Protein AF-A0A7Z9F4T0-F1 (afdb_monomer)

Solvent-accessible surface area (backbone atoms only — not comparable to full-atom values): 22107 Å² total; per-residue (Å²): 130,86,78,50,49,18,38,44,75,92,41,80,41,50,52,92,70,71,74,80,60,87,60,18,28,30,76,70,72,31,45,30,39,39,42,72,43,28,31,60,84,75,40,70,55,66,57,67,64,51,49,53,51,36,53,52,30,25,58,75,73,69,54,67,76,88,63,56,74,68,55,51,50,51,51,52,53,48,34,51,63,76,35,52,91,72,52,51,94,94,40,35,37,35,41,32,40,37,38,24,55,14,72,37,95,49,98,81,50,96,48,68,44,41,40,37,38,42,64,42,79,58,70,59,74,81,53,56,61,28,78,78,59,26,35,39,33,23,71,32,88,47,53,49,48,37,67,90,76,49,50,33,66,46,46,50,71,64,44,66,54,47,52,51,18,42,50,55,14,33,75,78,35,79,80,34,45,28,39,19,24,30,97,86,55,28,47,24,28,29,80,78,32,50,48,39,36,24,48,95,74,32,44,34,30,42,44,75,70,37,17,59,85,45,69,62,56,54,50,50,54,56,47,30,61,74,71,69,42,52,74,46,74,42,87,37,41,66,67,56,61,68,68,14,46,27,35,35,38,35,31,70,87,70,44,74,42,34,24,21,24,45,66,96,38,59,20,44,92,62,50,51,40,62,83,75,65,39,84,61,82,53,30,34,67,50,45,43,50,55,53,61,70,44,67,84,48,100,62,91,84,78,48,67,33,63,27,52,42,70,52,63,67,56,45,52,36,23,48,76,31,65,30,68,26,25,40,26,37,24,99,66,45,34,35,40,60,17,45,33,39,40,49,56,50,22,71,74,70,73,46,54,42,31,36,36,44,38,41,65,40,25,74,61,38,64,66,50,40,49,59,28,47,64,78,49,73,35,31,38,50,35,67,53,65,82,82,84,19,73,60,79,52,58,63,56,49,62,68,36,92,40,38,41,79,37,86,74,80,136

Nearest PDB structures (foldseek):
  4whx-assembly1_C  TM=9.222E-01  e=3.493E-25  Burkholderia pseudomallei 576
  3u0g-assembly4_E  TM=9.148E-01  e=3.706E-25  Burkholderia pseudomallei
  2ej2-assembly1_A  TM=9.215E-01  e=1.953E-24  Thermus thermophilus HB8
  2ej2-assembly1_F  TM=9.158E-01  e=1.289E-24  Thermus thermophilus HB8
  2ej0-assembly1_B  TM=9.226E-01  e=2.789E-24  Thermus thermophilus HB8

Radius of gyration: 26.05 Å; Cα contacts (8 Å, |Δi|>4): 820; chains: 1; bounding box: 50×62×78 Å

Secondary structure (DSSP, 8-state):
-PPPEEEETTEEEEGGG-PPPTT-HHHHH--EEEEEEEEETTEESSHHHHHHHHHHHHHHHT---S--HHHHHHHHHHHHHHHGGGPPTT--EEEEEEEE--S-SSTTS--PPEEEEEEEE--HHHHHTHHHH-EEEE--SSB---TTTS-TTS-BS--HHHHHHHHHHHTT-TT-EEEEE-TTS-EEEETTB-EEEEETTEEEE--TTSS---HHHHHHHHHHHHHT--EEE----HHHHHT-SEEEEEETTTEEEEEEEETTEESTTSS--IIIIIS---SHHHHHHHHHHHTTSSS----EEE---S-HHHHHHHHHTT-SEEEEEGGG---HHHHHHHHHHHHHHT-EEEEEE-STTTTSSHHHHHHHHTT--EEEEEE--SSSS-TTHHHHHHTSTTEEE--S--

Sequence (410 aa):
MDELIAYFNGEFVPDSQCLIHATDRGFRTGDVVYDLQRTFDGKIFRLREHLERFMRSLKFTRLDPGLNIDELEALTREVVKRNEDLREPGGDFTVTQFVTRGRAKSVVDPVPPTVCILPQRIDFAQFAKFYRSGVHVVIPRTRSYSTESLDPKVKHYSRMNFVIANLEAADVDPEAYPVLLDENGNIAEHIAGNFYVITDGVLRMPTDHSSLQGDTQRVIRDMAKRLGIPTREEDIQPYDAYTADEIFLTNTTYCILPAGKIDNRPVGDGSLGPITVGIDCGGSWNVGKMLQSSEQWPINFGFLGRGNTSKPRSIYDQIEGGCFGLKIHEDWGAMPAVIDTCLGVADELDFQVQLHTDTLNESGFVEDTLAAIDGRTIHMYHTEGAGGGHAPDIIRVAGIENCLPSSTNP

Foldseek 3Di:
DDFAWKDKPNDTDGPVPNDADCLFCCNVPQQKFKFKWKDDLLHTPPLLVRLVLSVVLCVVSVNDQVDDSVRVSVRLNVSSVRCNVVADVRKIKMWMWMWTCGNDPDSPPPDHIIIMIDIDIFPVVLQVVLLVQNAAEEEFPQAADAPVGPFQQTHTPPQVSLVVQLVRQVVQPVRHWYFHAHPVQFTAATSAFFKWFADPQEIEGEDSRRHHPDPLVVVVVVVCVVVVGHYDHDGHHVVRQLAGLWMWHAHNRNRIGTHQHYRPGGRRPSDNDCVRSPPLCFFLVSLLVVVVVCVVDPDDDADAGALLDLDLVSVVRRVVSRHQHHEYELVSAQELSSLLSRLVSCVVVVHAYEYAEACPRHPNDLVSVVVSCVLAAHEDQHYDPPPHHDPVNVVVLVVRPRYHYHDDDD

pLDDT: mean 88.33, std 12.56, range [39.78, 98.75]

Structure (mmCIF, N/CA/C/O backbone):
data_AF-A0A7Z9F4T0-F1
#
_entry.id   AF-A0A7Z9F4T0-F1
#
loop_
_atom_site.group_PDB
_atom_site.id
_atom_site.type_symbol
_atom_site.label_atom_id
_atom_site.label_alt_id
_atom_site.label_comp_id
_atom_site.label_asym_id
_atom_site.label_entity_id
_atom_site.label_seq_id
_atom_site.pdbx_PDB_ins_code
_atom_site.Cartn_x
_atom_site.Cartn_y
_atom_site.Cartn_z
_atom_site.occupancy
_atom_site.B_iso_or_equiv
_atom_site.auth_seq_id
_atom_site.auth_comp_id
_atom_site.auth_asym_id
_atom_site.auth_atom_id
_atom_site.pdbx_PDB_model_num
ATOM 1 N N . MET A 1 1 ? -1.755 19.665 -17.818 1.00 63.09 1 MET A N 1
ATOM 2 C CA . MET A 1 1 ? -0.585 19.426 -16.954 1.00 63.09 1 MET A CA 1
ATOM 3 C C . MET A 1 1 ? 0.582 19.141 -17.858 1.00 63.09 1 MET A C 1
ATOM 5 O O . MET A 1 1 ? 0.369 18.507 -18.887 1.00 63.09 1 MET A O 1
ATOM 9 N N . ASP A 1 2 ? 1.759 19.620 -17.482 1.00 84.75 2 ASP A N 1
ATOM 10 C CA . ASP A 1 2 ? 2.986 19.248 -18.169 1.00 84.75 2 ASP A CA 1
ATOM 11 C C . ASP A 1 2 ? 3.247 17.750 -17.999 1.00 84.75 2 ASP A C 1
ATOM 13 O O . ASP A 1 2 ? 2.842 17.120 -17.013 1.00 84.75 2 ASP A O 1
ATOM 17 N N . GLU A 1 3 ? 3.864 17.184 -19.022 1.00 94.06 3 GLU A N 1
ATOM 18 C CA . GLU A 1 3 ? 4.083 15.756 -19.167 1.00 94.06 3 GLU A CA 1
ATOM 19 C C . GLU A 1 3 ? 5.256 15.282 -18.304 1.00 94.06 3 GLU A C 1
ATOM 21 O O . GLU A 1 3 ? 6.287 15.950 -18.224 1.00 94.06 3 GLU A O 1
ATOM 26 N N . LEU A 1 4 ? 5.103 14.120 -17.663 1.00 97.50 4 LEU A N 1
ATOM 27 C CA . LEU A 1 4 ? 6.172 13.539 -16.857 1.00 97.50 4 LEU A CA 1
ATOM 28 C C . LEU A 1 4 ? 7.275 12.955 -17.751 1.00 97.50 4 LEU A C 1
ATOM 30 O O . LEU A 1 4 ? 7.014 12.437 -18.835 1.00 97.50 4 LEU A O 1
ATOM 34 N N . ILE A 1 5 ? 8.514 13.000 -17.269 1.00 98.44 5 ILE A N 1
ATOM 35 C CA . ILE A 1 5 ? 9.689 12.430 -17.930 1.00 98.44 5 ILE A CA 1
ATOM 36 C C . ILE A 1 5 ? 9.987 11.043 -17.359 1.00 98.44 5 ILE A C 1
ATOM 38 O O . ILE A 1 5 ? 10.265 10.907 -16.167 1.00 98.44 5 ILE A O 1
ATOM 42 N N . ALA A 1 6 ? 9.996 10.026 -18.211 1.00 98.62 6 ALA A N 1
ATOM 43 C CA . ALA A 1 6 ? 10.363 8.653 -17.886 1.00 98.62 6 ALA A CA 1
ATOM 44 C C . ALA A 1 6 ? 11.781 8.323 -18.376 1.00 98.62 6 ALA A C 1
ATOM 46 O O . ALA A 1 6 ? 12.330 9.001 -19.244 1.00 98.62 6 ALA A O 1
ATOM 47 N N . TYR A 1 7 ? 12.377 7.258 -17.839 1.00 98.75 7 TYR A N 1
ATOM 48 C CA . TYR A 1 7 ? 13.537 6.610 -18.460 1.00 98.75 7 TYR A CA 1
ATOM 49 C C . TYR A 1 7 ? 13.046 5.461 -19.340 1.00 98.75 7 TYR A C 1
ATOM 51 O O . TYR A 1 7 ? 12.301 4.606 -18.860 1.00 98.75 7 TYR A O 1
ATOM 59 N N . PHE A 1 8 ? 13.463 5.412 -20.602 1.00 98.56 8 PHE A N 1
ATOM 60 C CA . PHE A 1 8 ? 13.053 4.386 -21.557 1.00 98.56 8 PHE A CA 1
ATOM 61 C C . PHE A 1 8 ? 14.217 4.023 -22.485 1.00 98.56 8 PHE A C 1
ATOM 63 O O . PHE A 1 8 ? 14.733 4.870 -23.208 1.00 98.56 8 PHE A O 1
ATOM 70 N N . ASN A 1 9 ? 14.645 2.756 -22.456 1.00 97.38 9 ASN A N 1
ATOM 71 C CA . ASN A 1 9 ? 15.688 2.192 -23.328 1.00 97.38 9 ASN A CA 1
ATOM 72 C C . ASN A 1 9 ? 16.985 3.025 -23.434 1.00 97.38 9 ASN A C 1
ATOM 74 O O . ASN A 1 9 ? 17.566 3.137 -24.512 1.00 97.38 9 ASN A O 1
ATOM 78 N N . GLY A 1 10 ? 17.460 3.585 -22.317 1.00 97.38 10 GLY A N 1
ATOM 79 C CA . GLY A 1 10 ? 18.710 4.354 -22.276 1.00 97.38 10 GLY A CA 1
ATOM 80 C C . GLY A 1 10 ? 18.534 5.870 -22.267 1.00 97.38 10 GLY A C 1
ATOM 81 O O . GLY A 1 10 ? 19.480 6.578 -21.928 1.00 97.38 10 GLY A O 1
ATOM 82 N N . GLU A 1 11 ? 17.340 6.372 -22.580 1.00 98.19 11 GLU A N 1
ATOM 83 C CA . GLU A 1 11 ? 17.072 7.802 -22.733 1.00 98.19 11 GLU A CA 1
ATOM 84 C C . GLU A 1 11 ? 16.019 8.293 -21.740 1.00 98.19 11 GLU A C 1
ATOM 86 O O . GLU A 1 11 ? 15.212 7.520 -21.225 1.00 98.19 11 GLU A O 1
ATOM 91 N N . PHE A 1 12 ? 16.025 9.598 -21.467 1.00 98.62 12 PHE A N 1
ATOM 92 C CA . PHE A 1 12 ? 14.957 10.249 -20.716 1.00 98.62 12 PHE A CA 1
ATOM 93 C C . PHE A 1 12 ? 14.021 10.943 -21.689 1.00 98.62 12 PHE A C 1
ATOM 95 O O . PHE A 1 12 ? 14.440 11.848 -22.410 1.00 98.62 12 PHE A O 1
ATOM 102 N N . VAL A 1 13 ? 12.770 10.506 -21.709 1.00 98.31 13 VAL A N 1
ATOM 103 C CA . VAL A 1 13 ? 11.776 10.915 -22.701 1.00 98.31 13 VAL A CA 1
ATOM 104 C C . VAL A 1 13 ? 10.465 11.287 -22.010 1.00 98.31 13 VAL A C 1
ATOM 106 O O . VAL A 1 13 ? 10.197 10.789 -20.915 1.00 98.31 13 VAL A O 1
ATOM 109 N N . PRO A 1 14 ? 9.633 12.151 -22.610 1.00 97.88 14 PRO A N 1
ATOM 110 C CA . PRO A 1 14 ? 8.267 12.350 -22.139 1.00 97.88 14 PRO A CA 1
ATOM 111 C C . PRO A 1 14 ? 7.468 11.037 -22.143 1.00 97.88 14 PRO A C 1
ATOM 113 O O . PRO A 1 14 ? 7.680 10.191 -23.014 1.00 97.88 14 PRO A O 1
ATOM 116 N N . ASP A 1 15 ? 6.553 10.867 -21.187 1.00 96.00 15 ASP A N 1
ATOM 117 C CA . ASP A 1 15 ? 5.747 9.648 -20.989 1.00 96.00 15 ASP A CA 1
ATOM 118 C C . ASP A 1 15 ? 5.084 9.136 -22.286 1.00 96.00 15 ASP A C 1
ATOM 120 O O . ASP A 1 15 ? 5.235 7.970 -22.650 1.00 96.00 15 ASP A O 1
ATOM 124 N N . SER A 1 16 ? 4.474 10.015 -23.085 1.00 96.12 16 SER A N 1
ATOM 125 C CA . SER A 1 16 ? 3.847 9.679 -24.375 1.00 96.12 16 SER A CA 1
ATOM 126 C C . SER A 1 16 ? 4.793 9.071 -25.412 1.00 96.12 16 SER A C 1
ATOM 128 O O . SER A 1 16 ? 4.332 8.469 -26.385 1.00 96.12 16 SER A O 1
ATOM 130 N N . GLN A 1 17 ? 6.108 9.207 -25.229 1.00 97.12 17 GLN A N 1
ATOM 131 C CA . GLN A 1 17 ? 7.124 8.623 -26.103 1.00 97.12 17 GLN A CA 1
ATOM 132 C C . GLN A 1 17 ? 7.589 7.235 -25.639 1.00 97.12 17 GLN A C 1
ATOM 134 O O . GLN A 1 17 ? 8.344 6.575 -26.358 1.00 97.12 17 GLN A O 1
ATOM 139 N N . CYS A 1 18 ? 7.109 6.740 -24.494 1.00 96.69 18 CYS A N 1
ATOM 140 C CA . CYS A 1 18 ? 7.357 5.380 -24.016 1.00 96.69 18 CYS A CA 1
ATOM 141 C C . CYS A 1 18 ? 6.540 4.354 -24.823 1.00 96.69 18 CYS A C 1
ATOM 143 O O . CYS A 1 18 ? 5.545 3.794 -24.363 1.00 96.69 18 CYS A O 1
ATOM 145 N N . LEU A 1 19 ? 6.955 4.107 -26.069 1.00 95.75 19 LEU A N 1
ATOM 146 C CA . LEU A 1 19 ? 6.236 3.260 -27.021 1.00 95.75 19 LEU A CA 1
ATOM 147 C C . LEU A 1 19 ? 6.806 1.836 -27.065 1.00 95.75 19 LEU A C 1
ATOM 149 O O . LEU A 1 19 ? 7.932 1.604 -27.507 1.00 95.75 19 LEU A O 1
ATOM 153 N N . ILE A 1 20 ? 5.987 0.850 -26.688 1.00 94.88 20 ILE A N 1
ATOM 154 C CA . ILE A 1 20 ? 6.313 -0.573 -26.842 1.00 94.88 20 ILE A CA 1
ATOM 155 C C . ILE A 1 20 ? 5.848 -1.064 -28.215 1.00 94.88 20 ILE A C 1
ATOM 157 O O . ILE A 1 20 ? 4.693 -0.905 -28.609 1.00 94.88 20 ILE A O 1
ATOM 161 N N . HIS A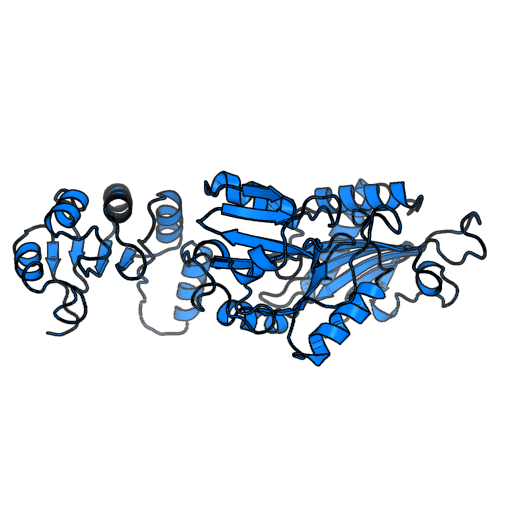 1 21 ? 6.743 -1.717 -28.956 1.00 95.12 21 HIS A N 1
ATOM 162 C CA . HIS A 1 21 ? 6.382 -2.324 -30.235 1.00 95.12 21 HIS A CA 1
ATOM 163 C C . HIS A 1 21 ? 5.411 -3.496 -30.017 1.00 95.12 21 HIS A C 1
ATOM 165 O O . HIS A 1 21 ? 5.666 -4.357 -29.182 1.00 95.12 21 HIS A O 1
ATOM 171 N N . ALA A 1 22 ? 4.368 -3.636 -30.841 1.00 95.25 22 ALA A N 1
ATOM 172 C CA . ALA A 1 22 ? 3.362 -4.708 -30.713 1.00 95.25 22 ALA A CA 1
ATOM 173 C C . ALA A 1 22 ? 3.927 -6.145 -30.796 1.00 95.25 22 ALA A C 1
ATOM 175 O O . ALA A 1 22 ? 3.244 -7.123 -30.502 1.00 95.25 22 ALA A O 1
ATOM 176 N N . THR A 1 23 ? 5.183 -6.290 -31.227 1.00 95.06 23 THR A N 1
ATOM 177 C CA . THR A 1 23 ? 5.891 -7.576 -31.267 1.00 95.06 23 THR A CA 1
ATOM 178 C C . THR A 1 23 ? 6.786 -7.823 -30.051 1.00 95.06 23 THR A C 1
ATOM 180 O O . THR A 1 23 ? 7.468 -8.847 -30.002 1.00 95.06 23 THR A O 1
ATOM 183 N N . ASP A 1 24 ? 6.845 -6.902 -29.102 1.00 97.06 24 ASP A N 1
ATOM 184 C CA . ASP A 1 24 ? 7.518 -7.112 -27.827 1.00 97.06 24 ASP A CA 1
ATOM 185 C C . ASP A 1 24 ? 6.845 -8.277 -27.082 1.00 97.06 24 ASP A C 1
ATOM 187 O O . ASP A 1 24 ? 5.617 -8.408 -27.085 1.00 97.06 24 ASP A O 1
ATOM 191 N N . ARG A 1 25 ? 7.632 -9.183 -26.499 1.00 96.12 25 ARG A N 1
ATOM 192 C CA . ARG A 1 25 ? 7.082 -10.349 -25.791 1.00 96.12 25 ARG A CA 1
ATOM 193 C C . ARG A 1 25 ? 6.436 -9.982 -24.457 1.00 96.12 25 ARG A C 1
ATOM 195 O O . ARG A 1 25 ? 5.532 -10.695 -24.029 1.00 96.12 25 ARG A O 1
ATOM 202 N N . GLY A 1 26 ? 6.824 -8.865 -23.840 1.00 96.00 26 GLY A N 1
ATOM 203 C CA . GLY A 1 26 ? 6.108 -8.325 -22.686 1.00 96.00 26 GLY A CA 1
ATOM 204 C C . GLY A 1 26 ? 4.642 -8.068 -23.030 1.00 96.00 26 GLY A C 1
ATOM 205 O O . GLY A 1 26 ? 3.757 -8.504 -22.304 1.00 96.00 26 GLY A O 1
ATOM 206 N N . PHE A 1 27 ? 4.386 -7.486 -24.206 1.00 95.00 27 PHE A N 1
ATOM 207 C CA . PHE A 1 27 ? 3.032 -7.272 -24.716 1.00 95.00 27 PHE A CA 1
ATOM 208 C C . PHE A 1 27 ? 2.364 -8.568 -25.204 1.00 95.00 27 PHE A C 1
ATOM 210 O O . PHE A 1 27 ? 1.220 -8.845 -24.862 1.00 95.00 27 PHE A O 1
ATOM 217 N N . ARG A 1 28 ? 3.064 -9.386 -26.003 1.00 93.75 28 ARG A N 1
ATOM 218 C CA . ARG A 1 28 ? 2.448 -10.561 -26.650 1.00 93.75 28 ARG A CA 1
ATOM 219 C C . ARG A 1 28 ? 2.173 -11.732 -25.714 1.00 93.75 28 ARG A C 1
ATOM 221 O O . ARG A 1 28 ? 1.257 -12.503 -25.984 1.00 93.75 28 ARG A O 1
ATOM 228 N N . THR A 1 29 ? 2.996 -11.921 -24.687 1.00 93.00 29 THR A N 1
ATOM 229 C CA . THR A 1 29 ? 2.949 -13.124 -23.841 1.00 93.00 29 THR A CA 1
ATOM 230 C C . THR A 1 29 ? 3.067 -12.837 -22.349 1.00 93.00 29 THR A C 1
ATOM 232 O O . THR A 1 29 ? 3.099 -13.788 -21.577 1.00 93.00 29 THR A O 1
ATOM 235 N N . GLY A 1 30 ? 3.188 -11.575 -21.927 1.00 95.00 30 GLY A N 1
ATOM 236 C CA . GLY A 1 30 ? 3.423 -11.244 -20.520 1.00 95.00 30 GLY A CA 1
ATOM 237 C C . GLY A 1 30 ? 4.835 -11.593 -20.021 1.00 95.00 30 GLY A C 1
ATOM 238 O O . GLY A 1 30 ? 5.046 -11.756 -18.824 1.00 95.00 30 GLY A O 1
ATOM 239 N N . ASP A 1 31 ? 5.827 -11.700 -20.916 1.00 95.94 31 ASP A N 1
ATOM 240 C CA . ASP A 1 31 ? 7.244 -11.929 -20.561 1.00 95.94 31 ASP A CA 1
ATOM 241 C C . ASP A 1 31 ? 7.878 -10.618 -20.055 1.00 95.94 31 ASP A C 1
ATOM 243 O O . ASP A 1 31 ? 8.655 -9.959 -20.756 1.00 95.94 31 ASP A O 1
ATOM 247 N N . VAL A 1 32 ? 7.419 -10.186 -18.876 1.00 97.12 32 VAL A N 1
ATOM 248 C CA . VAL A 1 32 ? 7.716 -8.890 -18.259 1.00 97.12 32 VAL A CA 1
ATOM 249 C C . VAL A 1 32 ? 7.677 -8.974 -16.735 1.00 97.12 32 VAL A C 1
ATOM 251 O O . VAL A 1 32 ? 6.754 -9.534 -16.146 1.00 97.12 32 VAL A O 1
ATOM 254 N N . VAL A 1 33 ? 8.662 -8.351 -16.096 1.00 98.25 33 VAL A N 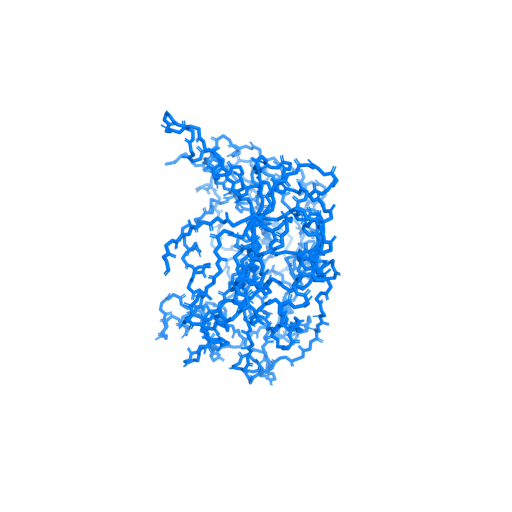1
ATOM 255 C CA . VAL A 1 33 ? 8.756 -8.177 -14.641 1.00 98.25 33 VAL A CA 1
ATOM 256 C C . VAL A 1 33 ? 8.668 -6.692 -14.322 1.00 98.25 33 VAL A C 1
ATOM 258 O O . VAL A 1 33 ? 9.179 -5.873 -15.087 1.00 98.25 33 VAL A O 1
ATOM 261 N N . TYR A 1 34 ? 8.033 -6.342 -13.204 1.00 97.88 34 TYR A N 1
ATOM 262 C CA . TYR A 1 34 ? 7.937 -4.959 -12.743 1.00 97.88 34 TYR A CA 1
ATOM 263 C C . TYR A 1 34 ? 8.082 -4.845 -11.224 1.00 97.88 34 TYR A C 1
ATOM 265 O O . TYR A 1 34 ? 7.820 -5.798 -10.493 1.00 97.88 34 TYR A O 1
ATOM 273 N N . ASP A 1 35 ? 8.450 -3.664 -10.742 1.00 97.31 35 ASP A N 1
ATOM 274 C CA . ASP A 1 35 ? 8.294 -3.268 -9.343 1.00 97.31 35 ASP A CA 1
ATOM 275 C C . ASP A 1 35 ? 7.804 -1.818 -9.263 1.00 97.31 35 ASP A C 1
ATOM 277 O O . ASP A 1 35 ? 7.884 -1.086 -10.245 1.00 97.31 35 ASP A O 1
ATOM 281 N N . LEU A 1 36 ? 7.222 -1.427 -8.131 1.00 95.50 36 LEU A N 1
ATOM 282 C CA . LEU A 1 36 ? 6.590 -0.122 -7.948 1.00 95.50 36 LEU A CA 1
ATOM 283 C C . LEU A 1 36 ? 6.963 0.441 -6.583 1.00 95.50 36 LEU A C 1
ATOM 285 O O . LEU A 1 36 ? 6.738 -0.209 -5.564 1.00 95.50 36 LEU A O 1
ATOM 289 N N . GLN A 1 37 ? 7.480 1.666 -6.573 1.00 95.31 37 GLN A N 1
ATOM 290 C CA . GLN A 1 37 ? 7.716 2.463 -5.372 1.00 95.31 37 GLN A CA 1
ATOM 291 C C . GLN A 1 37 ? 6.792 3.675 -5.345 1.00 95.31 37 GLN A C 1
ATOM 293 O O . GLN A 1 37 ? 6.154 4.024 -6.337 1.00 95.31 37 GLN A O 1
ATOM 298 N N . ARG A 1 38 ? 6.752 4.336 -4.192 1.00 93.25 38 ARG A N 1
ATOM 299 C CA . ARG A 1 38 ? 6.046 5.595 -3.982 1.00 93.25 38 ARG A CA 1
ATOM 300 C C . ARG A 1 38 ? 6.995 6.622 -3.363 1.00 93.25 38 ARG A C 1
ATOM 302 O O . ARG A 1 38 ? 7.851 6.269 -2.544 1.00 93.25 38 ARG A O 1
ATOM 309 N N . THR A 1 39 ? 6.836 7.885 -3.745 1.00 91.31 39 THR A N 1
ATOM 310 C CA . THR A 1 39 ? 7.424 9.010 -3.019 1.00 91.31 39 THR A CA 1
ATOM 311 C C . THR A 1 39 ? 6.539 9.431 -1.848 1.00 91.31 39 THR A C 1
ATOM 313 O O . THR A 1 39 ? 5.316 9.298 -1.893 1.00 91.31 39 THR A O 1
ATOM 316 N N . PHE A 1 40 ? 7.174 9.926 -0.792 1.00 83.38 40 PHE A N 1
ATOM 317 C CA . PHE A 1 40 ? 6.534 10.639 0.305 1.00 83.38 40 PHE A CA 1
ATOM 318 C C . PHE A 1 40 ? 7.195 12.003 0.397 1.00 83.38 40 PHE A C 1
ATOM 320 O O . PHE A 1 40 ? 8.387 12.089 0.706 1.00 83.38 40 PHE A O 1
ATOM 327 N N . ASP A 1 41 ? 6.432 13.041 0.071 1.00 83.06 41 ASP A N 1
ATOM 328 C CA . ASP A 1 41 ? 6.947 14.399 -0.099 1.00 83.06 41 ASP A CA 1
ATOM 329 C C . ASP A 1 41 ? 8.169 14.441 -1.040 1.00 83.06 41 ASP A C 1
ATOM 331 O O . ASP A 1 41 ? 9.258 14.899 -0.691 1.00 83.06 41 ASP A O 1
ATOM 335 N N . GLY A 1 42 ? 8.015 13.832 -2.221 1.00 85.25 42 GLY A N 1
ATOM 336 C CA . GLY A 1 42 ? 9.060 13.781 -3.255 1.00 85.25 42 GLY A CA 1
ATOM 337 C C . GLY A 1 42 ? 10.224 12.822 -2.956 1.00 85.25 42 GLY A C 1
ATOM 338 O O . GLY A 1 42 ? 11.082 12.591 -3.808 1.00 85.25 42 GLY A O 1
ATOM 339 N N . LYS A 1 43 ? 10.268 12.184 -1.777 1.00 85.88 43 LYS A N 1
ATOM 340 C CA . LYS A 1 43 ? 11.335 11.236 -1.408 1.00 85.88 43 LYS A CA 1
ATOM 341 C C . LYS A 1 43 ? 10.894 9.793 -1.590 1.00 85.88 43 LYS A C 1
ATOM 343 O O . LYS A 1 43 ? 9.924 9.353 -0.983 1.00 85.88 43 LYS A O 1
ATOM 348 N N . ILE A 1 44 ? 11.637 9.027 -2.385 1.00 93.12 44 ILE A N 1
ATOM 349 C CA . ILE A 1 44 ? 11.341 7.607 -2.621 1.00 93.12 44 ILE A CA 1
ATOM 350 C C . ILE A 1 44 ? 11.536 6.808 -1.329 1.00 93.12 44 ILE A C 1
ATOM 352 O O . ILE A 1 44 ? 12.615 6.835 -0.729 1.00 93.12 44 ILE A O 1
ATOM 356 N N . PHE A 1 45 ? 10.512 6.061 -0.928 1.00 87.56 45 PHE A N 1
ATOM 357 C CA . PHE A 1 45 ? 10.553 5.223 0.265 1.00 87.56 45 PHE A CA 1
ATOM 358 C C . PHE A 1 45 ? 11.089 3.819 -0.045 1.00 87.56 45 PHE A C 1
ATOM 360 O O . PHE A 1 45 ? 10.628 3.175 -0.983 1.00 87.56 45 PHE A O 1
ATOM 367 N N . ARG A 1 46 ? 12.063 3.349 0.753 1.00 89.69 46 ARG A N 1
ATOM 368 C CA . ARG A 1 46 ? 12.656 1.992 0.683 1.00 89.69 46 ARG A CA 1
ATOM 369 C C . ARG A 1 46 ? 13.055 1.533 -0.735 1.00 89.69 46 ARG A C 1
ATOM 371 O O . ARG A 1 46 ? 12.817 0.396 -1.138 1.00 89.69 46 ARG A O 1
ATOM 378 N N . LEU A 1 47 ? 13.661 2.435 -1.514 1.00 95.19 47 LEU A N 1
ATOM 379 C CA . LEU A 1 47 ? 14.029 2.173 -2.912 1.00 95.19 47 LEU A CA 1
ATOM 380 C C . LEU A 1 47 ? 14.918 0.931 -3.071 1.00 95.19 47 LEU A C 1
ATOM 382 O O . LEU A 1 47 ? 14.669 0.109 -3.951 1.00 95.19 47 LEU A O 1
ATOM 386 N N . ARG A 1 48 ? 15.945 0.783 -2.224 1.00 95.56 48 ARG A N 1
ATOM 387 C CA . ARG A 1 48 ? 16.896 -0.327 -2.338 1.00 95.56 48 ARG A CA 1
ATOM 388 C C . ARG A 1 48 ? 16.194 -1.670 -2.151 1.00 95.56 48 ARG A C 1
ATOM 390 O O . ARG A 1 48 ? 16.405 -2.572 -2.951 1.00 95.56 48 ARG A O 1
ATOM 397 N N . GLU A 1 49 ? 15.336 -1.786 -1.146 1.00 93.50 49 GLU A N 1
ATOM 398 C CA . GLU A 1 49 ? 14.612 -3.015 -0.819 1.00 93.50 49 GLU A CA 1
ATOM 399 C C . GLU A 1 49 ? 13.677 -3.447 -1.958 1.00 93.50 49 GLU A C 1
ATOM 401 O O . GLU A 1 49 ? 13.653 -4.621 -2.343 1.00 93.50 49 GLU A O 1
ATOM 406 N N . HIS A 1 50 ? 12.974 -2.483 -2.559 1.00 95.56 50 HIS A N 1
ATOM 407 C CA . HIS A 1 50 ? 12.155 -2.732 -3.741 1.00 95.56 50 HIS A CA 1
ATOM 408 C C . HIS A 1 50 ? 13.001 -3.193 -4.939 1.00 95.56 50 HIS A C 1
ATOM 410 O O . HIS A 1 50 ? 12.652 -4.170 -5.602 1.00 95.56 50 HIS A O 1
ATOM 416 N N . LEU A 1 51 ? 14.143 -2.546 -5.203 1.00 97.88 51 LEU A N 1
ATOM 417 C CA . LEU A 1 51 ? 15.041 -2.954 -6.288 1.00 97.88 51 LEU A CA 1
ATOM 418 C C . LEU A 1 51 ? 15.659 -4.335 -6.039 1.00 97.88 51 LEU A C 1
ATOM 420 O O . LEU A 1 51 ? 15.805 -5.117 -6.973 1.00 97.88 51 LEU A O 1
ATOM 424 N N . GLU A 1 52 ? 15.962 -4.700 -4.795 1.00 97.38 52 GLU A N 1
ATOM 425 C CA . GLU A 1 52 ? 16.399 -6.057 -4.462 1.00 97.38 52 GLU A CA 1
ATOM 426 C C . GLU A 1 52 ? 15.320 -7.094 -4.798 1.00 97.38 52 GLU A C 1
ATOM 428 O O . GLU A 1 52 ? 15.642 -8.157 -5.337 1.00 97.38 52 GLU A O 1
ATOM 433 N N . ARG A 1 53 ? 14.035 -6.811 -4.521 1.00 96.25 53 ARG A N 1
ATOM 434 C CA . ARG A 1 53 ? 12.929 -7.691 -4.943 1.00 96.25 53 ARG A CA 1
ATOM 435 C C . ARG A 1 53 ? 12.800 -7.747 -6.461 1.00 96.25 53 ARG A C 1
ATOM 437 O O . ARG A 1 53 ? 12.648 -8.842 -7.013 1.00 96.25 53 ARG A O 1
ATOM 444 N N . PHE A 1 54 ? 12.900 -6.604 -7.129 1.00 98.06 54 PHE A N 1
ATOM 445 C CA . PHE A 1 54 ? 12.879 -6.520 -8.584 1.00 98.06 54 PHE A CA 1
ATOM 446 C C . PHE A 1 54 ? 13.970 -7.405 -9.205 1.00 98.06 54 PHE A C 1
ATOM 448 O O . PHE A 1 54 ? 13.673 -8.270 -10.029 1.00 98.06 54 PHE A O 1
ATOM 455 N N . MET A 1 55 ? 15.210 -7.307 -8.713 1.00 98.12 55 MET A N 1
ATOM 456 C CA . MET A 1 55 ? 16.335 -8.133 -9.166 1.00 98.12 55 MET A CA 1
ATOM 457 C C . MET A 1 55 ? 16.131 -9.631 -8.888 1.00 98.12 55 MET A C 1
ATOM 459 O O . MET A 1 55 ? 16.527 -10.462 -9.706 1.00 98.12 55 MET A O 1
ATOM 463 N N . ARG A 1 56 ? 15.476 -10.017 -7.779 1.00 97.50 56 ARG A N 1
ATOM 464 C CA . ARG A 1 56 ? 15.096 -11.426 -7.537 1.00 97.50 56 ARG A CA 1
ATOM 465 C C . ARG A 1 56 ? 14.085 -11.932 -8.572 1.00 97.50 56 ARG A C 1
ATOM 467 O O . ARG A 1 56 ? 14.256 -13.040 -9.081 1.00 97.50 56 ARG A O 1
ATOM 474 N N . SER A 1 57 ? 13.084 -11.121 -8.920 1.00 97.81 57 SER A N 1
ATOM 475 C CA . SER A 1 57 ? 12.080 -11.458 -9.944 1.00 97.81 57 SER A CA 1
ATOM 476 C C . SER A 1 57 ? 12.707 -11.577 -11.342 1.00 97.81 57 SER A C 1
ATOM 478 O O . SER A 1 57 ? 12.436 -12.532 -12.075 1.00 97.81 57 SER A O 1
ATOM 480 N N . LEU A 1 58 ? 13.617 -10.661 -11.689 1.00 97.81 58 LEU A N 1
ATOM 481 C CA . LEU A 1 58 ? 14.412 -10.712 -12.921 1.00 97.81 58 LEU A CA 1
ATOM 482 C C . LEU A 1 58 ? 15.279 -11.974 -12.988 1.00 97.81 58 LEU A C 1
ATOM 484 O O . LEU A 1 58 ? 15.272 -12.688 -13.992 1.00 97.81 58 LEU A O 1
ATOM 488 N N . LYS A 1 59 ? 15.958 -12.316 -11.886 1.00 97.56 59 LYS A N 1
ATOM 489 C CA . LYS A 1 59 ? 16.764 -13.539 -11.779 1.00 97.56 59 LYS A CA 1
ATOM 490 C C . LYS A 1 59 ? 15.927 -14.799 -12.004 1.00 97.56 59 LYS A C 1
ATOM 492 O O . LYS A 1 59 ? 16.355 -15.676 -12.752 1.00 97.56 59 LYS A O 1
ATOM 497 N N . PHE A 1 60 ? 14.752 -14.896 -11.381 1.00 96.25 60 PHE A N 1
ATOM 498 C CA . PHE A 1 60 ? 13.858 -16.048 -11.538 1.00 96.25 60 PHE A CA 1
ATOM 499 C C . PHE A 1 60 ? 13.406 -16.224 -12.996 1.00 96.25 60 PHE A C 1
ATOM 501 O O . PHE A 1 60 ? 13.476 -17.320 -13.550 1.00 96.25 60 PHE A O 1
ATOM 508 N N . THR A 1 61 ? 13.022 -15.124 -13.646 1.00 94.88 61 THR A N 1
ATOM 509 C CA . THR A 1 61 ? 12.536 -15.102 -15.040 1.00 94.88 61 THR A CA 1
ATOM 510 C C . THR A 1 61 ? 13.650 -15.060 -16.091 1.00 94.88 61 THR A C 1
ATOM 512 O O . THR A 1 61 ? 13.377 -15.083 -17.296 1.00 94.88 61 THR A O 1
ATOM 515 N N . ARG A 1 62 ? 14.918 -15.022 -15.658 1.00 95.06 62 ARG A N 1
ATOM 516 C CA . ARG A 1 62 ? 16.110 -14.897 -16.511 1.00 95.06 62 ARG A CA 1
ATOM 517 C C . ARG A 1 62 ? 16.045 -13.673 -17.429 1.00 95.06 62 ARG A C 1
ATOM 519 O O . ARG A 1 62 ? 16.479 -13.752 -18.577 1.00 95.06 62 ARG A O 1
ATOM 526 N N . LEU A 1 63 ? 15.433 -12.583 -16.972 1.00 95.25 63 LEU A N 1
ATOM 527 C CA . LEU A 1 63 ? 15.449 -11.290 -17.653 1.00 95.25 63 LEU A CA 1
ATOM 528 C C . LEU A 1 63 ? 16.669 -10.510 -17.170 1.00 95.25 63 LEU A C 1
ATOM 530 O O . LEU A 1 63 ? 16.852 -10.330 -15.970 1.00 95.25 63 LEU A O 1
ATOM 534 N N . ASP A 1 64 ? 17.494 -10.060 -18.106 1.00 94.88 64 ASP A N 1
ATOM 535 C CA . ASP A 1 64 ? 18.642 -9.207 -17.819 1.00 94.88 64 ASP A CA 1
ATOM 536 C C . ASP A 1 64 ? 18.343 -7.805 -18.361 1.00 94.88 64 ASP A C 1
ATOM 538 O O . ASP A 1 64 ? 18.176 -7.679 -19.574 1.00 94.88 64 ASP A O 1
ATOM 542 N N . PRO A 1 65 ? 18.228 -6.770 -17.509 1.00 96.56 65 PRO A N 1
ATOM 543 C CA . PRO A 1 65 ? 18.019 -5.396 -17.955 1.00 96.56 65 PRO A CA 1
ATOM 544 C C . PRO A 1 65 ? 19.280 -4.747 -18.544 1.00 96.56 65 PRO A C 1
ATOM 546 O O . PRO A 1 65 ? 19.193 -3.634 -19.052 1.00 96.56 65 PRO A O 1
ATOM 549 N N . GLY A 1 66 ? 20.453 -5.383 -18.443 1.00 96.31 66 GLY A N 1
ATOM 550 C CA . GLY A 1 66 ? 21.734 -4.765 -18.791 1.00 96.31 66 GLY A CA 1
ATOM 551 C C . GLY A 1 66 ? 22.158 -3.654 -17.824 1.00 96.31 66 GLY A C 1
ATOM 552 O O . GLY A 1 66 ? 23.019 -2.849 -18.164 1.00 96.31 66 GLY A O 1
ATOM 553 N N . LEU A 1 67 ? 21.542 -3.604 -16.639 1.00 97.38 67 LEU A N 1
ATOM 554 C CA . LEU A 1 67 ? 21.789 -2.627 -15.584 1.00 97.38 67 LEU A CA 1
ATOM 555 C C . LEU A 1 67 ? 21.962 -3.356 -14.254 1.00 97.38 67 LEU A C 1
ATOM 557 O O . LEU A 1 67 ? 21.189 -4.258 -13.916 1.00 97.38 67 LEU A O 1
ATOM 561 N N . ASN A 1 68 ? 22.956 -2.950 -13.477 1.00 97.88 68 ASN A N 1
ATOM 562 C CA . ASN A 1 68 ? 23.090 -3.404 -12.103 1.00 97.88 68 ASN A CA 1
ATOM 563 C C . ASN A 1 68 ? 22.153 -2.617 -11.164 1.00 97.88 68 ASN A C 1
ATOM 565 O O . ASN A 1 68 ? 21.516 -1.630 -11.538 1.00 97.88 68 ASN A O 1
ATOM 569 N N . ILE A 1 69 ? 22.054 -3.076 -9.917 1.00 98.31 69 ILE A N 1
ATOM 570 C CA . ILE A 1 69 ? 21.129 -2.498 -8.937 1.00 98.31 69 ILE A CA 1
ATOM 571 C C . ILE A 1 69 ? 21.458 -1.037 -8.578 1.00 98.31 69 ILE A C 1
ATOM 573 O O . ILE A 1 69 ? 20.538 -0.263 -8.325 1.00 98.31 69 ILE A O 1
ATOM 577 N N . ASP A 1 70 ? 22.734 -0.640 -8.578 1.00 98.56 70 ASP A N 1
ATOM 578 C CA . ASP A 1 70 ? 23.153 0.735 -8.274 1.00 98.56 70 ASP A CA 1
ATOM 579 C C . ASP A 1 70 ? 22.816 1.688 -9.427 1.00 98.56 70 ASP A C 1
ATOM 581 O O . ASP A 1 70 ? 22.380 2.816 -9.199 1.00 98.56 70 ASP A O 1
ATOM 585 N N . GLU A 1 71 ? 22.949 1.219 -10.669 1.00 98.50 71 GLU A N 1
ATOM 586 C CA . GLU A 1 71 ? 22.534 1.959 -11.864 1.00 98.50 71 GLU A CA 1
ATOM 587 C C . GLU A 1 71 ? 21.015 2.162 -11.886 1.00 98.50 71 GLU A C 1
ATOM 589 O O . GLU A 1 71 ? 20.550 3.284 -12.089 1.00 98.50 71 GLU A O 1
ATOM 594 N N . LEU A 1 72 ? 20.235 1.111 -11.606 1.00 98.38 72 LEU A N 1
ATOM 595 C CA . LEU A 1 72 ? 18.775 1.209 -11.483 1.00 98.38 72 LEU A CA 1
ATOM 596 C C . LEU A 1 72 ? 18.360 2.183 -10.375 1.00 98.38 72 LEU A C 1
ATOM 598 O O . LEU A 1 72 ? 17.427 2.968 -10.558 1.00 98.38 72 LEU A O 1
ATOM 602 N N . GLU A 1 73 ? 19.057 2.163 -9.237 1.00 98.56 73 GLU A N 1
ATOM 603 C CA . GLU A 1 73 ? 18.810 3.093 -8.138 1.00 98.56 73 GLU A CA 1
ATOM 604 C C . GLU A 1 73 ? 19.082 4.543 -8.556 1.00 98.56 73 GLU A C 1
ATOM 606 O O . GLU A 1 73 ? 18.227 5.413 -8.359 1.00 98.56 73 GLU A O 1
ATOM 611 N N . ALA A 1 74 ? 20.236 4.806 -9.171 1.00 98.69 74 ALA A N 1
ATOM 612 C CA . ALA A 1 74 ? 20.608 6.137 -9.638 1.00 98.69 74 ALA A CA 1
ATOM 613 C C . ALA A 1 74 ? 19.620 6.672 -10.687 1.00 98.69 74 ALA A C 1
ATOM 615 O O . ALA A 1 74 ? 19.149 7.805 -10.569 1.00 98.69 74 ALA A O 1
ATOM 616 N N . LEU A 1 75 ? 19.250 5.845 -11.669 1.00 98.75 75 LEU A N 1
ATOM 617 C CA . LEU A 1 75 ? 18.286 6.208 -12.708 1.00 98.75 75 LEU A CA 1
ATOM 618 C C . LEU A 1 75 ? 16.896 6.480 -12.125 1.00 98.75 75 LEU A C 1
ATOM 620 O O . LEU A 1 75 ? 16.261 7.461 -12.504 1.00 98.75 75 LEU A O 1
ATOM 624 N N . THR A 1 76 ? 16.442 5.675 -11.160 1.00 98.69 76 THR A N 1
ATOM 625 C CA . THR A 1 76 ? 15.142 5.883 -10.502 1.00 98.69 76 THR A CA 1
ATOM 626 C C . THR A 1 76 ? 15.103 7.208 -9.738 1.00 98.69 76 THR A C 1
ATOM 628 O O . THR A 1 76 ? 14.129 7.956 -9.835 1.00 98.69 76 THR A O 1
ATOM 631 N N . ARG A 1 77 ? 16.174 7.540 -9.007 1.00 98.56 77 ARG A N 1
ATOM 632 C CA . ARG A 1 77 ? 16.291 8.828 -8.302 1.00 98.56 77 ARG A CA 1
ATOM 633 C C . ARG A 1 77 ? 16.301 10.004 -9.271 1.00 98.56 77 ARG A C 1
ATOM 635 O O . ARG A 1 77 ? 15.671 11.023 -9.001 1.00 98.56 77 ARG A O 1
ATOM 642 N N . GLU A 1 78 ? 16.990 9.854 -10.395 1.00 98.62 78 GLU A N 1
ATOM 643 C CA . GLU A 1 78 ? 17.048 10.888 -11.420 1.00 98.62 78 GLU A CA 1
ATOM 644 C C . GLU A 1 78 ? 15.682 11.093 -12.106 1.00 98.62 78 GLU A C 1
ATOM 646 O O . GLU A 1 78 ? 15.303 12.238 -12.349 1.00 98.62 78 GLU A O 1
ATOM 651 N N . VAL A 1 79 ? 14.901 10.029 -12.349 1.00 98.62 79 VAL A N 1
ATOM 652 C CA . VAL A 1 79 ? 13.509 10.151 -12.827 1.00 98.62 79 VAL A CA 1
ATOM 653 C C . VAL A 1 79 ? 12.684 11.009 -11.871 1.00 98.62 79 VAL A C 1
ATOM 655 O O . VAL A 1 79 ? 12.060 11.966 -12.313 1.00 98.62 79 VAL A O 1
ATOM 658 N N . VAL A 1 80 ? 12.710 10.736 -10.563 1.00 98.12 80 VAL A N 1
ATOM 659 C CA . VAL A 1 80 ? 11.954 11.551 -9.593 1.00 98.12 80 VAL A CA 1
ATOM 660 C C . VAL A 1 80 ? 12.431 12.999 -9.589 1.00 98.12 80 VAL A C 1
ATOM 662 O O . VAL A 1 80 ? 11.616 13.909 -9.699 1.00 98.12 80 VAL A O 1
ATOM 665 N N . LYS A 1 81 ? 13.749 13.220 -9.558 1.00 98.25 81 LYS A N 1
ATOM 666 C CA . LYS A 1 81 ? 14.337 14.564 -9.556 1.00 98.25 81 LYS A CA 1
ATOM 667 C C . LYS A 1 81 ? 13.892 15.407 -10.754 1.00 98.25 81 LYS A C 1
ATOM 669 O O . LYS A 1 81 ? 13.610 16.586 -10.583 1.00 98.25 81 LYS A O 1
ATOM 674 N N . ARG A 1 82 ? 13.817 14.825 -11.956 1.00 98.06 82 ARG A N 1
ATOM 675 C CA . ARG A 1 82 ? 13.377 15.551 -13.163 1.00 98.06 82 ARG A CA 1
ATOM 676 C C . ARG A 1 82 ? 11.905 15.947 -13.150 1.00 98.06 82 ARG A C 1
ATOM 678 O O . ARG A 1 82 ? 11.526 16.841 -13.894 1.00 98.06 82 ARG A O 1
ATOM 685 N N . ASN A 1 83 ? 11.097 15.276 -12.338 1.00 98.06 83 ASN A N 1
ATOM 686 C CA . ASN A 1 83 ? 9.662 15.509 -12.252 1.00 98.06 83 ASN A CA 1
ATOM 687 C C . ASN A 1 83 ? 9.260 16.298 -10.999 1.00 98.06 83 ASN A C 1
ATOM 689 O O . ASN A 1 83 ? 8.077 16.570 -10.821 1.00 98.06 83 ASN A O 1
ATOM 693 N N . GLU A 1 84 ? 10.208 16.673 -10.137 1.00 95.56 84 GLU A N 1
ATOM 694 C CA . GLU A 1 84 ? 9.910 17.313 -8.850 1.00 95.56 84 GLU A CA 1
ATOM 695 C C . GLU A 1 84 ? 9.190 18.658 -9.016 1.00 95.56 84 GLU A C 1
ATOM 697 O O . GLU A 1 84 ? 8.206 18.905 -8.327 1.00 95.56 84 GLU A O 1
ATOM 702 N N . ASP A 1 85 ? 9.587 19.472 -9.999 1.00 95.50 85 ASP A N 1
ATOM 703 C CA . ASP A 1 85 ? 8.927 20.754 -10.301 1.00 95.50 85 ASP A CA 1
ATOM 704 C C . ASP A 1 85 ? 7.474 20.579 -10.777 1.00 95.50 85 ASP A C 1
ATOM 706 O O . ASP A 1 85 ? 6.676 21.516 -10.748 1.00 95.50 85 ASP A O 1
ATOM 710 N N . LEU A 1 86 ? 7.117 19.369 -11.216 1.00 95.75 86 LEU A N 1
ATOM 711 C CA . LEU A 1 86 ? 5.771 19.015 -11.644 1.00 95.75 86 LEU A CA 1
ATOM 712 C C . LEU A 1 86 ? 4.928 18.451 -10.494 1.00 95.75 86 LEU A C 1
ATOM 714 O O . LEU A 1 86 ? 3.735 18.202 -10.695 1.00 95.75 86 LEU A O 1
ATOM 718 N N . ARG A 1 87 ? 5.500 18.215 -9.309 1.00 92.81 87 ARG A N 1
ATOM 719 C CA . ARG A 1 87 ? 4.778 17.674 -8.156 1.00 92.81 87 ARG A CA 1
ATOM 720 C C . ARG A 1 87 ? 3.841 18.732 -7.582 1.00 92.81 87 ARG A C 1
ATOM 722 O O . ARG A 1 87 ? 4.235 19.852 -7.276 1.00 92.81 87 ARG A O 1
ATOM 729 N N . GLU A 1 88 ? 2.573 18.370 -7.441 1.00 87.38 88 GLU A N 1
ATOM 730 C CA . GLU A 1 88 ? 1.581 19.264 -6.845 1.00 87.38 88 GLU A CA 1
ATOM 731 C C . GLU A 1 88 ? 1.792 19.375 -5.326 1.00 87.38 88 GLU A C 1
ATOM 733 O O . GLU A 1 88 ? 2.308 18.437 -4.710 1.00 87.38 88 GLU A O 1
ATOM 738 N N . PRO A 1 89 ? 1.374 20.479 -4.681 1.00 77.88 89 PRO A N 1
ATOM 739 C CA . PRO A 1 89 ? 1.386 20.582 -3.226 1.00 77.88 89 PRO A CA 1
ATOM 740 C C . PRO A 1 89 ? 0.604 19.433 -2.572 1.00 77.88 89 PRO A C 1
ATOM 742 O O . PRO A 1 89 ? -0.582 19.249 -2.832 1.00 77.88 89 PRO A O 1
ATOM 745 N N . GLY A 1 90 ? 1.273 18.648 -1.722 1.00 72.31 90 GLY A N 1
ATOM 746 C CA . GLY A 1 90 ? 0.691 17.442 -1.113 1.00 72.31 90 GLY A CA 1
ATOM 747 C C . GLY A 1 90 ? 0.556 16.243 -2.064 1.00 72.31 90 GLY A C 1
ATOM 748 O O . GLY A 1 90 ? 0.050 15.201 -1.654 1.00 72.31 90 GLY A O 1
ATOM 749 N N . GLY A 1 91 ? 1.010 16.379 -3.310 1.00 79.50 91 GLY A N 1
ATOM 750 C CA . GLY A 1 91 ? 1.101 15.309 -4.290 1.00 79.50 91 GLY A CA 1
ATOM 751 C C . GLY A 1 91 ? 2.389 14.499 -4.157 1.00 79.50 91 GLY A C 1
ATOM 752 O O . GLY A 1 91 ? 3.390 14.947 -3.594 1.00 79.50 91 GLY A O 1
ATOM 753 N N . ASP A 1 92 ? 2.349 13.299 -4.728 1.00 91.38 92 ASP A N 1
ATOM 754 C CA . ASP A 1 92 ? 3.454 12.347 -4.785 1.00 91.38 92 ASP A CA 1
ATOM 755 C C . ASP A 1 92 ? 3.367 11.513 -6.071 1.00 91.38 92 ASP A C 1
ATOM 757 O O . ASP A 1 92 ? 2.339 11.489 -6.761 1.00 91.38 92 ASP A O 1
ATOM 761 N N . PHE A 1 93 ? 4.455 10.809 -6.377 1.00 97.00 93 PHE A N 1
ATOM 762 C CA . PHE A 1 93 ? 4.561 9.916 -7.518 1.00 97.00 93 PHE A CA 1
ATOM 763 C C . PHE A 1 93 ? 4.595 8.452 -7.084 1.00 97.00 93 PHE A C 1
ATOM 765 O O . PHE A 1 93 ? 5.216 8.092 -6.082 1.00 97.00 93 PHE A O 1
ATOM 772 N N . THR A 1 94 ? 3.998 7.584 -7.895 1.00 97.69 94 THR A N 1
ATOM 773 C CA . THR A 1 94 ? 4.496 6.212 -8.016 1.00 97.69 94 THR A CA 1
ATOM 774 C C . THR A 1 94 ? 5.618 6.184 -9.040 1.00 97.69 94 THR A C 1
ATOM 776 O O . THR A 1 94 ? 5.627 6.978 -9.978 1.00 97.69 94 THR A O 1
ATOM 779 N N . VAL A 1 95 ? 6.579 5.287 -8.854 1.00 98.06 95 VAL A N 1
ATOM 780 C CA . VAL A 1 95 ? 7.689 5.082 -9.784 1.00 98.06 95 VAL A CA 1
ATOM 781 C C . VAL A 1 95 ? 7.787 3.595 -10.054 1.00 98.06 95 VAL A C 1
ATOM 783 O O . VAL A 1 95 ? 8.012 2.812 -9.135 1.00 98.06 95 VAL A O 1
ATOM 786 N N . THR A 1 96 ? 7.561 3.210 -11.302 1.00 98.19 96 THR A N 1
ATOM 787 C CA . THR A 1 96 ? 7.467 1.812 -11.712 1.00 98.19 96 THR A CA 1
ATOM 788 C C . THR A 1 96 ? 8.637 1.452 -12.608 1.00 98.19 96 THR A C 1
ATOM 790 O O . THR A 1 96 ? 8.773 2.020 -13.688 1.00 98.19 96 THR A O 1
ATOM 793 N N . GLN A 1 97 ? 9.460 0.487 -12.204 1.00 98.31 97 GLN A N 1
ATOM 794 C CA . GLN A 1 97 ? 10.424 -0.136 -13.110 1.00 98.31 97 GLN A CA 1
ATOM 795 C C . GLN A 1 97 ? 9.759 -1.320 -13.787 1.00 98.31 97 GLN A C 1
ATOM 797 O O . GLN A 1 97 ? 9.142 -2.139 -13.109 1.00 98.31 97 GLN A O 1
ATOM 802 N N . PHE A 1 98 ? 9.933 -1.467 -15.096 1.00 98.19 98 PHE A N 1
ATOM 803 C CA . PHE A 1 98 ? 9.602 -2.717 -15.769 1.00 98.19 98 PHE A CA 1
ATOM 804 C C . PHE A 1 98 ? 10.648 -3.095 -16.807 1.00 98.19 98 PHE A C 1
ATOM 806 O O . PHE A 1 98 ? 11.288 -2.243 -17.428 1.00 98.19 98 PHE A O 1
ATOM 813 N N . VAL A 1 99 ? 10.807 -4.402 -16.992 1.00 98.38 99 VAL A N 1
ATOM 814 C CA . VAL A 1 99 ? 11.708 -4.992 -17.981 1.00 98.38 99 VAL A CA 1
ATOM 815 C C . VAL A 1 99 ? 10.950 -6.065 -18.738 1.00 98.38 99 VAL A C 1
ATOM 817 O O . VAL A 1 99 ? 10.402 -6.986 -18.129 1.00 98.38 99 VAL A O 1
ATOM 820 N N . THR A 1 100 ? 10.935 -5.965 -20.063 1.00 97.94 100 THR A N 1
ATOM 821 C CA . THR A 1 100 ? 10.418 -7.016 -20.945 1.00 97.94 100 THR A CA 1
ATOM 822 C C . THR A 1 100 ? 11.566 -7.739 -21.641 1.00 97.94 100 THR A C 1
ATOM 824 O O . THR A 1 100 ? 12.674 -7.214 -21.762 1.00 97.94 100 THR A O 1
ATOM 827 N N . ARG A 1 101 ? 11.291 -8.925 -22.192 1.00 95.94 101 ARG A N 1
ATOM 828 C CA . ARG A 1 101 ? 12.240 -9.641 -23.070 1.00 95.94 101 ARG A CA 1
ATOM 829 C C . ARG A 1 101 ? 12.596 -8.876 -24.352 1.00 95.94 101 ARG A C 1
ATOM 831 O O . ARG A 1 101 ? 13.528 -9.268 -25.039 1.00 95.94 101 ARG A O 1
ATOM 838 N N . GLY A 1 102 ? 11.832 -7.852 -24.729 1.00 96.50 102 GLY A N 1
ATOM 839 C CA . GLY A 1 102 ? 12.008 -7.141 -25.989 1.00 96.50 102 GLY A CA 1
ATOM 840 C C . GLY A 1 102 ? 11.391 -7.850 -27.201 1.00 96.50 102 GLY A C 1
ATOM 841 O O . GLY A 1 102 ? 10.535 -8.742 -27.109 1.00 96.50 102 GLY A O 1
ATOM 842 N N . ARG A 1 103 ? 11.824 -7.430 -28.395 1.00 95.69 103 ARG A N 1
ATOM 843 C CA . ARG A 1 103 ? 11.292 -7.861 -29.703 1.00 95.69 103 ARG A CA 1
ATOM 844 C C . ARG A 1 103 ? 11.894 -9.190 -30.171 1.00 95.69 103 ARG A C 1
ATOM 846 O O . ARG A 1 103 ? 12.555 -9.255 -31.203 1.00 95.69 103 ARG A O 1
ATOM 853 N N . ALA A 1 104 ? 11.614 -10.258 -29.438 1.00 89.62 104 ALA A N 1
ATOM 854 C CA . ALA A 1 104 ? 12.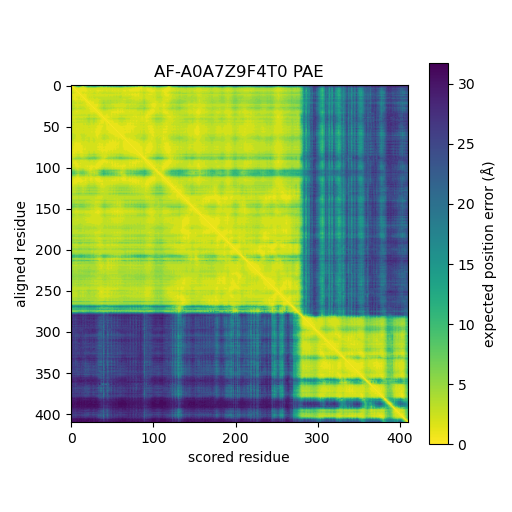078 -11.610 -29.747 1.00 89.62 104 ALA A CA 1
ATOM 855 C C . ALA A 1 104 ? 10.990 -12.475 -30.413 1.00 89.62 104 ALA A C 1
ATOM 857 O O . ALA A 1 104 ? 9.793 -12.314 -30.144 1.00 89.62 104 ALA A O 1
ATOM 858 N N . LYS A 1 105 ? 11.392 -13.427 -31.269 1.00 88.88 105 LYS A N 1
ATOM 859 C CA . LYS A 1 105 ? 10.496 -14.483 -31.779 1.00 88.88 105 LYS A CA 1
ATOM 860 C C . LYS A 1 105 ? 10.457 -15.659 -30.800 1.00 88.88 105 LYS A C 1
ATOM 862 O O . LYS A 1 105 ? 9.374 -16.151 -30.493 1.00 88.88 105 LYS A O 1
ATOM 867 N N . SER A 1 106 ? 11.613 -16.049 -30.271 1.00 88.81 106 SER A N 1
ATOM 868 C CA . SER A 1 106 ? 11.808 -17.073 -29.243 1.00 88.81 106 SER A CA 1
ATOM 869 C C . SER A 1 106 ? 12.370 -16.466 -27.956 1.00 88.81 106 SER A C 1
ATOM 871 O O . SER A 1 106 ? 13.083 -15.472 -27.997 1.00 88.81 106 SER A O 1
ATOM 873 N N . VAL A 1 107 ? 12.091 -17.076 -26.800 1.00 89.06 107 VAL A N 1
ATOM 874 C CA . VAL A 1 107 ? 12.575 -16.598 -25.486 1.00 89.06 107 VAL A CA 1
ATOM 875 C C . VAL A 1 107 ? 14.106 -16.618 -25.353 1.00 89.06 107 VAL A C 1
ATOM 877 O O . VAL A 1 107 ? 14.656 -15.923 -24.507 1.00 89.06 107 VAL A O 1
ATOM 880 N N . VAL A 1 108 ? 14.792 -17.402 -26.190 1.00 88.19 108 VAL A N 1
ATOM 881 C CA . VAL A 1 108 ? 16.260 -17.532 -26.199 1.00 88.19 108 VAL A CA 1
ATOM 882 C C . VAL A 1 108 ? 16.943 -16.675 -27.268 1.00 88.19 108 VAL A C 1
ATOM 884 O O . VAL A 1 108 ? 18.162 -16.749 -27.410 1.00 88.19 108 VAL A O 1
ATOM 887 N N . ASP A 1 109 ? 16.186 -15.890 -28.041 1.00 90.12 109 ASP A N 1
ATOM 888 C CA . ASP A 1 109 ? 16.787 -14.993 -29.026 1.00 90.12 109 ASP A CA 1
ATOM 889 C C . ASP A 1 109 ? 17.606 -13.909 -28.298 1.00 90.12 109 ASP A C 1
ATOM 891 O O . ASP A 1 109 ? 17.095 -13.301 -27.352 1.00 90.12 109 ASP A O 1
ATOM 895 N N . PRO A 1 110 ? 18.846 -13.616 -28.734 1.00 88.75 110 PRO A N 1
ATOM 896 C CA . PRO A 1 110 ? 19.690 -12.600 -28.113 1.00 88.75 110 PRO A CA 1
ATOM 897 C C . PRO A 1 110 ? 19.262 -11.202 -28.578 1.00 88.75 110 PRO A C 1
ATOM 899 O O . PRO A 1 110 ? 19.932 -10.562 -29.389 1.00 88.75 110 PRO A O 1
ATOM 902 N N . VAL A 1 111 ? 18.103 -10.747 -28.110 1.00 92.31 111 VAL A N 1
ATOM 903 C CA . VAL A 1 111 ? 17.586 -9.399 -28.368 1.00 92.31 111 VAL A CA 1
ATOM 904 C C . VAL A 1 111 ? 17.756 -8.525 -27.126 1.00 92.31 111 VAL A C 1
ATOM 906 O O . VAL A 1 111 ? 17.713 -9.048 -26.011 1.00 92.31 111 VAL A O 1
ATOM 909 N N . PRO A 1 112 ? 17.937 -7.205 -27.288 1.00 94.44 112 PRO A N 1
ATOM 910 C CA . PRO A 1 112 ? 17.947 -6.307 -26.143 1.00 94.44 112 PRO A CA 1
ATOM 911 C C . PRO A 1 112 ? 16.572 -6.300 -25.447 1.00 94.44 112 PRO A C 1
ATOM 913 O O . PRO A 1 112 ? 15.545 -6.332 -26.141 1.00 94.44 112 PRO A O 1
ATOM 916 N N . PRO A 1 113 ? 16.539 -6.247 -24.102 1.00 96.75 113 PRO A N 1
ATOM 917 C CA . PRO A 1 113 ? 15.304 -6.069 -23.346 1.00 96.75 113 PRO A CA 1
ATOM 918 C C . PRO A 1 113 ? 14.713 -4.675 -23.593 1.00 96.75 113 PRO A C 1
ATOM 920 O O . PRO A 1 113 ? 15.434 -3.743 -23.954 1.00 96.75 113 PRO A O 1
ATOM 923 N N . THR A 1 114 ? 13.417 -4.509 -23.329 1.00 97.88 114 THR A N 1
ATOM 924 C CA . THR A 1 114 ? 12.844 -3.167 -23.137 1.00 97.88 114 THR A CA 1
ATOM 925 C C . THR A 1 114 ? 12.935 -2.832 -21.655 1.00 97.88 114 THR A C 1
ATOM 927 O O . THR A 1 114 ? 12.441 -3.609 -20.839 1.00 97.88 114 THR A O 1
ATOM 930 N N . VAL A 1 115 ? 13.539 -1.698 -21.302 1.00 98.44 115 VAL A N 1
ATOM 931 C CA . VAL A 1 115 ? 13.724 -1.253 -19.910 1.00 98.44 115 VAL A CA 1
ATOM 932 C C . VAL A 1 115 ? 13.082 0.111 -19.725 1.00 98.44 115 VAL A C 1
ATOM 934 O O . VAL A 1 115 ? 13.352 1.035 -20.494 1.00 98.44 115 VAL A O 1
ATOM 937 N N . CYS A 1 116 ? 12.257 0.2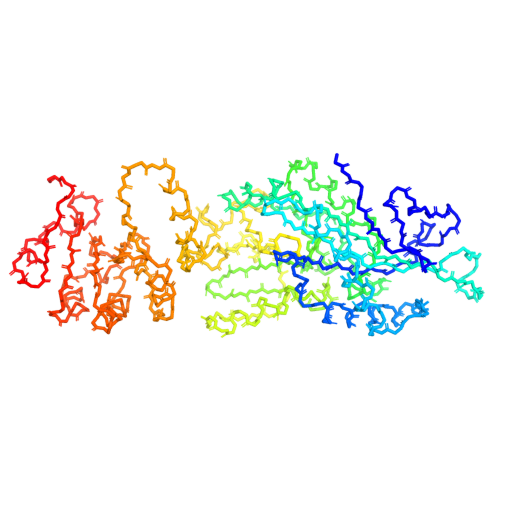49 -18.691 1.00 98.56 116 CYS A N 1
ATOM 938 C CA . CYS A 1 116 ? 11.579 1.498 -18.387 1.00 98.56 116 CYS A CA 1
ATOM 939 C C . CYS A 1 116 ? 11.547 1.789 -16.886 1.00 98.56 116 CYS A C 1
ATOM 941 O O . CYS A 1 116 ? 11.437 0.869 -16.074 1.00 98.56 116 CYS A O 1
ATOM 943 N N . ILE A 1 117 ? 11.614 3.076 -16.541 1.00 98.75 117 ILE A N 1
ATOM 944 C CA . ILE A 1 117 ? 11.307 3.620 -15.219 1.00 98.75 117 ILE A CA 1
ATOM 945 C C . ILE A 1 117 ? 10.287 4.740 -15.415 1.00 98.75 117 ILE A C 1
ATOM 947 O O . ILE A 1 117 ? 10.622 5.821 -15.905 1.00 98.75 117 ILE A O 1
ATOM 951 N N . LEU A 1 118 ? 9.042 4.452 -15.053 1.00 98.25 118 LEU A N 1
ATOM 952 C CA . LEU A 1 118 ? 7.872 5.260 -15.355 1.00 98.25 118 LEU A CA 1
ATOM 953 C C . LEU A 1 118 ? 7.330 5.929 -14.082 1.00 98.25 118 LEU A C 1
ATOM 955 O O . LEU A 1 118 ? 6.862 5.216 -13.188 1.00 98.25 118 LEU A O 1
ATOM 959 N N . PRO A 1 119 ? 7.368 7.267 -13.971 1.00 97.94 119 PRO A N 1
ATOM 960 C CA . PRO A 1 119 ? 6.685 7.984 -12.904 1.00 97.94 119 PRO A CA 1
ATOM 961 C C . PRO A 1 119 ? 5.201 8.190 -13.241 1.00 97.94 119 PRO A C 1
ATOM 963 O O . PRO A 1 119 ? 4.848 8.455 -14.386 1.00 97.94 119 PRO A O 1
ATOM 966 N N . GLN A 1 120 ? 4.324 8.128 -12.240 1.00 97.12 120 GLN A N 1
ATOM 967 C CA . GLN A 1 120 ? 2.906 8.478 -12.383 1.00 97.12 120 GLN A CA 1
ATOM 968 C C . GLN A 1 120 ? 2.425 9.269 -11.169 1.00 97.12 120 GLN A C 1
ATOM 970 O O . GLN A 1 120 ? 2.833 8.989 -10.042 1.00 97.12 120 GLN A O 1
ATOM 975 N N . ARG A 1 121 ? 1.522 10.232 -11.379 1.00 95.62 121 ARG A N 1
ATOM 976 C CA . ARG A 1 121 ? 0.849 10.956 -10.287 1.00 95.62 121 ARG A CA 1
ATOM 977 C C . ARG A 1 121 ? -0.087 10.024 -9.525 1.00 95.62 121 ARG A C 1
ATOM 979 O O . ARG A 1 121 ? -0.707 9.147 -10.122 1.00 95.62 121 ARG A O 1
ATOM 986 N N . ILE A 1 122 ? -0.215 10.245 -8.221 1.00 92.69 122 ILE A N 1
ATOM 987 C CA . ILE A 1 122 ? -1.177 9.520 -7.388 1.00 92.69 122 ILE A CA 1
ATOM 988 C C . ILE A 1 122 ? -2.472 10.325 -7.282 1.00 92.69 122 ILE A C 1
ATOM 990 O O . ILE A 1 122 ? -2.463 11.451 -6.790 1.00 92.69 122 ILE A O 1
ATOM 994 N N . ASP A 1 123 ? -3.593 9.723 -7.680 1.00 92.62 123 ASP A N 1
ATOM 995 C CA . ASP A 1 123 ? -4.923 10.252 -7.376 1.00 92.62 123 ASP A CA 1
ATOM 996 C C . ASP A 1 123 ? -5.349 9.813 -5.967 1.00 92.62 123 ASP A C 1
ATOM 998 O O . ASP A 1 123 ? -5.976 8.773 -5.764 1.00 92.62 123 ASP A O 1
ATOM 1002 N N . PHE A 1 124 ? -4.981 10.604 -4.957 1.00 83.81 124 PHE A N 1
ATOM 1003 C CA . PHE A 1 124 ? -5.360 10.312 -3.573 1.00 83.81 124 PHE A CA 1
ATOM 1004 C C . PHE A 1 124 ? -6.873 10.372 -3.336 1.00 83.81 124 PHE A C 1
ATOM 1006 O O . PHE A 1 124 ? -7.367 9.697 -2.427 1.00 83.81 124 PHE A O 1
ATOM 1013 N N . ALA A 1 125 ? -7.621 11.142 -4.135 1.00 87.06 125 ALA A N 1
ATOM 1014 C CA . ALA A 1 125 ? -9.063 11.280 -3.960 1.00 87.06 125 ALA A CA 1
ATOM 1015 C C . ALA A 1 125 ? -9.789 9.952 -4.214 1.00 87.06 125 ALA A C 1
ATOM 1017 O O . ALA A 1 125 ? -10.777 9.661 -3.534 1.00 87.06 125 ALA A O 1
ATOM 1018 N N . GLN A 1 126 ? -9.246 9.114 -5.106 1.00 90.50 126 GLN A N 1
ATOM 1019 C CA . GLN A 1 126 ? -9.739 7.762 -5.363 1.00 90.50 126 GLN A CA 1
ATOM 1020 C C . GLN A 1 126 ? -9.808 6.912 -4.082 1.00 90.50 126 GLN A C 1
ATOM 1022 O O . GLN A 1 126 ? -10.779 6.183 -3.879 1.00 90.50 126 GLN A O 1
ATOM 1027 N N . PHE A 1 127 ? -8.808 7.024 -3.200 1.00 87.81 127 PHE A N 1
ATOM 1028 C CA . PHE A 1 127 ? -8.698 6.196 -1.992 1.00 87.81 127 PHE A CA 1
ATOM 1029 C C . PHE A 1 127 ? -9.272 6.870 -0.741 1.00 87.81 127 PHE A C 1
ATOM 1031 O O . PHE A 1 127 ? -9.766 6.188 0.155 1.00 87.81 127 PHE A O 1
ATOM 1038 N N . ALA A 1 128 ? -9.234 8.206 -0.670 1.00 82.56 128 ALA A N 1
ATOM 1039 C CA . ALA A 1 128 ? -9.532 8.984 0.537 1.00 82.56 128 ALA A CA 1
ATOM 1040 C C . ALA A 1 128 ? -10.883 8.643 1.192 1.00 82.56 128 ALA A C 1
ATOM 1042 O O . ALA A 1 128 ? -11.011 8.640 2.415 1.00 82.56 128 ALA A O 1
ATOM 1043 N N . LYS A 1 129 ? -11.905 8.339 0.388 1.00 86.69 129 LYS A N 1
ATOM 1044 C CA . LYS A 1 129 ? -13.241 7.971 0.881 1.00 86.69 129 LYS A CA 1
ATOM 1045 C C . LYS A 1 129 ? -13.265 6.660 1.673 1.00 86.69 129 LYS A C 1
ATOM 1047 O O . LYS A 1 129 ? -14.036 6.545 2.629 1.00 86.69 129 LYS A O 1
ATOM 1052 N N . PHE A 1 130 ? -12.406 5.708 1.325 1.00 88.69 130 PHE A N 1
ATOM 1053 C CA . PHE A 1 130 ? -12.367 4.394 1.957 1.00 88.69 130 PHE A CA 1
ATOM 1054 C C . PHE A 1 130 ? -11.674 4.419 3.318 1.00 88.69 130 PHE A C 1
ATOM 1056 O O . PHE A 1 130 ? -11.950 3.567 4.145 1.00 88.69 130 PHE A O 1
ATOM 1063 N N . TYR A 1 131 ? -10.878 5.441 3.630 1.00 81.50 131 TYR A N 1
ATOM 1064 C CA . TYR A 1 131 ? -10.386 5.639 5.000 1.00 81.50 131 TYR A CA 1
ATOM 1065 C C . TYR A 1 131 ? -11.483 6.027 5.991 1.00 81.50 131 TYR A C 1
ATOM 1067 O O . TYR A 1 131 ? -11.285 5.910 7.193 1.00 81.50 131 TYR A O 1
ATOM 1075 N N . ARG A 1 132 ? -12.631 6.508 5.496 1.00 77.31 132 ARG A N 1
ATOM 1076 C CA . ARG A 1 132 ? -13.793 6.841 6.331 1.00 77.31 132 ARG A CA 1
ATOM 1077 C C . ARG A 1 132 ? -14.829 5.728 6.377 1.00 77.31 132 ARG A C 1
ATOM 1079 O O . ARG A 1 132 ? -15.478 5.553 7.395 1.00 77.31 132 ARG A O 1
ATOM 1086 N N . SER A 1 133 ? -15.019 5.034 5.258 1.00 82.31 133 SER A N 1
ATOM 1087 C CA . SER A 1 133 ? -16.102 4.055 5.078 1.00 82.31 133 SER A CA 1
ATOM 1088 C C . SER A 1 133 ? -15.632 2.601 5.063 1.00 82.31 133 SER A C 1
ATOM 1090 O O . SER A 1 133 ? -16.445 1.698 5.226 1.00 82.31 133 SER A O 1
ATOM 1092 N N . GLY A 1 134 ? -14.331 2.375 4.880 1.00 90.50 134 GLY A N 1
ATOM 1093 C CA . GLY A 1 134 ? -13.770 1.076 4.548 1.00 90.50 134 GLY A CA 1
ATOM 1094 C C . GLY A 1 134 ? -14.084 0.668 3.109 1.00 90.50 134 GLY A C 1
ATOM 1095 O O . GLY A 1 134 ? -15.129 1.005 2.555 1.00 90.50 134 GLY A O 1
ATOM 1096 N N . VAL A 1 135 ? -13.180 -0.074 2.474 1.00 95.69 135 VAL A N 1
ATOM 1097 C CA . VAL A 1 135 ? -13.492 -0.724 1.196 1.00 95.69 135 VAL A CA 1
ATOM 1098 C C . VAL A 1 135 ? -14.498 -1.852 1.395 1.00 95.69 135 VAL A C 1
ATOM 1100 O O . VAL A 1 135 ? -14.546 -2.497 2.447 1.00 95.69 135 VAL A O 1
ATOM 1103 N N . HIS A 1 136 ? -15.263 -2.126 0.345 1.00 97.56 136 HIS A N 1
ATOM 1104 C CA . HIS A 1 136 ? -16.015 -3.361 0.211 1.00 97.56 136 HIS A CA 1
ATOM 1105 C C . HIS A 1 136 ? -15.107 -4.411 -0.433 1.00 97.56 136 HIS A C 1
ATOM 1107 O O . HIS A 1 136 ? -14.706 -4.281 -1.585 1.00 97.56 136 HIS A O 1
ATOM 1113 N N . VAL A 1 137 ? -14.737 -5.439 0.319 1.00 98.25 137 VAL A N 1
ATOM 1114 C CA . VAL A 1 137 ? -13.974 -6.581 -0.185 1.00 98.25 137 VAL A CA 1
ATOM 1115 C C . VAL A 1 137 ? -14.933 -7.599 -0.789 1.00 98.25 137 VAL A C 1
ATOM 1117 O O . VAL A 1 137 ? -15.961 -7.894 -0.191 1.00 98.25 137 VAL A O 1
ATOM 1120 N N . VAL A 1 138 ? -14.590 -8.173 -1.938 1.00 98.50 138 VAL A N 1
ATOM 1121 C CA . VAL A 1 138 ? -15.337 -9.290 -2.539 1.00 98.50 138 VAL A CA 1
ATOM 1122 C C . VAL A 1 138 ? -14.393 -10.463 -2.754 1.00 98.50 138 VAL A C 1
ATOM 1124 O O . VAL A 1 138 ? -13.271 -10.268 -3.223 1.00 98.50 138 VAL A O 1
ATOM 1127 N N . ILE A 1 139 ? -14.828 -11.680 -2.426 1.00 98.50 139 ILE A N 1
ATOM 1128 C CA . ILE A 1 139 ? -14.072 -12.897 -2.741 1.00 98.50 139 ILE A CA 1
ATOM 1129 C C . ILE A 1 139 ? -14.547 -13.421 -4.109 1.00 98.50 139 ILE A C 1
ATOM 1131 O O . ILE A 1 139 ? -15.648 -13.968 -4.213 1.00 98.50 139 ILE A O 1
ATOM 1135 N N . PRO A 1 140 ? -13.744 -13.276 -5.178 1.00 98.12 140 PRO A N 1
ATOM 1136 C CA . PRO A 1 140 ? -14.115 -13.711 -6.513 1.00 98.12 140 PRO A CA 1
ATOM 1137 C C . PRO A 1 140 ? -14.015 -15.240 -6.649 1.00 98.12 140 PRO A C 1
ATOM 1139 O O . PRO A 1 140 ? -13.375 -15.948 -5.860 1.00 98.12 140 PRO A O 1
ATOM 1142 N N . ARG A 1 141 ? -14.618 -15.776 -7.712 1.00 97.38 141 ARG A N 1
ATOM 1143 C CA . ARG A 1 141 ? -14.443 -17.176 -8.118 1.00 97.38 141 ARG A CA 1
ATOM 1144 C C . ARG A 1 141 ? -13.026 -17.409 -8.635 1.00 97.38 141 ARG A C 1
ATOM 1146 O O . ARG A 1 141 ? -12.457 -18.475 -8.389 1.00 97.38 141 ARG A O 1
ATOM 1153 N N . THR A 1 142 ? -12.479 -16.444 -9.369 1.00 97.75 142 THR A N 1
ATOM 1154 C CA . THR A 1 142 ? -11.138 -16.540 -9.950 1.00 97.75 142 THR A CA 1
ATOM 1155 C C . THR A 1 142 ? -10.063 -16.711 -8.867 1.00 97.75 142 THR A C 1
ATOM 1157 O O . THR A 1 142 ? -10.082 -16.042 -7.834 1.00 97.75 142 THR A O 1
ATOM 1160 N N . ARG A 1 143 ? -9.131 -17.647 -9.092 1.00 96.06 143 ARG A N 1
ATOM 1161 C CA . ARG A 1 143 ? -8.060 -18.001 -8.147 1.00 96.06 143 ARG A CA 1
ATOM 1162 C C . ARG A 1 143 ? -6.771 -17.229 -8.409 1.00 96.06 143 ARG A C 1
ATOM 1164 O O . ARG A 1 143 ? -6.510 -16.783 -9.532 1.00 96.06 143 ARG A O 1
ATOM 1171 N N . SER A 1 144 ? -5.993 -17.051 -7.344 1.00 95.44 144 SER A N 1
ATOM 1172 C CA . SER A 1 144 ? -4.654 -16.475 -7.418 1.00 95.44 144 SER A CA 1
ATOM 1173 C C . SER A 1 144 ? -3.688 -17.440 -8.106 1.00 95.44 144 SER A C 1
ATOM 1175 O O . SER A 1 144 ? -4.035 -18.571 -8.450 1.00 95.44 144 SER A O 1
ATOM 1177 N N . TYR A 1 145 ? -2.469 -16.969 -8.328 1.00 93.50 145 TYR A N 1
ATOM 1178 C CA . TYR A 1 145 ? -1.395 -17.802 -8.833 1.00 93.50 145 TYR A CA 1
ATOM 1179 C C . TYR A 1 145 ? -0.949 -18.852 -7.812 1.00 93.50 145 TYR A C 1
ATOM 1181 O O . TYR A 1 145 ? -0.984 -18.626 -6.603 1.00 93.50 145 TYR A O 1
ATOM 1189 N N . SER A 1 146 ? -0.491 -19.989 -8.327 1.00 91.94 146 SER A N 1
ATOM 1190 C CA . SER A 1 146 ? 0.114 -21.072 -7.555 1.00 91.94 146 SER A CA 1
ATOM 1191 C C . SER A 1 146 ? 1.575 -21.244 -7.952 1.00 91.94 146 SER A C 1
ATOM 1193 O O . SER A 1 146 ? 1.966 -20.968 -9.087 1.00 91.94 146 SER A O 1
ATOM 1195 N N . THR A 1 147 ? 2.394 -21.763 -7.040 1.00 91.50 147 THR A N 1
ATOM 1196 C CA . THR A 1 147 ? 3.792 -22.117 -7.337 1.00 91.50 147 THR A CA 1
ATOM 1197 C C . THR A 1 147 ? 3.917 -23.195 -8.421 1.00 91.50 147 THR A C 1
ATOM 1199 O O . THR A 1 147 ? 4.970 -23.306 -9.045 1.00 91.50 147 THR A O 1
ATOM 1202 N N . GLU A 1 148 ? 2.845 -23.948 -8.695 1.00 90.50 148 GLU A N 1
ATOM 1203 C CA . GLU A 1 148 ? 2.763 -24.924 -9.790 1.00 90.50 148 GLU A CA 1
ATOM 1204 C C . GLU A 1 148 ? 2.492 -24.287 -11.164 1.00 90.50 148 GLU A C 1
ATOM 1206 O O . GLU A 1 148 ? 2.769 -24.903 -12.195 1.00 90.50 148 GLU A O 1
ATOM 1211 N N . SER A 1 149 ? 1.978 -23.052 -11.200 1.00 90.62 149 SER A N 1
ATOM 1212 C CA . SER A 1 149 ? 1.675 -22.317 -12.432 1.00 90.62 149 SER A CA 1
ATOM 1213 C C . SER A 1 149 ? 2.679 -21.193 -12.689 1.00 90.62 149 SER A C 1
ATOM 1215 O O . SER A 1 149 ? 3.498 -21.272 -13.606 1.00 90.62 149 SER A O 1
ATOM 1217 N N . LEU A 1 150 ? 2.632 -20.144 -11.876 1.00 91.19 150 LEU A N 1
ATOM 1218 C CA . LEU A 1 150 ? 3.538 -19.006 -11.914 1.00 91.19 150 LEU A CA 1
ATOM 1219 C C . LEU A 1 150 ? 3.757 -18.545 -10.481 1.00 91.19 150 LEU A C 1
ATOM 1221 O O . LEU A 1 150 ? 2.813 -18.136 -9.822 1.00 91.19 150 LEU A O 1
ATOM 1225 N N . ASP A 1 151 ? 4.993 -18.624 -9.993 1.00 94.12 151 ASP A N 1
ATOM 1226 C CA . ASP A 1 151 ? 5.273 -18.345 -8.585 1.00 94.12 151 ASP A CA 1
ATOM 1227 C C . ASP A 1 151 ? 4.815 -16.917 -8.197 1.00 94.12 151 ASP A C 1
ATOM 1229 O O . ASP A 1 151 ? 5.335 -15.944 -8.761 1.00 94.12 151 ASP A O 1
ATOM 1233 N N . PRO A 1 152 ? 3.873 -16.768 -7.240 1.00 93.44 152 PRO A N 1
ATOM 1234 C CA . PRO A 1 152 ? 3.302 -15.471 -6.862 1.00 93.44 152 PRO A CA 1
ATOM 1235 C C . PRO A 1 152 ? 4.333 -14.510 -6.251 1.00 93.44 152 PRO A C 1
ATOM 1237 O O . PRO A 1 152 ? 4.100 -13.302 -6.180 1.00 93.44 152 PRO A O 1
ATOM 1240 N N . LYS A 1 153 ? 5.518 -15.002 -5.864 1.00 94.75 153 LYS A N 1
ATOM 1241 C CA . LYS A 1 153 ? 6.628 -14.157 -5.404 1.00 94.75 153 LYS A CA 1
ATOM 1242 C C . LYS A 1 153 ? 7.243 -13.319 -6.531 1.00 94.75 153 LYS A C 1
ATOM 1244 O O . LYS A 1 153 ? 7.958 -12.354 -6.245 1.00 94.75 153 LYS A O 1
ATOM 1249 N N . VAL A 1 154 ? 7.004 -13.666 -7.799 1.00 95.50 154 VAL A N 1
ATOM 1250 C CA . VAL A 1 154 ? 7.472 -12.897 -8.959 1.00 95.50 154 VAL A CA 1
ATOM 1251 C C . VAL A 1 154 ? 6.497 -11.758 -9.233 1.00 95.50 154 VAL A C 1
ATOM 1253 O O . VAL A 1 154 ? 5.323 -11.974 -9.513 1.00 95.50 154 VAL A O 1
ATOM 1256 N N . LYS A 1 155 ? 6.979 -10.516 -9.237 1.00 96.25 155 LYS A N 1
ATOM 1257 C CA . LYS A 1 155 ? 6.132 -9.361 -9.557 1.00 96.25 155 LYS A CA 1
ATOM 1258 C C . LYS A 1 155 ? 6.135 -9.092 -11.071 1.00 96.25 155 LYS A C 1
ATOM 1260 O O . LYS A 1 155 ? 7.138 -8.659 -11.632 1.00 96.25 155 LYS A O 1
ATOM 1265 N N . HIS A 1 156 ? 5.027 -9.384 -11.755 1.00 95.44 156 HIS A N 1
ATOM 1266 C CA . HIS A 1 156 ? 4.923 -9.361 -13.227 1.00 95.44 156 HIS A CA 1
ATOM 1267 C C . HIS A 1 156 ? 3.586 -8.794 -13.742 1.00 95.44 156 HIS A C 1
ATOM 1269 O O . HIS A 1 156 ? 2.594 -8.759 -13.011 1.00 95.44 156 HIS A O 1
ATOM 1275 N N . TYR A 1 157 ? 3.529 -8.417 -15.029 1.00 94.81 157 TYR A N 1
ATOM 1276 C CA . TYR A 1 157 ? 2.294 -7.940 -15.685 1.00 94.81 157 TYR A CA 1
ATOM 1277 C C . TYR A 1 157 ? 1.446 -9.030 -16.364 1.00 94.81 157 TYR A C 1
ATOM 1279 O O . TYR A 1 157 ? 0.369 -8.722 -16.870 1.00 94.81 157 TYR A O 1
ATOM 1287 N N . SER A 1 158 ? 1.835 -10.309 -16.316 1.00 94.44 158 SER A N 1
ATOM 1288 C CA . SER A 1 158 ? 0.905 -11.415 -16.616 1.00 94.44 158 SER A CA 1
ATOM 1289 C C . SER A 1 158 ? -0.209 -11.434 -15.569 1.00 94.44 158 SER A C 1
ATOM 1291 O O . SER A 1 158 ? -0.032 -11.997 -14.502 1.00 94.44 158 SER A O 1
ATOM 1293 N N . ARG A 1 159 ? -1.320 -10.728 -15.785 1.00 93.81 159 ARG A N 1
ATOM 1294 C CA . ARG A 1 159 ? -2.307 -10.435 -14.721 1.00 93.81 159 ARG A CA 1
ATOM 1295 C C . ARG A 1 159 ? -3.760 -10.600 -15.170 1.00 93.81 159 ARG A C 1
ATOM 1297 O O . ARG A 1 159 ? -4.657 -9.985 -14.605 1.00 93.81 159 ARG A O 1
ATOM 1304 N N . MET A 1 160 ? -4.011 -11.422 -16.191 1.00 95.25 160 MET A N 1
ATOM 1305 C CA . MET A 1 160 ? -5.368 -11.620 -16.721 1.00 95.25 160 MET A CA 1
ATOM 1306 C C . MET A 1 160 ? -6.326 -12.197 -15.666 1.00 95.25 160 MET A C 1
ATOM 1308 O O . MET A 1 160 ? -7.473 -11.774 -15.595 1.00 95.25 160 MET A O 1
ATOM 1312 N N . ASN A 1 161 ? -5.855 -13.099 -14.800 1.00 95.56 161 ASN A N 1
ATOM 1313 C CA . ASN A 1 161 ? -6.634 -13.603 -13.665 1.00 95.56 161 ASN A CA 1
ATOM 1314 C C . ASN A 1 161 ? -7.051 -12.474 -12.705 1.00 95.56 161 ASN A C 1
ATOM 1316 O O . ASN A 1 161 ? -8.206 -12.409 -12.304 1.00 95.56 161 ASN A O 1
ATOM 1320 N N . PHE A 1 162 ? -6.153 -11.538 -12.392 1.00 96.88 162 PHE A N 1
ATOM 1321 C CA . PHE A 1 162 ? -6.475 -10.377 -11.562 1.00 96.88 162 PHE A CA 1
ATOM 1322 C C . PHE A 1 162 ? -7.460 -9.418 -12.239 1.00 96.88 162 PHE A C 1
ATOM 1324 O O . PHE A 1 162 ? -8.318 -8.858 -11.563 1.00 96.88 162 PHE A O 1
ATOM 1331 N N . VAL A 1 163 ? -7.391 -9.263 -13.566 1.00 97.44 163 VAL A N 1
ATOM 1332 C CA . VAL A 1 163 ? -8.394 -8.497 -14.326 1.00 97.44 163 VAL A CA 1
ATOM 1333 C C . VAL A 1 163 ? -9.769 -9.161 -14.229 1.00 97.44 163 VAL A C 1
ATOM 1335 O O . VAL A 1 163 ? -10.741 -8.477 -13.926 1.00 97.44 163 VAL A O 1
ATOM 1338 N N . ILE A 1 164 ? -9.856 -10.481 -14.427 1.00 98.25 164 ILE A N 1
ATOM 1339 C CA . ILE A 1 164 ? -11.119 -11.227 -14.304 1.00 98.25 164 ILE A CA 1
ATOM 1340 C C . ILE A 1 164 ? -11.663 -11.131 -12.874 1.00 98.25 164 ILE A C 1
ATOM 1342 O O . ILE A 1 164 ? -12.833 -10.818 -12.696 1.00 98.25 164 ILE A O 1
ATOM 1346 N N . ALA A 1 165 ? -10.817 -11.314 -11.859 1.00 98.38 165 ALA A N 1
ATOM 1347 C CA . ALA A 1 165 ? -11.201 -11.157 -10.458 1.00 98.38 165 ALA A CA 1
ATOM 1348 C C . ALA A 1 165 ? -11.762 -9.757 -10.153 1.00 98.38 165 ALA A C 1
ATOM 1350 O O . ALA A 1 165 ? -12.731 -9.630 -9.410 1.00 98.38 165 ALA A O 1
ATOM 1351 N N . ASN A 1 166 ? -11.187 -8.708 -10.748 1.00 98.19 166 ASN A N 1
ATOM 1352 C CA . ASN A 1 166 ? -11.693 -7.345 -10.604 1.00 98.19 166 ASN A CA 1
ATOM 1353 C C . ASN A 1 166 ? -13.050 -7.142 -11.284 1.00 98.19 166 ASN A C 1
ATOM 1355 O O . ASN A 1 166 ? -13.897 -6.449 -10.737 1.00 98.19 166 ASN A O 1
ATOM 1359 N N . LEU A 1 167 ? -13.266 -7.751 -12.454 1.00 98.44 167 LEU A N 1
ATOM 1360 C CA . LEU A 1 167 ? -14.569 -7.732 -13.124 1.00 98.44 167 LEU A CA 1
ATOM 1361 C C . LEU A 1 167 ? -15.628 -8.468 -12.294 1.00 98.44 167 LEU A C 1
ATOM 1363 O O . LEU A 1 167 ? -16.708 -7.932 -12.089 1.00 98.44 167 LEU A O 1
ATOM 1367 N N . GLU A 1 168 ? -15.294 -9.639 -11.746 1.00 98.50 168 GLU A N 1
ATOM 1368 C CA . GLU A 1 168 ? -16.193 -10.399 -10.866 1.00 98.50 168 GLU A CA 1
ATOM 1369 C C . GLU A 1 168 ? -16.572 -9.610 -9.599 1.00 98.50 168 GLU A C 1
ATOM 1371 O O . GLU A 1 168 ? -17.719 -9.665 -9.164 1.00 98.50 168 GLU A O 1
ATOM 1376 N N . ALA A 1 169 ? -15.636 -8.854 -9.013 1.00 98.31 169 ALA A N 1
ATOM 1377 C CA . ALA A 1 169 ? -15.941 -7.959 -7.896 1.00 98.31 169 ALA A CA 1
ATOM 1378 C C . ALA A 1 169 ? -16.811 -6.768 -8.329 1.00 98.31 169 ALA A C 1
ATOM 1380 O O . ALA A 1 169 ? -17.783 -6.446 -7.647 1.00 98.31 169 ALA A O 1
ATOM 1381 N N . ALA A 1 170 ? -16.509 -6.162 -9.481 1.00 98.00 170 ALA A N 1
ATOM 1382 C CA . ALA A 1 170 ? -17.269 -5.044 -10.034 1.00 98.00 170 ALA A CA 1
ATOM 1383 C C . ALA A 1 170 ? -18.718 -5.415 -10.400 1.00 98.00 170 ALA A C 1
ATOM 1385 O O . ALA A 1 170 ? -19.603 -4.564 -10.308 1.00 98.00 170 ALA A O 1
ATOM 1386 N N . ASP A 1 171 ? -18.974 -6.677 -10.768 1.00 98.25 171 ASP A N 1
ATOM 1387 C CA . ASP A 1 171 ? -20.325 -7.212 -10.991 1.00 98.25 171 ASP A CA 1
ATOM 1388 C C . ASP A 1 171 ? -21.173 -7.222 -9.701 1.00 98.25 171 ASP A C 1
ATOM 1390 O O . ASP A 1 171 ? -22.404 -7.199 -9.768 1.00 98.25 171 ASP A O 1
ATOM 1394 N N . VAL A 1 172 ? -20.532 -7.250 -8.525 1.00 97.88 172 VAL A N 1
ATOM 1395 C CA . VAL A 1 172 ? -21.190 -7.139 -7.212 1.00 97.88 172 VAL A CA 1
ATOM 1396 C C . VAL A 1 172 ? -21.308 -5.676 -6.784 1.00 97.88 172 VAL A C 1
ATOM 1398 O O . VAL A 1 172 ? -22.377 -5.240 -6.358 1.00 97.88 172 VAL A O 1
ATOM 1401 N N . ASP A 1 173 ? -20.209 -4.930 -6.877 1.00 97.50 173 ASP A N 1
ATOM 1402 C CA . ASP A 1 173 ? -20.120 -3.510 -6.544 1.00 97.50 173 ASP A CA 1
ATOM 1403 C C . ASP A 1 173 ? -18.966 -2.875 -7.347 1.00 97.50 173 ASP A C 1
ATOM 1405 O O . ASP A 1 173 ? -17.818 -3.293 -7.176 1.00 97.50 173 ASP A O 1
ATOM 1409 N N . PRO A 1 174 ? -19.223 -1.858 -8.196 1.00 96.75 174 PRO A N 1
ATOM 1410 C CA . PRO A 1 174 ? -18.199 -1.211 -9.019 1.00 96.75 174 PRO A CA 1
ATOM 1411 C C . PRO A 1 174 ? -17.001 -0.644 -8.248 1.00 96.75 174 PRO A C 1
ATOM 1413 O O . PRO A 1 174 ? -15.957 -0.397 -8.851 1.00 96.75 174 PRO A O 1
ATOM 1416 N N . GLU A 1 175 ? -17.149 -0.402 -6.943 1.00 95.31 175 GLU A N 1
ATOM 1417 C CA . GLU A 1 175 ? -16.099 0.148 -6.082 1.00 95.31 175 GLU A CA 1
ATOM 1418 C C . GLU A 1 175 ? -15.440 -0.910 -5.181 1.00 95.31 175 GLU A C 1
ATOM 1420 O O . GLU A 1 175 ? -14.589 -0.566 -4.355 1.00 95.31 175 GLU A O 1
ATOM 1425 N N . ALA A 1 176 ? -15.817 -2.187 -5.324 1.00 97.06 176 ALA A N 1
ATOM 1426 C CA . ALA A 1 176 ? -15.282 -3.275 -4.517 1.00 97.06 176 ALA A CA 1
ATOM 1427 C C . ALA A 1 176 ? -13.864 -3.700 -4.915 1.00 97.06 176 ALA A C 1
ATOM 1429 O O . ALA A 1 176 ? -13.419 -3.571 -6.055 1.00 97.06 176 ALA A O 1
ATOM 1430 N N . TYR A 1 177 ? -13.156 -4.260 -3.935 1.00 97.81 177 TYR A N 1
ATOM 1431 C CA . TYR A 1 177 ? -11.781 -4.722 -4.053 1.00 97.81 177 TYR A CA 1
ATOM 1432 C C . TYR A 1 177 ? -11.743 -6.257 -3.966 1.00 97.81 177 TYR A C 1
ATOM 1434 O O . TYR A 1 177 ? -12.100 -6.819 -2.928 1.00 97.81 177 TYR A O 1
ATOM 1442 N N . PRO A 1 178 ? -11.287 -6.966 -5.015 1.00 98.19 178 PRO A N 1
ATOM 1443 C CA . PRO A 1 178 ? -11.235 -8.427 -5.006 1.00 98.19 178 PRO A CA 1
ATOM 1444 C C . PRO A 1 178 ? -10.111 -8.968 -4.113 1.00 98.19 178 PRO A C 1
ATOM 1446 O O . PRO A 1 178 ? -8.973 -8.502 -4.204 1.00 98.19 178 PRO A O 1
ATOM 1449 N N . VAL A 1 179 ? -10.385 -10.004 -3.323 1.00 98.00 179 VAL A N 1
ATOM 1450 C CA . VAL A 1 179 ? -9.373 -10.775 -2.574 1.00 98.00 179 VAL A CA 1
ATOM 1451 C C . VAL A 1 179 ? -9.451 -12.230 -3.000 1.00 98.00 179 VAL A C 1
ATOM 1453 O O . VAL A 1 179 ? -10.451 -12.900 -2.764 1.00 98.00 179 VAL A O 1
ATOM 1456 N N . LEU A 1 180 ? -8.407 -12.710 -3.671 1.00 97.94 180 LEU A N 1
ATOM 1457 C CA . LEU A 1 180 ? -8.414 -14.012 -4.322 1.00 97.94 180 LEU A CA 1
ATOM 1458 C C . LEU A 1 180 ? -8.068 -15.124 -3.333 1.00 97.94 180 LEU A C 1
ATOM 1460 O O . LEU A 1 180 ? -7.293 -14.928 -2.395 1.00 97.94 180 LEU A O 1
ATOM 1464 N N . LEU A 1 181 ? -8.602 -16.314 -3.608 1.00 97.69 181 LEU A N 1
ATOM 1465 C CA . LEU A 1 181 ? -8.209 -17.545 -2.925 1.00 97.69 181 LEU A CA 1
ATOM 1466 C C . LEU A 1 181 ? -7.111 -18.282 -3.702 1.00 97.69 181 LEU A C 1
ATOM 1468 O O . LEU A 1 181 ? -7.031 -18.165 -4.929 1.00 97.69 181 LEU A O 1
ATOM 1472 N N . ASP A 1 182 ? -6.310 -19.073 -2.997 1.00 95.75 182 ASP A N 1
ATOM 1473 C CA . ASP A 1 182 ? -5.427 -20.083 -3.573 1.00 95.75 182 ASP A CA 1
ATOM 1474 C C . ASP A 1 182 ? -6.212 -21.330 -4.041 1.00 95.75 182 ASP A C 1
ATOM 1476 O O . ASP A 1 182 ? -7.444 -21.408 -3.953 1.00 95.75 182 ASP A O 1
ATOM 1480 N N . GLU A 1 183 ? -5.499 -22.322 -4.574 1.00 94.06 183 GLU A N 1
ATOM 1481 C CA . GLU A 1 183 ? -6.090 -23.568 -5.084 1.00 94.06 183 GLU A CA 1
ATOM 1482 C C . GLU A 1 183 ? -6.709 -24.452 -3.984 1.00 94.06 183 GLU A C 1
ATOM 1484 O O . GLU A 1 183 ? -7.591 -25.261 -4.278 1.00 94.06 183 GLU A O 1
ATOM 1489 N N . ASN A 1 184 ? -6.315 -24.254 -2.722 1.00 95.06 184 ASN A N 1
ATOM 1490 C CA . ASN A 1 184 ? -6.829 -24.973 -1.555 1.00 95.06 184 ASN A CA 1
ATOM 1491 C C . ASN A 1 184 ? -7.998 -24.243 -0.872 1.00 95.06 184 ASN A C 1
ATOM 1493 O O . ASN A 1 184 ? -8.589 -24.764 0.073 1.00 95.06 184 ASN A O 1
ATOM 1497 N N . GLY A 1 185 ? -8.364 -23.054 -1.359 1.00 95.94 185 GLY A N 1
ATOM 1498 C CA . GLY A 1 185 ? -9.440 -22.238 -0.805 1.00 95.94 185 GLY A CA 1
ATOM 1499 C C . GLY A 1 185 ? -9.014 -21.321 0.343 1.00 95.94 185 GLY A C 1
ATOM 1500 O O . GLY A 1 185 ? -9.890 -20.728 0.967 1.00 95.94 185 GLY A O 1
ATOM 1501 N N . ASN A 1 186 ? -7.714 -21.171 0.610 1.00 97.50 186 ASN A N 1
ATOM 1502 C CA . ASN A 1 186 ? -7.212 -20.170 1.551 1.00 97.50 186 ASN A CA 1
ATOM 1503 C C . ASN A 1 186 ? -7.158 -18.791 0.883 1.00 97.50 186 ASN A C 1
ATOM 1505 O O . ASN A 1 186 ? -6.943 -18.683 -0.321 1.00 97.50 186 ASN A O 1
ATOM 1509 N N . ILE A 1 187 ? -7.296 -17.722 1.658 1.00 97.19 187 ILE A N 1
ATOM 1510 C CA . ILE A 1 187 ? -7.059 -16.346 1.226 1.00 97.19 187 ILE A CA 1
ATOM 1511 C C . ILE A 1 187 ? -5.588 -16.193 0.821 1.00 97.19 187 ILE A C 1
ATOM 1513 O O . ILE A 1 187 ? -4.692 -16.517 1.596 1.00 97.19 187 ILE A O 1
ATOM 1517 N N . ALA A 1 188 ? -5.353 -15.674 -0.384 1.00 96.00 188 ALA A N 1
ATOM 1518 C CA . ALA A 1 188 ? -4.024 -15.469 -0.949 1.00 96.00 188 ALA A CA 1
ATOM 1519 C C . ALA A 1 188 ? -3.609 -13.991 -0.887 1.00 96.00 188 ALA A C 1
ATOM 1521 O O . ALA A 1 188 ? -2.825 -13.579 -0.034 1.00 96.00 188 ALA A O 1
ATOM 1522 N N . GLU A 1 189 ? -4.147 -13.164 -1.786 1.00 94.38 189 GLU A N 1
ATOM 1523 C CA . GLU A 1 189 ? -3.834 -11.737 -1.856 1.00 94.38 189 GLU A CA 1
ATOM 1524 C C . GLU A 1 189 ? -4.923 -10.936 -2.584 1.00 94.38 189 GLU A C 1
ATOM 1526 O O . GLU A 1 189 ? -5.794 -11.481 -3.270 1.00 94.38 189 GLU A O 1
ATOM 1531 N N . HIS A 1 190 ? -4.868 -9.615 -2.431 1.00 94.38 190 HIS A N 1
ATOM 1532 C CA . HIS A 1 190 ? -5.615 -8.679 -3.259 1.00 94.38 190 HIS A CA 1
ATOM 1533 C C . HIS A 1 190 ? -4.852 -8.430 -4.573 1.00 94.38 190 HIS A C 1
ATOM 1535 O O . HIS A 1 190 ? -3.623 -8.450 -4.610 1.00 94.38 190 HIS A O 1
ATOM 1541 N N . ILE A 1 191 ? -5.558 -8.108 -5.662 1.00 93.94 191 ILE A N 1
ATOM 1542 C CA . ILE A 1 191 ? -4.969 -7.936 -7.010 1.00 93.94 191 ILE A CA 1
ATOM 1543 C C . ILE A 1 191 ? -3.803 -6.933 -7.081 1.00 93.94 191 ILE A C 1
ATOM 1545 O O . ILE A 1 191 ? -2.968 -6.987 -7.991 1.00 93.94 191 ILE A O 1
ATOM 1549 N N . ALA A 1 192 ? -3.739 -5.997 -6.136 1.00 90.19 192 ALA A N 1
ATOM 1550 C CA . ALA A 1 192 ? -2.706 -4.978 -6.058 1.00 90.19 192 ALA A CA 1
ATOM 1551 C C . ALA A 1 192 ? -1.797 -5.106 -4.819 1.00 90.19 192 ALA A C 1
ATOM 1553 O O . ALA A 1 192 ? -0.842 -4.341 -4.716 1.00 90.19 192 ALA A O 1
ATOM 1554 N N . GLY A 1 193 ? -2.015 -6.049 -3.899 1.00 92.00 193 GLY A N 1
ATOM 1555 C CA . GLY A 1 193 ? -1.166 -6.193 -2.712 1.00 92.00 193 GLY A CA 1
ATOM 1556 C C . GLY A 1 193 ? -1.717 -7.157 -1.662 1.00 92.00 193 GLY A C 1
ATOM 1557 O O . GLY A 1 193 ? -2.524 -8.020 -1.975 1.00 92.00 193 GLY A O 1
ATOM 1558 N N . ASN A 1 194 ? -1.265 -7.055 -0.413 1.00 94.88 194 ASN A N 1
ATOM 1559 C CA . ASN A 1 194 ? -1.547 -8.081 0.598 1.00 94.88 194 ASN A CA 1
ATOM 1560 C C . ASN A 1 194 ? -2.857 -7.820 1.367 1.00 94.88 194 ASN A C 1
ATOM 1562 O O . ASN A 1 194 ? -3.322 -6.680 1.440 1.00 94.88 194 ASN A O 1
ATOM 1566 N N . PHE A 1 195 ? -3.402 -8.877 1.970 1.00 96.12 195 PHE A N 1
ATOM 1567 C CA . PHE A 1 195 ? -4.625 -8.889 2.778 1.00 96.12 195 PHE A CA 1
ATOM 1568 C C . PHE A 1 195 ? -4.309 -9.267 4.230 1.00 96.12 195 PHE A C 1
ATOM 1570 O O . PHE A 1 195 ? -3.441 -10.110 4.462 1.00 96.12 195 PHE A O 1
ATOM 1577 N N . TYR A 1 196 ? -5.009 -8.662 5.188 1.00 96.94 196 TYR A N 1
ATOM 1578 C CA . TYR A 1 196 ? -4.811 -8.898 6.617 1.00 96.94 196 TYR A CA 1
ATOM 1579 C C . TYR A 1 196 ? -6.144 -9.002 7.342 1.00 96.94 196 TYR A C 1
ATOM 1581 O O . TYR A 1 196 ? -7.097 -8.296 7.011 1.00 96.94 196 TYR A O 1
ATOM 1589 N N . VAL A 1 197 ? -6.159 -9.852 8.364 1.00 97.12 197 VAL A N 1
ATOM 1590 C CA . VAL A 1 197 ? -7.281 -10.059 9.279 1.00 97.12 197 VAL A CA 1
ATOM 1591 C C . VAL A 1 197 ? -6.809 -9.780 10.694 1.00 97.12 197 VAL A C 1
ATOM 1593 O O . VAL A 1 197 ? -5.692 -10.142 11.060 1.00 97.12 197 VAL A O 1
ATOM 1596 N N . ILE A 1 198 ? -7.661 -9.169 11.503 1.00 95.25 198 ILE A N 1
ATOM 1597 C CA . ILE A 1 198 ? -7.453 -9.008 12.935 1.00 95.25 198 ILE A CA 1
ATOM 1598 C C . ILE A 1 198 ? -8.570 -9.743 13.663 1.00 95.25 198 ILE A C 1
ATOM 1600 O O . ILE A 1 198 ? -9.748 -9.571 13.353 1.00 95.25 198 ILE A O 1
ATOM 1604 N N . THR A 1 199 ? -8.184 -10.580 14.621 1.00 93.31 199 THR A N 1
ATOM 1605 C CA . THR A 1 199 ? -9.117 -11.288 15.505 1.00 93.31 199 THR A CA 1
ATOM 1606 C C . THR A 1 199 ? -8.493 -11.395 16.884 1.00 93.31 199 THR A C 1
ATOM 1608 O O . THR A 1 199 ? -7.345 -11.842 16.993 1.00 93.31 199 THR A O 1
ATOM 1611 N N . ASP A 1 200 ? -9.222 -10.985 17.918 1.00 87.38 200 ASP A N 1
ATOM 1612 C CA . ASP A 1 200 ? -8.778 -10.971 19.316 1.00 87.38 200 ASP A CA 1
ATOM 1613 C C . ASP A 1 200 ? -7.447 -10.214 19.497 1.00 87.38 200 ASP A C 1
ATOM 1615 O O . ASP A 1 200 ? -6.533 -10.648 20.205 1.00 87.38 200 ASP A O 1
ATOM 1619 N N . GLY A 1 201 ? -7.291 -9.098 18.776 1.00 85.88 201 GLY A N 1
ATOM 1620 C CA . GLY A 1 201 ? -6.080 -8.271 18.797 1.00 85.88 201 GLY A CA 1
ATOM 1621 C C . GLY A 1 201 ? -4.843 -8.897 18.135 1.00 85.88 201 GLY A C 1
ATOM 1622 O O . GLY A 1 201 ? -3.748 -8.342 18.242 1.00 85.88 201 GLY A O 1
ATOM 1623 N N . VAL A 1 202 ? -4.982 -10.037 17.447 1.00 94.00 202 VAL A N 1
ATOM 1624 C CA . VAL A 1 202 ? -3.894 -10.698 16.709 1.00 94.00 202 VAL A CA 1
ATOM 1625 C C . VAL A 1 202 ? -3.975 -10.351 15.227 1.00 94.00 202 VAL A C 1
ATOM 1627 O O . VAL A 1 202 ? -4.969 -10.653 14.572 1.00 94.00 202 VAL A O 1
ATOM 1630 N N . LEU A 1 203 ? -2.896 -9.788 14.679 1.00 96.00 203 LEU A N 1
ATOM 1631 C CA . LEU A 1 203 ? -2.755 -9.504 13.252 1.00 96.00 203 LEU A CA 1
ATOM 1632 C C . LEU A 1 203 ? -2.348 -10.769 12.482 1.00 96.00 203 LEU A C 1
ATOM 1634 O O . LEU A 1 203 ? -1.228 -11.267 12.617 1.00 96.00 203 LEU A O 1
ATOM 1638 N N . ARG A 1 204 ? -3.242 -11.266 11.637 1.00 96.56 204 ARG A N 1
ATOM 1639 C CA . ARG A 1 204 ? -3.081 -12.477 10.829 1.00 96.56 204 ARG A CA 1
ATOM 1640 C C . ARG A 1 204 ? -2.871 -12.111 9.365 1.00 96.56 204 ARG A C 1
ATOM 1642 O O . ARG A 1 204 ? -3.506 -11.191 8.846 1.00 96.56 204 ARG A O 1
ATOM 1649 N N . MET A 1 205 ? -1.983 -12.833 8.692 1.00 94.81 205 MET A N 1
ATOM 1650 C CA . MET A 1 205 ? -1.743 -12.680 7.257 1.00 94.81 205 MET A CA 1
ATOM 1651 C C . MET A 1 205 ? -1.497 -14.028 6.573 1.00 94.81 205 MET A C 1
ATOM 1653 O O . MET A 1 205 ? -0.976 -14.936 7.227 1.00 94.81 205 MET A O 1
ATOM 1657 N N . PRO A 1 206 ? -1.823 -14.148 5.272 1.00 94.12 206 PRO A N 1
ATOM 1658 C CA . PRO A 1 206 ? -1.513 -15.337 4.490 1.00 94.12 206 PRO A CA 1
ATOM 1659 C C . PRO A 1 206 ? -0.018 -15.653 4.469 1.00 94.12 206 PRO A C 1
ATOM 1661 O O . PRO A 1 206 ? 0.826 -14.753 4.569 1.00 94.12 206 PRO A O 1
ATOM 1664 N N . THR A 1 207 ? 0.295 -16.933 4.286 1.00 89.94 207 THR A N 1
ATOM 1665 C CA . THR A 1 207 ? 1.666 -17.410 4.090 1.00 89.94 207 THR A CA 1
ATOM 1666 C C . THR A 1 207 ? 2.264 -16.908 2.771 1.00 89.94 207 THR A C 1
ATOM 1668 O O . THR A 1 207 ? 1.563 -16.507 1.834 1.00 89.94 207 THR A O 1
ATOM 1671 N N . ASP A 1 208 ? 3.592 -16.950 2.655 1.00 85.31 208 ASP A N 1
ATOM 1672 C CA . ASP A 1 208 ? 4.287 -16.554 1.422 1.00 85.31 208 ASP A CA 1
ATOM 1673 C C . ASP A 1 208 ? 4.188 -17.585 0.275 1.00 85.31 208 ASP A C 1
ATOM 1675 O O . ASP A 1 208 ? 4.790 -17.406 -0.789 1.00 85.31 208 ASP A O 1
ATOM 1679 N N . HIS A 1 209 ? 3.435 -18.674 0.461 1.00 87.12 209 HIS A N 1
ATOM 1680 C CA . HIS A 1 209 ? 3.223 -19.704 -0.557 1.00 87.12 209 HIS A CA 1
ATOM 1681 C C . HIS A 1 209 ? 2.277 -19.241 -1.671 1.00 87.12 209 HIS A C 1
ATOM 1683 O O . HIS A 1 209 ? 2.450 -19.647 -2.820 1.00 87.12 209 HIS A O 1
ATOM 1689 N N . SER A 1 210 ? 1.310 -18.385 -1.341 1.00 86.69 210 SER A N 1
ATOM 1690 C CA . SER A 1 210 ? 0.237 -17.948 -2.242 1.00 86.69 210 SER A CA 1
ATOM 1691 C C . SER A 1 210 ? 0.226 -16.437 -2.503 1.00 86.69 210 SER A C 1
ATOM 1693 O O . SER A 1 210 ? -0.647 -15.944 -3.216 1.00 86.69 210 SER A O 1
ATOM 1695 N N . SER A 1 211 ? 1.194 -15.693 -1.958 1.00 89.88 211 SER A N 1
ATOM 1696 C CA . SER A 1 211 ? 1.205 -14.230 -1.999 1.00 89.88 211 SER A CA 1
ATOM 1697 C C . SER A 1 211 ? 2.571 -13.638 -2.345 1.00 89.88 211 SER A C 1
ATOM 1699 O O . SER A 1 211 ? 3.628 -14.251 -2.159 1.00 89.88 211 SER A O 1
ATOM 1701 N N . LEU A 1 212 ? 2.556 -12.404 -2.849 1.00 92.50 212 LEU A N 1
ATOM 1702 C CA . LEU A 1 212 ? 3.763 -11.628 -3.082 1.00 92.50 212 LEU A CA 1
ATOM 1703 C C . LEU A 1 212 ? 4.425 -11.251 -1.748 1.00 92.50 212 LEU A C 1
ATOM 1705 O O . LEU A 1 212 ? 3.783 -10.707 -0.846 1.00 92.50 212 LEU A O 1
ATOM 1709 N N . GLN A 1 213 ? 5.750 -11.406 -1.677 1.00 89.94 213 GLN A N 1
ATOM 1710 C CA . GLN A 1 213 ? 6.582 -10.884 -0.585 1.00 89.94 213 GLN A CA 1
ATOM 1711 C C . GLN A 1 213 ? 6.662 -9.341 -0.653 1.00 89.94 213 GLN A C 1
ATOM 1713 O O . GLN A 1 213 ? 7.626 -8.753 -1.164 1.00 89.94 213 GLN A O 1
ATOM 1718 N N . GLY A 1 214 ? 5.602 -8.676 -0.193 1.00 83.38 214 GLY A N 1
ATOM 1719 C CA . GLY A 1 214 ? 5.427 -7.227 -0.258 1.00 83.38 214 GLY A CA 1
ATOM 1720 C C . GLY A 1 214 ? 6.365 -6.463 0.681 1.00 83.38 214 GLY A C 1
ATOM 1721 O O . GLY A 1 214 ? 6.536 -6.822 1.843 1.00 83.38 214 GLY A O 1
ATOM 1722 N N . ASP A 1 215 ? 6.933 -5.346 0.221 1.00 85.44 215 ASP A N 1
ATOM 1723 C CA . ASP A 1 215 ? 7.754 -4.486 1.092 1.00 85.44 215 ASP A CA 1
ATOM 1724 C C . ASP A 1 215 ? 6.892 -3.773 2.131 1.00 85.44 215 ASP A C 1
ATOM 1726 O O . ASP A 1 215 ? 7.312 -3.624 3.279 1.00 85.44 215 ASP A O 1
ATOM 1730 N N . THR A 1 216 ? 5.650 -3.424 1.773 1.00 83.94 216 THR A N 1
ATOM 1731 C CA . THR A 1 216 ? 4.656 -2.932 2.731 1.00 83.94 216 THR A CA 1
ATOM 1732 C C . THR A 1 216 ? 4.386 -3.975 3.813 1.00 83.94 216 THR A C 1
ATOM 1734 O O . THR A 1 216 ? 4.382 -3.623 4.984 1.00 83.94 216 THR A O 1
ATOM 1737 N N . GLN A 1 217 ? 4.281 -5.266 3.475 1.00 86.69 217 GLN A N 1
ATOM 1738 C CA . GLN A 1 217 ? 4.135 -6.330 4.476 1.00 86.69 217 GLN A CA 1
ATOM 1739 C C . GLN A 1 217 ? 5.326 -6.383 5.444 1.00 86.69 217 GLN A C 1
ATOM 1741 O O . GLN A 1 217 ? 5.131 -6.553 6.648 1.00 86.69 217 GLN A O 1
ATOM 1746 N N . ARG A 1 218 ? 6.560 -6.169 4.960 1.00 86.62 218 ARG A N 1
ATOM 1747 C CA . ARG A 1 218 ? 7.741 -6.056 5.838 1.00 86.62 218 ARG A CA 1
ATOM 1748 C C . ARG A 1 218 ? 7.602 -4.876 6.805 1.00 86.62 218 ARG A C 1
ATOM 1750 O O . ARG A 1 218 ? 7.864 -5.041 7.991 1.00 86.62 218 ARG A O 1
ATOM 1757 N N . VAL A 1 219 ? 7.139 -3.717 6.324 1.00 84.94 219 VAL A N 1
ATOM 1758 C CA . VAL A 1 219 ? 6.853 -2.542 7.174 1.00 84.94 219 VAL A CA 1
ATOM 1759 C C . VAL A 1 219 ? 5.774 -2.856 8.212 1.00 84.94 219 VAL A C 1
ATOM 1761 O O . VAL A 1 219 ? 5.959 -2.533 9.380 1.00 84.94 219 VAL A O 1
ATOM 1764 N N . ILE A 1 220 ? 4.684 -3.521 7.822 1.00 87.88 220 ILE A N 1
ATOM 1765 C CA . ILE A 1 220 ? 3.598 -3.903 8.736 1.00 87.88 220 ILE A CA 1
ATOM 1766 C C . ILE A 1 220 ? 4.111 -4.812 9.854 1.00 87.88 220 ILE A C 1
ATOM 1768 O O . ILE A 1 220 ? 3.815 -4.567 11.020 1.00 87.88 220 ILE A O 1
ATOM 1772 N N . ARG A 1 221 ? 4.935 -5.816 9.536 1.00 88.62 221 ARG A N 1
ATOM 1773 C CA . ARG A 1 221 ? 5.541 -6.694 10.553 1.00 88.62 221 ARG A CA 1
ATOM 1774 C C . ARG A 1 221 ? 6.476 -5.930 11.490 1.00 88.62 221 ARG A C 1
ATOM 1776 O O . ARG A 1 221 ? 6.409 -6.121 12.705 1.00 88.62 221 ARG A O 1
ATOM 1783 N N . ASP A 1 222 ? 7.310 -5.043 10.942 1.00 83.19 222 ASP A N 1
ATOM 1784 C CA . ASP A 1 222 ? 8.183 -4.169 11.734 1.00 83.19 222 ASP A CA 1
ATOM 1785 C C . ASP A 1 222 ? 7.360 -3.286 12.690 1.00 83.19 222 ASP A C 1
ATOM 1787 O O . ASP A 1 222 ? 7.707 -3.148 13.866 1.00 83.19 222 ASP A O 1
ATOM 1791 N N . MET A 1 223 ? 6.260 -2.704 12.200 1.00 80.12 223 MET A N 1
ATOM 1792 C CA . MET A 1 223 ? 5.354 -1.859 12.980 1.00 80.12 223 MET A CA 1
ATOM 1793 C C . MET A 1 223 ? 4.625 -2.652 14.061 1.00 80.12 223 MET A C 1
ATOM 1795 O O . MET A 1 223 ? 4.669 -2.251 15.220 1.00 80.12 223 MET A O 1
ATOM 1799 N N . ALA A 1 224 ? 4.026 -3.795 13.726 1.00 83.44 224 ALA A N 1
ATOM 1800 C CA . ALA A 1 224 ? 3.327 -4.645 14.685 1.00 83.44 224 ALA A CA 1
ATOM 1801 C C . ALA A 1 224 ? 4.250 -5.056 15.842 1.00 83.44 224 ALA A C 1
ATOM 1803 O O . ALA A 1 224 ? 3.893 -4.895 17.009 1.00 83.44 224 ALA A O 1
ATOM 1804 N N . LYS A 1 225 ? 5.495 -5.450 15.535 1.00 84.00 225 LYS A N 1
ATOM 1805 C CA . LYS A 1 225 ? 6.515 -5.753 16.548 1.00 84.00 225 LYS A CA 1
ATOM 1806 C C . LYS A 1 225 ? 6.811 -4.559 17.460 1.00 84.00 225 LYS A C 1
ATOM 1808 O O . LYS A 1 225 ? 6.898 -4.734 18.672 1.00 84.00 225 LYS A O 1
ATOM 1813 N N . ARG A 1 226 ? 6.981 -3.356 16.900 1.00 75.62 226 ARG A N 1
ATOM 1814 C CA . ARG A 1 226 ? 7.235 -2.126 17.681 1.00 75.62 226 ARG A CA 1
ATOM 1815 C C . ARG A 1 226 ? 6.036 -1.718 18.533 1.00 75.62 226 ARG A C 1
ATOM 1817 O O . ARG A 1 226 ? 6.219 -1.165 19.611 1.00 75.62 226 ARG A O 1
ATOM 1824 N N . LEU A 1 227 ? 4.826 -1.967 18.043 1.00 76.12 227 LEU A N 1
ATOM 1825 C CA . LEU A 1 227 ? 3.585 -1.614 18.722 1.00 76.12 227 LEU A CA 1
ATOM 1826 C C . LEU A 1 227 ? 3.154 -2.647 19.767 1.00 76.12 227 LEU A C 1
ATOM 1828 O O . LEU A 1 227 ? 2.276 -2.321 20.563 1.00 76.12 227 LEU A O 1
ATOM 1832 N N . GLY A 1 228 ? 3.784 -3.827 19.792 1.00 81.19 228 GLY A N 1
ATOM 1833 C CA . GLY A 1 228 ? 3.427 -4.932 20.683 1.00 81.19 228 GLY A CA 1
ATOM 1834 C C . GLY A 1 228 ? 2.218 -5.737 20.205 1.00 81.19 228 GLY A C 1
ATOM 1835 O O . GLY A 1 228 ? 1.620 -6.448 21.004 1.00 81.19 228 GLY A O 1
ATOM 1836 N N . ILE A 1 229 ? 1.854 -5.629 18.924 1.00 83.56 229 ILE A N 1
ATOM 1837 C CA . ILE A 1 229 ? 0.722 -6.345 18.329 1.00 83.56 229 ILE A CA 1
ATOM 1838 C C . ILE A 1 229 ? 1.186 -7.763 17.960 1.00 83.56 229 ILE A C 1
ATOM 1840 O O . ILE A 1 229 ? 2.117 -7.906 17.155 1.00 83.56 229 ILE A O 1
ATOM 1844 N N . PRO A 1 230 ? 0.575 -8.824 18.520 1.00 91.44 230 PRO A N 1
ATOM 1845 C CA . PRO A 1 230 ? 0.878 -10.196 18.133 1.00 91.44 230 PRO A CA 1
ATOM 1846 C C . PRO A 1 230 ? 0.599 -10.417 16.644 1.00 91.44 230 PRO A C 1
ATOM 1848 O O . PRO A 1 230 ? -0.431 -9.985 16.132 1.00 91.44 230 PRO A O 1
ATOM 1851 N N . THR A 1 231 ? 1.502 -11.116 15.953 1.00 95.25 231 THR A N 1
ATOM 1852 C CA . THR A 1 231 ? 1.345 -11.439 14.527 1.00 95.25 231 THR A CA 1
ATOM 1853 C C . THR A 1 231 ? 1.339 -12.942 14.295 1.00 95.25 231 THR A C 1
ATOM 1855 O O . THR A 1 231 ? 2.052 -13.678 14.983 1.00 95.25 231 THR A O 1
ATOM 1858 N N . ARG A 1 232 ? 0.549 -13.401 13.321 1.00 95.56 232 ARG A N 1
ATOM 1859 C CA . ARG A 1 232 ? 0.539 -14.788 12.843 1.00 95.56 232 ARG A CA 1
ATOM 1860 C C . ARG A 1 232 ? 0.553 -14.835 11.325 1.00 95.56 232 ARG A C 1
ATOM 1862 O O . ARG A 1 232 ? -0.154 -14.083 10.661 1.00 95.56 232 ARG A O 1
ATOM 1869 N N . GLU A 1 233 ? 1.373 -15.730 10.802 1.00 94.38 233 GLU A N 1
ATOM 1870 C CA . GLU A 1 233 ? 1.369 -16.106 9.397 1.00 94.38 233 GLU A CA 1
ATOM 1871 C C . GLU A 1 233 ? 0.797 -17.516 9.312 1.00 94.38 233 GLU A C 1
ATOM 1873 O O . GLU A 1 233 ? 1.361 -18.445 9.892 1.00 94.38 233 GLU A O 1
ATOM 1878 N N . GLU A 1 234 ? -0.366 -17.645 8.684 1.00 95.38 234 GLU A N 1
ATOM 1879 C CA . GLU A 1 234 ? -1.142 -18.881 8.656 1.00 95.38 234 GLU A CA 1
ATOM 1880 C C . GLU A 1 234 ? -2.031 -18.939 7.412 1.00 95.38 234 GLU A C 1
ATOM 1882 O O . GLU A 1 234 ? -2.222 -17.942 6.712 1.00 95.38 234 GLU A O 1
ATOM 1887 N N . ASP A 1 235 ? -2.563 -20.122 7.131 1.00 96.50 235 ASP A N 1
ATOM 1888 C CA . ASP A 1 235 ? -3.584 -20.293 6.108 1.00 96.50 235 ASP A CA 1
ATOM 1889 C C . ASP A 1 235 ? -4.908 -19.726 6.635 1.00 96.50 235 ASP A C 1
ATOM 1891 O O . ASP A 1 235 ? -5.489 -20.246 7.586 1.00 96.50 235 ASP A O 1
ATOM 1895 N N . ILE A 1 236 ? -5.361 -18.628 6.029 1.00 96.94 236 ILE A N 1
ATOM 1896 C CA . ILE A 1 236 ? -6.593 -17.925 6.408 1.00 96.94 236 ILE A CA 1
ATOM 1897 C C . ILE A 1 236 ? -7.725 -18.423 5.517 1.00 96.94 236 ILE A C 1
ATOM 1899 O O . ILE A 1 236 ? -7.613 -18.372 4.295 1.00 96.94 236 ILE A O 1
ATOM 1903 N N . GLN A 1 237 ? -8.835 -18.864 6.093 1.00 97.00 237 GLN A N 1
ATOM 1904 C CA . GLN A 1 237 ? -10.022 -19.267 5.343 1.00 97.00 237 GLN A CA 1
ATOM 1905 C C . GLN A 1 237 ? -11.020 -18.104 5.222 1.00 97.00 237 GLN A C 1
ATOM 1907 O O . GLN A 1 237 ? -11.005 -17.177 6.035 1.00 97.00 237 GLN A O 1
ATOM 1912 N N . PRO A 1 238 ? -11.960 -18.146 4.257 1.00 97.88 238 PRO A N 1
ATOM 1913 C CA . PRO A 1 238 ? -13.047 -17.169 4.187 1.00 97.88 238 PRO A CA 1
ATOM 1914 C C . PRO A 1 238 ? -13.828 -17.031 5.500 1.00 97.88 238 PRO A C 1
ATOM 1916 O O . PRO A 1 238 ? -14.279 -15.938 5.821 1.00 97.88 238 PRO A O 1
ATOM 1919 N N . TYR A 1 239 ? -13.951 -18.114 6.280 1.00 97.81 239 TYR A N 1
ATOM 1920 C CA . TYR A 1 239 ? -14.543 -18.076 7.620 1.00 97.81 239 TYR A CA 1
ATOM 1921 C C . TYR A 1 239 ? -13.855 -17.040 8.518 1.00 97.81 239 TYR A C 1
ATOM 1923 O O . TYR A 1 239 ? -14.540 -16.180 9.060 1.00 97.81 239 TYR A O 1
ATOM 1931 N N . ASP A 1 240 ? -12.522 -17.074 8.605 1.00 97.44 240 ASP A N 1
ATOM 1932 C CA . ASP A 1 240 ? -11.745 -16.176 9.464 1.00 97.44 240 ASP A CA 1
ATOM 1933 C C . ASP A 1 240 ? -11.910 -14.712 9.040 1.00 97.44 240 ASP A C 1
ATOM 1935 O O . ASP A 1 240 ? -12.016 -13.826 9.881 1.00 97.44 240 ASP A O 1
ATOM 1939 N N . ALA A 1 241 ? -11.987 -14.457 7.729 1.00 97.06 241 ALA A N 1
ATOM 1940 C CA . ALA A 1 241 ? -12.240 -13.122 7.197 1.00 97.06 241 ALA A CA 1
ATOM 1941 C C . ALA A 1 241 ? -13.680 -12.647 7.472 1.00 97.06 241 ALA A C 1
ATOM 1943 O O . ALA A 1 241 ? -13.897 -11.483 7.790 1.00 97.06 241 ALA A O 1
ATOM 1944 N N . TYR A 1 242 ? -14.677 -13.531 7.376 1.00 97.31 242 TYR A N 1
ATOM 1945 C CA . TYR A 1 242 ? -16.076 -13.190 7.654 1.00 97.31 242 TYR A CA 1
ATOM 1946 C C . TYR A 1 242 ? -16.374 -12.958 9.138 1.00 97.31 242 TYR A C 1
ATOM 1948 O O . TYR A 1 242 ? -17.376 -12.314 9.444 1.00 97.31 242 TYR A O 1
ATOM 1956 N N . THR A 1 243 ? -15.556 -13.499 10.043 1.00 95.56 243 THR A N 1
ATOM 1957 C CA . THR A 1 243 ? -15.691 -13.335 11.500 1.00 95.56 243 THR A CA 1
ATOM 1958 C C . THR A 1 243 ? -14.604 -12.439 12.096 1.00 95.56 243 THR A C 1
ATOM 1960 O O . THR A 1 243 ? -14.359 -12.499 13.296 1.00 95.56 243 THR A O 1
ATOM 1963 N N . ALA A 1 244 ? -13.911 -11.665 11.262 1.00 95.38 244 ALA A N 1
ATOM 1964 C CA . ALA A 1 244 ? -12.842 -10.772 11.681 1.00 95.38 244 ALA A CA 1
ATOM 1965 C C . ALA A 1 244 ? -13.371 -9.561 12.463 1.00 95.38 244 ALA A C 1
ATOM 1967 O O . ALA A 1 244 ? -14.412 -9.001 12.107 1.00 95.38 244 ALA A O 1
ATOM 1968 N N . ASP A 1 245 ? -12.591 -9.107 13.446 1.00 89.06 245 ASP A N 1
ATOM 1969 C CA . ASP A 1 245 ? -12.823 -7.831 14.129 1.00 89.06 245 ASP A CA 1
ATOM 1970 C C . ASP A 1 245 ? -12.470 -6.666 13.197 1.00 89.06 245 ASP A C 1
ATOM 1972 O O . ASP A 1 245 ? -13.203 -5.688 13.099 1.00 89.06 245 ASP A O 1
ATOM 1976 N N . GLU A 1 246 ? -11.353 -6.791 12.472 1.00 93.81 246 GLU A N 1
ATOM 1977 C CA . GLU A 1 246 ? -10.891 -5.791 11.510 1.00 93.81 246 GLU A CA 1
ATOM 1978 C C . GLU A 1 246 ? -10.257 -6.461 10.285 1.00 93.81 246 GLU A C 1
ATOM 1980 O O . GLU A 1 246 ? -9.648 -7.531 10.376 1.00 93.81 246 GLU A O 1
ATOM 1985 N N . ILE A 1 247 ? -10.354 -5.810 9.127 1.00 96.75 247 ILE A N 1
ATOM 1986 C CA . ILE A 1 247 ? -9.712 -6.241 7.883 1.00 96.75 247 ILE A CA 1
ATOM 1987 C C . ILE A 1 247 ? -9.066 -5.028 7.230 1.00 96.75 247 ILE A C 1
ATOM 1989 O O . ILE A 1 247 ? -9.654 -3.946 7.179 1.00 96.75 247 ILE A O 1
ATOM 1993 N N . PHE A 1 248 ? -7.884 -5.220 6.649 1.00 96.00 248 PHE A N 1
ATOM 1994 C CA . PHE A 1 248 ? -7.297 -4.217 5.771 1.00 96.00 248 PHE A CA 1
ATOM 1995 C C . PHE A 1 248 ? -6.501 -4.807 4.620 1.00 96.00 248 PHE A C 1
ATOM 1997 O O . PHE A 1 248 ? -5.962 -5.914 4.670 1.00 96.00 248 PHE A O 1
ATOM 2004 N N . LEU A 1 249 ? -6.413 -4.009 3.565 1.00 95.44 249 LEU A N 1
ATOM 2005 C CA . LEU A 1 249 ? -5.583 -4.250 2.400 1.00 95.44 249 LEU A CA 1
ATOM 2006 C C . LEU A 1 249 ? -4.324 -3.404 2.498 1.00 95.44 249 LEU A C 1
ATOM 2008 O O . LEU A 1 249 ? -4.332 -2.314 3.070 1.00 95.44 249 LEU A O 1
ATOM 2012 N N . THR A 1 250 ? -3.250 -3.858 1.861 1.00 92.94 250 THR A N 1
ATOM 2013 C CA . THR A 1 250 ? -2.053 -3.030 1.703 1.00 92.94 250 THR A CA 1
ATOM 2014 C C . THR A 1 250 ? -1.606 -2.924 0.263 1.00 92.94 250 THR A C 1
ATOM 2016 O O . THR A 1 250 ? -1.725 -3.870 -0.510 1.00 92.94 250 THR A O 1
ATOM 2019 N N . ASN A 1 251 ? -1.056 -1.769 -0.087 1.00 89.94 251 ASN A N 1
ATOM 2020 C CA . ASN A 1 251 ? -0.405 -1.504 -1.364 1.00 89.94 251 ASN A CA 1
ATOM 2021 C C . ASN A 1 251 ? 0.600 -0.362 -1.169 1.00 89.94 251 ASN A C 1
ATOM 2023 O O . ASN A 1 251 ? 0.452 0.454 -0.267 1.00 89.94 251 ASN A O 1
ATOM 2027 N N . THR A 1 252 ? 1.635 -0.277 -1.997 1.00 89.50 252 THR A N 1
ATOM 2028 C CA . THR A 1 252 ? 2.621 0.813 -1.928 1.00 89.50 252 THR A CA 1
ATOM 2029 C C . THR A 1 252 ? 2.009 2.205 -2.155 1.00 89.50 252 THR A C 1
ATOM 2031 O O . THR A 1 252 ? 2.429 3.168 -1.522 1.00 89.50 252 THR A O 1
ATOM 2034 N N . THR A 1 253 ? 0.998 2.322 -3.015 1.00 89.94 253 THR A N 1
ATOM 2035 C CA . THR A 1 253 ? 0.313 3.570 -3.369 1.00 89.94 253 THR A CA 1
ATOM 2036 C C . THR A 1 253 ? -0.518 4.115 -2.211 1.00 89.94 253 THR A C 1
ATOM 2038 O O . THR A 1 253 ? -0.299 5.248 -1.793 1.00 89.94 253 THR A O 1
ATOM 2041 N N . TYR A 1 254 ? -1.438 3.319 -1.659 1.00 87.00 254 TYR A N 1
ATOM 2042 C CA . TYR A 1 254 ? -2.348 3.740 -0.584 1.00 87.00 254 TYR A CA 1
ATOM 2043 C C . TYR A 1 254 ? -1.932 3.237 0.809 1.00 87.00 254 TYR A C 1
ATOM 2045 O O . TYR A 1 254 ? -2.658 3.396 1.772 1.00 87.00 254 TYR A O 1
ATOM 2053 N N . CYS A 1 255 ? -0.765 2.626 0.980 1.00 90.25 255 CYS A N 1
ATOM 2054 C CA . CYS A 1 255 ? -0.315 2.107 2.277 1.00 90.25 255 CYS A CA 1
ATOM 2055 C C . CYS A 1 255 ? -1.288 1.071 2.876 1.00 90.25 255 CYS A C 1
ATOM 2057 O O . CYS A 1 255 ? -1.342 -0.047 2.372 1.00 90.25 255 CYS A O 1
ATOM 2059 N N . ILE A 1 256 ? -2.020 1.424 3.938 1.00 89.69 256 ILE A N 1
ATOM 2060 C CA . ILE A 1 256 ? -3.022 0.601 4.632 1.00 89.69 256 ILE A CA 1
ATOM 2061 C C . ILE A 1 256 ? -4.399 1.125 4.237 1.00 89.69 256 ILE A C 1
ATOM 2063 O O . ILE A 1 256 ? -4.638 2.324 4.344 1.00 89.69 256 ILE A O 1
ATOM 2067 N N . LEU A 1 257 ? -5.291 0.247 3.787 1.00 91.75 257 LEU A N 1
ATOM 2068 C CA . LEU A 1 257 ? -6.651 0.594 3.388 1.00 91.75 257 LEU A CA 1
ATOM 2069 C C . LEU A 1 257 ? -7.641 -0.297 4.150 1.00 91.75 257 LEU A C 1
ATOM 2071 O O . LEU A 1 257 ? -7.667 -1.503 3.892 1.00 91.75 257 LEU A O 1
ATOM 2075 N N . PRO A 1 258 ? -8.422 0.251 5.094 1.00 93.25 258 PRO A N 1
ATOM 2076 C CA . PRO A 1 258 ? -9.356 -0.535 5.897 1.00 93.25 258 PRO A CA 1
ATOM 2077 C C . PRO A 1 258 ? -10.495 -1.088 5.040 1.00 93.25 258 PRO A C 1
ATOM 2079 O O . PRO A 1 258 ? -10.887 -0.462 4.054 1.00 93.25 258 PRO A O 1
ATOM 2082 N N . ALA A 1 259 ? -11.062 -2.222 5.437 1.00 95.69 259 ALA A N 1
ATOM 2083 C CA . ALA A 1 259 ? -12.273 -2.786 4.856 1.00 95.69 259 ALA A CA 1
ATOM 2084 C C . ALA A 1 259 ? -13.427 -2.708 5.859 1.00 95.69 259 ALA A C 1
ATOM 2086 O O . ALA A 1 259 ? -13.300 -3.161 6.991 1.00 95.69 259 ALA A O 1
ATOM 2087 N N . GLY A 1 260 ? -14.556 -2.146 5.427 1.00 93.19 260 GLY A N 1
ATOM 2088 C CA . GLY A 1 260 ? -15.767 -2.030 6.250 1.00 93.19 260 GLY A CA 1
ATOM 2089 C C . GLY A 1 260 ? -16.769 -3.154 5.982 1.00 93.19 260 GLY A C 1
ATOM 2090 O O . GLY A 1 260 ? -17.691 -3.390 6.761 1.00 93.19 260 GLY A O 1
ATOM 2091 N N . LYS A 1 261 ? -16.602 -3.862 4.861 1.00 95.88 261 LYS A N 1
ATOM 2092 C CA . LYS A 1 261 ? -17.506 -4.920 4.408 1.00 95.88 261 LYS A CA 1
ATOM 2093 C C . LYS A 1 261 ? -16.726 -5.981 3.642 1.00 95.88 261 LYS A C 1
ATOM 2095 O O . LYS A 1 261 ? -15.849 -5.633 2.857 1.00 95.88 261 LYS A O 1
ATOM 2100 N N . ILE A 1 262 ? -17.079 -7.250 3.820 1.00 97.38 262 ILE A N 1
ATOM 2101 C CA . ILE A 1 262 ? -16.597 -8.368 3.005 1.00 97.38 262 ILE A CA 1
ATOM 2102 C C . ILE A 1 262 ? -17.780 -9.201 2.496 1.00 97.38 262 ILE A C 1
ATOM 2104 O O . ILE A 1 262 ? -18.633 -9.652 3.266 1.00 97.38 262 ILE A O 1
ATOM 2108 N N . ASP A 1 263 ? -17.866 -9.374 1.179 1.00 96.88 263 ASP A N 1
ATOM 2109 C CA . ASP A 1 263 ? -19.062 -9.827 0.471 1.00 96.88 263 ASP A CA 1
ATOM 2110 C C . ASP A 1 263 ? -20.315 -9.120 1.027 1.00 96.88 263 ASP A C 1
ATOM 2112 O O . ASP A 1 263 ? -20.420 -7.899 1.025 1.00 96.88 263 ASP A O 1
ATOM 2116 N N . ASN A 1 264 ? -21.282 -9.852 1.579 1.00 94.69 264 ASN A N 1
ATOM 2117 C CA . ASN A 1 264 ? -22.501 -9.269 2.148 1.00 94.69 264 ASN A CA 1
ATOM 2118 C C . ASN A 1 264 ? -22.490 -9.155 3.677 1.00 94.69 264 ASN A C 1
ATOM 2120 O O . ASN A 1 264 ? -23.558 -9.115 4.285 1.00 94.69 264 ASN A O 1
ATOM 2124 N N . ARG A 1 265 ? -21.310 -9.102 4.303 1.00 95.00 265 ARG A N 1
ATOM 2125 C CA . ARG A 1 265 ? -21.155 -9.024 5.763 1.00 95.00 265 ARG A CA 1
ATOM 2126 C C . ARG A 1 265 ? -20.369 -7.771 6.159 1.00 95.00 265 ARG A C 1
ATOM 2128 O O . ARG A 1 265 ? -19.350 -7.502 5.522 1.00 95.00 265 ARG A O 1
ATOM 2135 N N . PRO A 1 266 ? -20.815 -6.997 7.165 1.00 92.38 266 PRO A N 1
ATOM 2136 C CA . PRO A 1 266 ? -19.962 -5.975 7.763 1.00 92.38 266 PRO A CA 1
ATOM 2137 C C . PRO A 1 266 ? -18.736 -6.640 8.398 1.00 92.38 266 PRO A C 1
ATOM 2139 O O . PRO A 1 266 ? -18.813 -7.789 8.834 1.00 92.38 266 PRO A O 1
ATOM 2142 N N . VAL A 1 267 ? -17.617 -5.925 8.418 1.00 90.94 267 VAL A N 1
ATOM 2143 C CA . VAL A 1 267 ? -16.435 -6.324 9.192 1.00 90.94 267 VAL A CA 1
ATOM 2144 C C . VAL A 1 267 ? -16.589 -5.767 10.607 1.00 90.94 267 VAL A C 1
ATOM 2146 O O . VAL A 1 267 ? -17.003 -4.616 10.762 1.00 90.94 267 VAL A O 1
ATOM 2149 N N . GLY A 1 268 ? -16.302 -6.584 11.625 1.00 80.31 268 GLY A N 1
ATOM 2150 C CA . GLY A 1 268 ? -16.479 -6.203 13.025 1.00 80.31 268 GLY A CA 1
ATOM 2151 C C . GLY A 1 268 ? -17.901 -5.730 13.348 1.00 80.31 268 GLY A C 1
ATOM 2152 O O . GLY A 1 268 ? -18.899 -6.313 12.918 1.00 80.31 268 GLY A O 1
ATOM 2153 N N . ASP A 1 269 ? -17.988 -4.640 14.106 1.00 67.88 269 ASP A N 1
ATOM 2154 C CA . ASP A 1 269 ? -19.231 -3.974 14.508 1.00 67.88 269 ASP A CA 1
ATOM 2155 C C . ASP A 1 269 ? -19.647 -2.821 13.572 1.00 67.88 269 ASP A C 1
ATOM 2157 O O . ASP A 1 269 ? -20.600 -2.093 13.856 1.00 67.88 269 ASP A O 1
ATOM 2161 N N . GLY A 1 270 ? -18.958 -2.661 12.437 1.00 60.12 270 GLY A N 1
ATOM 2162 C CA . GLY A 1 270 ? -19.136 -1.542 11.510 1.00 60.12 270 GLY A CA 1
ATOM 2163 C C . GLY A 1 270 ? -18.168 -0.376 11.735 1.00 60.12 270 GLY A C 1
ATOM 2164 O O . GLY A 1 270 ? -18.168 0.560 10.931 1.00 60.12 270 GLY A O 1
ATOM 2165 N N . SER A 1 271 ? -17.321 -0.423 12.770 1.00 62.19 271 SER A N 1
ATOM 2166 C CA . SER A 1 271 ? -16.132 0.428 12.867 1.00 62.19 271 SER A CA 1
ATOM 2167 C C . SER A 1 271 ? -14.987 -0.123 12.003 1.00 62.19 271 SER A C 1
ATOM 2169 O O . SER A 1 271 ? -14.942 -1.303 11.667 1.00 62.19 271 SER A O 1
ATOM 2171 N N . LEU A 1 272 ? -14.032 0.734 11.627 1.00 76.81 272 LEU A N 1
ATOM 2172 C CA . LEU A 1 272 ? -12.833 0.311 10.882 1.00 76.81 272 LEU A CA 1
ATOM 2173 C C . LEU A 1 272 ? -11.706 -0.194 11.792 1.00 76.81 272 LEU A C 1
ATOM 2175 O O . LEU A 1 272 ? -10.616 -0.482 11.301 1.00 76.81 272 LEU A O 1
ATOM 2179 N N . GLY A 1 273 ? -11.978 -0.280 13.097 1.00 64.19 273 GLY A N 1
ATOM 2180 C CA . GLY A 1 273 ? -11.112 -0.905 14.077 1.00 64.19 273 GLY A CA 1
ATOM 2181 C C . GLY A 1 273 ? -9.921 -0.058 14.566 1.00 64.19 273 GLY A C 1
ATOM 2182 O O . GLY A 1 273 ? -9.302 0.689 13.795 1.00 64.19 273 GLY A O 1
ATOM 2183 N N . PRO A 1 274 ? -9.582 -0.137 15.868 1.00 61.00 274 PRO A N 1
ATOM 2184 C CA . PRO A 1 274 ? -8.515 0.656 16.468 1.00 61.00 274 PRO A CA 1
ATOM 2185 C C . PRO A 1 274 ? -7.105 0.227 16.054 1.00 61.00 274 PRO A C 1
ATOM 2187 O O . PRO A 1 274 ? -6.197 1.051 16.158 1.00 61.00 274 PRO A O 1
ATOM 2190 N N . ILE A 1 275 ? -6.883 -1.012 15.601 1.00 65.69 275 ILE A N 1
ATOM 2191 C CA . ILE A 1 275 ? -5.549 -1.458 15.173 1.00 65.69 275 ILE A CA 1
ATOM 2192 C C . ILE A 1 275 ? -5.265 -1.031 13.729 1.00 65.69 275 ILE A C 1
ATOM 2194 O O . ILE A 1 275 ? -4.147 -0.622 13.411 1.00 65.69 275 ILE A O 1
ATOM 2198 N N . THR A 1 276 ? -6.273 -1.104 12.865 1.00 65.75 276 THR A N 1
ATOM 2199 C CA . THR A 1 276 ? -6.186 -0.830 11.432 1.00 65.75 276 THR A CA 1
ATOM 2200 C C . THR A 1 276 ? -6.155 0.657 11.145 1.00 65.75 276 THR A C 1
ATOM 2202 O O . THR A 1 276 ? -5.236 1.141 10.483 1.00 65.75 276 THR A O 1
ATOM 2205 N N . VAL A 1 277 ? -7.177 1.387 11.601 1.00 58.38 277 VAL A N 1
ATOM 2206 C CA . VAL A 1 277 ? -7.259 2.826 11.342 1.00 58.38 277 VAL A CA 1
ATOM 2207 C C . VAL A 1 277 ? -6.463 3.604 12.363 1.00 58.38 277 VAL A C 1
ATOM 2209 O O . VAL A 1 277 ? -6.138 4.748 12.077 1.00 58.38 277 VAL A O 1
ATOM 2212 N N . GLY A 1 278 ? -6.069 2.978 13.478 1.00 57.53 278 GLY A N 1
ATOM 2213 C CA . GLY A 1 278 ? -5.386 3.669 14.551 1.00 57.53 278 GLY A CA 1
ATOM 2214 C C . GLY A 1 278 ? -6.272 4.811 15.004 1.00 57.53 278 GLY A C 1
ATOM 2215 O O . GLY A 1 278 ? -6.254 5.894 14.422 1.00 57.53 278 GLY A O 1
ATOM 2216 N N . ILE A 1 279 ? -7.017 4.640 16.088 1.00 47.78 279 ILE A N 1
ATOM 2217 C CA . ILE A 1 279 ? -7.465 5.838 16.784 1.00 47.78 279 ILE A CA 1
ATOM 2218 C C . ILE A 1 279 ? -6.190 6.394 17.422 1.00 47.78 279 ILE A C 1
ATOM 2220 O O . ILE A 1 279 ? -5.941 6.147 18.587 1.00 47.78 279 ILE A O 1
ATOM 2224 N N . ASP A 1 280 ? -5.345 7.061 16.649 1.00 50.66 280 ASP A N 1
ATOM 2225 C CA . ASP A 1 280 ? -4.155 7.797 17.049 1.00 50.66 280 ASP A CA 1
ATOM 2226 C C . ASP A 1 280 ? -3.980 8.921 16.024 1.00 50.66 280 ASP A C 1
ATOM 2228 O O . ASP A 1 280 ? -3.019 8.999 15.266 1.00 50.66 280 ASP A O 1
ATOM 2232 N N . CYS A 1 281 ? -4.972 9.814 15.978 1.00 52.12 281 CYS A N 1
ATOM 2233 C CA . CYS A 1 281 ? -4.882 11.095 15.274 1.00 52.12 281 CYS A CA 1
ATOM 2234 C C . CYS A 1 281 ? -3.869 12.052 15.942 1.00 52.12 281 CYS A C 1
ATOM 2236 O O . CYS A 1 281 ? -3.862 13.245 15.637 1.00 52.12 281 CYS A O 1
ATOM 2238 N N . GLY A 1 282 ? -3.057 11.563 16.887 1.00 59.56 282 GLY A N 1
ATOM 2239 C CA . GLY A 1 282 ? -1.977 12.309 17.507 1.00 59.56 282 GLY A CA 1
ATOM 2240 C C . GLY A 1 282 ? -0.803 12.529 16.550 1.00 59.56 282 GLY A C 1
ATOM 2241 O O . GLY A 1 282 ? -0.828 12.171 15.369 1.00 59.56 282 GLY A O 1
ATOM 2242 N N . GLY A 1 283 ? 0.247 13.149 17.075 1.00 67.25 283 GLY A N 1
ATOM 2243 C CA . GLY A 1 283 ? 1.503 13.379 16.371 1.00 67.25 283 GLY A CA 1
ATOM 2244 C C . GLY A 1 283 ? 1.620 14.739 15.680 1.00 67.25 283 GLY A C 1
ATOM 2245 O O . GLY A 1 283 ? 0.646 15.372 15.265 1.00 67.25 283 GLY A O 1
ATOM 2246 N N . SER A 1 284 ? 2.871 15.170 15.531 1.00 73.06 284 SER A N 1
ATOM 2247 C CA . SER A 1 284 ? 3.257 16.506 15.067 1.00 73.06 284 SER A CA 1
ATOM 2248 C C . SER A 1 284 ? 2.710 16.882 13.687 1.00 73.06 284 SER A C 1
ATOM 2250 O O . SER A 1 284 ? 2.415 18.051 13.447 1.00 73.06 284 SER A O 1
ATOM 2252 N N . TRP A 1 285 ? 2.516 15.916 12.782 1.00 76.12 285 TRP A N 1
ATOM 2253 C CA . TRP A 1 285 ? 1.957 16.190 11.454 1.00 76.12 285 TRP A CA 1
ATOM 2254 C C . TRP A 1 285 ? 0.499 16.667 11.521 1.00 76.12 285 TRP A C 1
ATOM 2256 O O . TRP A 1 285 ? 0.171 17.697 10.932 1.00 76.12 285 TRP A O 1
ATOM 2266 N N . ASN A 1 286 ? -0.362 15.956 12.261 1.00 76.81 286 ASN A N 1
ATOM 2267 C CA . ASN A 1 286 ? -1.781 16.306 12.399 1.00 76.81 286 ASN A CA 1
ATOM 2268 C C . ASN A 1 286 ? -1.941 17.651 13.114 1.00 76.81 286 ASN A C 1
ATOM 2270 O O . ASN A 1 286 ? -2.682 18.518 12.648 1.00 76.81 286 ASN A O 1
ATOM 2274 N N . VAL A 1 287 ? -1.178 17.859 14.193 1.00 81.19 287 VAL A N 1
ATOM 2275 C CA . VAL A 1 287 ? -1.133 19.139 14.917 1.00 81.19 287 VAL A CA 1
ATOM 2276 C C . VAL A 1 287 ? -0.690 20.270 13.985 1.00 81.19 287 VAL A C 1
ATOM 2278 O O . VAL A 1 287 ? -1.354 21.303 13.908 1.00 81.19 287 VAL A O 1
ATOM 2281 N N . GLY A 1 288 ? 0.356 20.048 13.185 1.00 82.19 288 GLY A N 1
ATOM 2282 C CA . GLY A 1 288 ? 0.825 21.009 12.190 1.00 82.19 288 GLY A CA 1
ATOM 2283 C C . GLY A 1 288 ? -0.241 21.374 11.152 1.00 82.19 288 GLY A C 1
ATOM 2284 O O . GLY A 1 288 ? -0.360 22.541 10.781 1.00 82.19 288 GLY A O 1
ATOM 2285 N N . LYS A 1 289 ? -1.066 20.415 10.709 1.00 83.69 289 LYS A N 1
ATOM 2286 C CA . LYS A 1 289 ? -2.188 20.686 9.793 1.00 83.69 289 LYS A CA 1
ATOM 2287 C C . LYS A 1 289 ? -3.301 21.500 10.440 1.00 83.69 289 LYS A C 1
ATOM 2289 O O . LYS A 1 289 ? -3.811 22.419 9.800 1.00 83.69 289 LYS A O 1
ATOM 2294 N N . MET A 1 290 ? -3.636 21.214 11.696 1.00 84.62 290 MET A N 1
ATOM 2295 C CA . MET A 1 290 ? -4.610 22.003 12.452 1.00 84.62 290 MET A CA 1
ATOM 2296 C C . MET A 1 290 ? -4.131 23.451 12.614 1.00 84.62 290 MET A C 1
ATOM 2298 O O . MET A 1 290 ? -4.877 24.376 12.289 1.00 84.62 290 MET A O 1
ATOM 2302 N N . LEU A 1 291 ? -2.862 23.654 12.985 1.00 89.00 291 LEU A N 1
ATOM 2303 C CA . LEU A 1 291 ? -2.248 24.981 13.083 1.00 89.00 291 LEU A CA 1
ATOM 2304 C C . LEU A 1 291 ? -2.271 25.728 11.740 1.00 89.00 291 LEU A C 1
ATOM 2306 O O . LEU A 1 291 ? -2.819 26.826 11.681 1.00 89.00 291 LEU A O 1
ATOM 2310 N N . GLN A 1 292 ? -1.801 25.110 10.650 1.00 89.81 292 GLN A N 1
ATOM 2311 C CA . GLN A 1 292 ? -1.843 25.694 9.297 1.00 89.81 292 GLN A CA 1
ATOM 2312 C C . GLN A 1 292 ? -3.266 26.090 8.878 1.00 89.81 292 GLN A C 1
ATOM 2314 O O . GLN A 1 292 ? -3.483 27.162 8.320 1.00 89.81 292 GLN A O 1
ATOM 2319 N N . SER A 1 293 ? -4.263 25.249 9.175 1.00 87.44 293 SER A N 1
ATOM 2320 C CA . SER A 1 293 ? -5.664 25.540 8.837 1.00 87.44 293 SER A CA 1
ATOM 2321 C C . SER A 1 293 ? -6.237 26.743 9.596 1.00 87.44 293 SER A C 1
ATOM 2323 O O . SER A 1 293 ? -7.191 27.379 9.133 1.00 87.44 293 SER A O 1
ATOM 2325 N N . SER A 1 294 ? -5.644 27.058 10.752 1.00 91.69 294 SER A N 1
ATOM 2326 C CA . SER A 1 294 ? -6.062 28.149 11.623 1.00 91.69 294 SER A CA 1
ATOM 2327 C C . SER A 1 294 ? -5.448 29.504 11.251 1.00 91.69 294 SER A C 1
ATOM 2329 O O . SER A 1 294 ? -6.044 30.531 11.563 1.00 91.69 294 SER A O 1
ATOM 2331 N N . GLU A 1 295 ? -4.334 29.524 10.505 1.00 91.38 295 GLU A N 1
ATOM 2332 C CA . GLU A 1 295 ? -3.584 30.746 10.153 1.00 91.38 295 GLU A CA 1
ATOM 2333 C C . GLU A 1 295 ? -4.408 31.786 9.382 1.00 91.38 295 GLU A C 1
ATOM 2335 O O . GLU A 1 295 ? -4.133 32.982 9.447 1.00 91.38 295 GLU A O 1
ATOM 2340 N N . GLN A 1 296 ? -5.433 31.346 8.648 1.00 93.12 296 GLN A N 1
ATOM 2341 C CA . GLN A 1 296 ? -6.298 32.240 7.874 1.00 93.12 296 GLN A CA 1
ATOM 2342 C C . GLN A 1 296 ? -7.196 33.134 8.745 1.00 93.12 296 GLN A C 1
ATOM 2344 O O . GLN A 1 296 ? -7.751 34.120 8.257 1.00 93.12 296 GLN A O 1
ATOM 2349 N N . TRP A 1 297 ? -7.390 32.775 10.014 1.00 92.38 297 TRP A N 1
ATOM 2350 C CA . TRP A 1 297 ? -8.314 33.457 10.909 1.00 92.38 297 TRP A CA 1
ATOM 2351 C C . TRP A 1 297 ? -7.563 34.468 11.786 1.00 92.38 297 TRP A C 1
ATOM 2353 O O . TRP A 1 297 ? -6.522 34.144 12.351 1.00 92.38 297 TRP A O 1
ATOM 2363 N N . PRO A 1 298 ? -8.099 35.684 11.991 1.00 94.19 298 PRO A N 1
ATOM 2364 C CA . PRO A 1 298 ? -7.448 36.719 12.794 1.00 94.19 298 PRO A CA 1
ATOM 2365 C C . PRO A 1 298 ? -7.682 36.523 14.307 1.00 94.19 298 PRO A C 1
ATOM 2367 O O . PRO A 1 298 ? -7.978 37.481 15.019 1.00 94.19 298 PRO A O 1
ATOM 2370 N N . ILE A 1 299 ? -7.610 35.282 14.798 1.00 94.56 299 ILE A N 1
ATOM 2371 C CA . ILE A 1 299 ? -7.754 34.926 16.217 1.00 94.56 299 ILE A CA 1
ATOM 2372 C C . ILE A 1 299 ? -6.689 33.894 16.607 1.00 94.56 299 ILE A C 1
ATOM 2374 O O . ILE A 1 299 ? -6.240 33.113 15.774 1.00 94.56 299 ILE A O 1
ATOM 2378 N N . ASN A 1 300 ? -6.294 33.878 17.880 1.00 90.50 300 ASN A N 1
ATOM 2379 C CA . ASN A 1 300 ? -5.337 32.895 18.388 1.00 90.50 300 ASN A CA 1
ATOM 2380 C C . ASN A 1 300 ? -6.043 31.559 18.647 1.00 90.50 300 ASN A C 1
ATOM 2382 O O . ASN A 1 300 ? -7.037 31.525 19.374 1.00 90.50 300 ASN A O 1
ATOM 2386 N N . PHE A 1 301 ? -5.499 30.468 18.111 1.00 90.31 301 PHE A N 1
ATOM 2387 C CA . PHE A 1 301 ? -5.968 29.111 18.389 1.00 90.31 301 PHE A CA 1
ATOM 2388 C C . PHE A 1 301 ? -4.983 28.393 19.305 1.00 90.31 301 PHE A C 1
ATOM 2390 O O . PHE A 1 301 ? -3.785 28.361 19.037 1.00 90.31 301 PHE A O 1
ATOM 2397 N N . GLY A 1 302 ? -5.504 27.787 20.368 1.00 88.88 302 GLY A N 1
ATOM 2398 C CA . GLY A 1 302 ? -4.818 26.742 21.116 1.00 88.88 302 GLY A CA 1
ATOM 2399 C C . GLY A 1 302 ? -5.523 25.421 20.843 1.00 88.88 302 GLY A C 1
ATOM 2400 O O . GLY A 1 302 ? -6.727 25.314 21.077 1.00 88.88 302 GLY A O 1
ATOM 2401 N N . PHE A 1 303 ? -4.792 24.420 20.356 1.00 89.38 303 PHE A N 1
ATOM 2402 C CA . PHE A 1 303 ? -5.327 23.073 20.160 1.00 89.38 303 PHE A CA 1
ATOM 2403 C C . PHE A 1 303 ? -4.937 22.157 21.314 1.00 89.38 303 PHE A C 1
ATOM 2405 O O . PHE A 1 303 ? -3.752 21.998 21.619 1.00 89.38 303 PHE A O 1
ATOM 2412 N N . LEU A 1 304 ? -5.943 21.539 21.930 1.00 90.00 304 LEU A N 1
ATOM 2413 C CA . LEU A 1 304 ? -5.716 20.417 22.823 1.00 90.00 304 LEU A CA 1
ATOM 2414 C C . LEU A 1 304 ? -5.398 19.203 21.958 1.00 90.00 304 LEU A C 1
ATOM 2416 O O . LEU A 1 304 ? -6.186 18.832 21.087 1.00 90.00 304 LEU A O 1
ATOM 2420 N N . GLY A 1 305 ? -4.222 18.626 22.171 1.00 88.38 305 GLY A N 1
ATOM 2421 C CA . GLY A 1 305 ? -3.865 17.345 21.586 1.00 88.38 305 GLY A CA 1
ATOM 2422 C C . GLY A 1 305 ? -4.606 16.212 22.284 1.00 88.38 305 GLY A C 1
ATOM 2423 O O . GLY A 1 305 ? -5.383 16.404 23.216 1.00 88.38 305 GLY A O 1
ATOM 2424 N N . ARG A 1 306 ? -4.347 14.997 21.844 1.00 86.62 306 ARG A N 1
ATOM 2425 C CA . ARG A 1 306 ? -4.887 13.775 22.412 1.00 86.62 306 ARG A CA 1
ATOM 2426 C C . ARG A 1 306 ? -4.026 13.271 23.569 1.00 86.62 306 ARG A C 1
ATOM 2428 O O . ARG A 1 306 ? -2.852 12.968 23.386 1.00 86.62 306 ARG A O 1
ATOM 2435 N N . GLY A 1 307 ? -4.649 13.045 24.718 1.00 88.62 307 GLY A N 1
ATOM 2436 C CA . GLY A 1 307 ? -4.042 12.377 25.874 1.00 88.62 307 GLY A CA 1
ATOM 2437 C C . GLY A 1 307 ? -4.314 10.867 25.954 1.00 88.62 307 GLY A C 1
ATOM 2438 O O . GLY A 1 307 ? -3.697 10.195 26.770 1.00 88.62 307 GLY A O 1
ATOM 2439 N N . ASN A 1 308 ? -5.212 10.313 25.124 1.00 87.31 308 ASN A N 1
ATOM 2440 C CA . ASN A 1 308 ? -5.624 8.898 25.146 1.00 87.31 308 ASN A CA 1
ATOM 2441 C C . ASN A 1 308 ? -4.545 7.921 24.645 1.00 87.31 308 ASN A C 1
ATOM 2443 O O . ASN A 1 308 ? -4.676 7.337 23.563 1.00 87.31 308 ASN A O 1
ATOM 2447 N N . THR A 1 309 ? -3.459 7.775 25.401 1.00 82.56 309 THR A N 1
ATOM 2448 C CA . THR A 1 309 ? -2.365 6.838 25.141 1.00 82.56 309 THR A CA 1
ATOM 2449 C C . THR A 1 309 ? -1.628 6.478 26.432 1.00 82.56 309 THR A C 1
ATOM 2451 O O . THR A 1 309 ? -1.432 7.313 27.306 1.00 82.56 309 THR A O 1
ATOM 2454 N N . SER A 1 310 ? -1.173 5.230 26.538 1.00 83.19 310 SER A N 1
ATOM 2455 C CA . SER A 1 310 ? -0.246 4.769 27.584 1.00 83.19 310 SER A CA 1
ATOM 2456 C C . SER A 1 310 ? 1.215 4.752 27.107 1.00 83.19 310 SER A C 1
ATOM 2458 O O . SER A 1 310 ? 2.090 4.176 27.750 1.00 83.19 310 SER A O 1
ATOM 2460 N N . LYS A 1 311 ? 1.498 5.353 25.941 1.00 83.56 311 LYS A N 1
ATOM 2461 C CA . LYS A 1 311 ? 2.839 5.448 25.347 1.00 83.56 311 LYS A CA 1
ATOM 2462 C C . LYS A 1 311 ? 3.337 6.901 25.424 1.00 83.56 311 LYS A C 1
ATOM 2464 O O . LYS A 1 311 ? 2.906 7.706 24.595 1.00 83.56 311 LYS A O 1
ATOM 2469 N N . PRO A 1 312 ? 4.305 7.231 26.307 1.00 85.38 312 PRO A N 1
ATOM 2470 C CA . PRO A 1 312 ? 4.793 8.604 26.495 1.00 85.38 312 PRO A CA 1
ATOM 2471 C C . PRO A 1 312 ? 5.251 9.300 25.208 1.00 85.38 312 PRO A C 1
ATOM 2473 O O . PRO A 1 312 ? 5.007 10.486 25.017 1.00 85.38 312 PRO A O 1
ATOM 2476 N N . ARG A 1 313 ? 5.864 8.560 24.269 1.00 83.75 313 ARG A N 1
ATOM 2477 C CA . ARG A 1 313 ? 6.376 9.150 23.021 1.00 83.75 313 ARG A CA 1
ATOM 2478 C C . ARG A 1 313 ? 5.306 9.861 22.189 1.00 83.75 313 ARG A C 1
ATOM 2480 O O . ARG A 1 313 ? 5.587 10.934 21.672 1.00 83.75 313 ARG A O 1
ATOM 2487 N N . SER A 1 314 ? 4.099 9.299 22.107 1.00 82.50 314 SER A N 1
ATOM 2488 C CA . SER A 1 314 ? 2.984 9.911 21.362 1.00 82.50 314 SER A CA 1
ATOM 2489 C C . SER A 1 314 ? 2.542 11.240 21.993 1.00 82.50 314 SER A C 1
ATOM 2491 O O . SER A 1 314 ? 2.098 12.153 21.299 1.00 82.50 314 SER A O 1
ATOM 2493 N N . ILE A 1 315 ? 2.727 11.387 23.306 1.00 89.69 315 ILE A N 1
ATOM 2494 C CA . ILE A 1 315 ? 2.452 12.629 24.023 1.00 89.69 315 ILE A CA 1
ATOM 2495 C C . ILE A 1 315 ? 3.520 13.681 23.718 1.00 89.69 315 ILE A C 1
ATOM 2497 O O . ILE A 1 315 ? 3.174 14.795 23.319 1.00 89.69 315 ILE A O 1
ATOM 2501 N N . TYR A 1 316 ? 4.803 13.315 23.826 1.00 89.25 316 TYR A N 1
ATOM 2502 C CA . TYR A 1 316 ? 5.909 14.214 23.484 1.00 89.25 316 TYR A CA 1
ATOM 2503 C C . TYR A 1 316 ? 5.760 14.775 22.066 1.00 89.25 316 TYR A C 1
ATOM 2505 O O . TYR A 1 316 ? 5.833 15.985 21.883 1.00 89.25 316 TYR A O 1
ATOM 2513 N N . ASP A 1 317 ? 5.448 13.925 21.083 1.00 86.31 317 ASP A N 1
ATOM 2514 C CA . ASP A 1 317 ? 5.300 14.341 19.682 1.00 86.31 317 ASP A CA 1
ATOM 2515 C C . ASP A 1 317 ? 4.175 15.380 19.472 1.00 86.31 317 ASP A C 1
ATOM 2517 O O . ASP A 1 317 ? 4.236 16.182 18.538 1.00 86.31 317 ASP A O 1
ATOM 2521 N N . GLN A 1 318 ? 3.136 15.379 20.312 1.00 88.06 318 GLN A N 1
ATOM 2522 C CA . GLN A 1 318 ? 2.022 16.331 20.220 1.00 88.06 318 GLN A CA 1
ATOM 2523 C C . GLN A 1 318 ? 2.351 17.679 20.852 1.00 88.06 318 GLN A C 1
ATOM 2525 O O . GLN A 1 318 ? 2.052 18.720 20.265 1.00 88.06 318 GLN A O 1
ATOM 2530 N N . ILE A 1 319 ? 2.998 17.661 22.018 1.00 92.31 319 ILE A N 1
ATOM 2531 C CA . ILE A 1 319 ? 3.460 18.882 22.682 1.00 92.31 319 ILE A CA 1
ATOM 2532 C C . ILE A 1 319 ? 4.563 19.548 21.850 1.00 92.31 319 ILE A C 1
ATOM 2534 O O . ILE A 1 319 ? 4.464 20.736 21.552 1.00 92.31 319 ILE A O 1
ATOM 2538 N N . GLU A 1 320 ? 5.541 18.777 21.357 1.00 89.12 320 GLU A N 1
ATOM 2539 C CA . GLU A 1 320 ? 6.553 19.250 20.395 1.00 89.12 320 GLU A CA 1
ATOM 2540 C C . GLU A 1 320 ? 5.910 19.793 19.104 1.00 89.12 320 GLU A C 1
ATOM 2542 O O . GLU A 1 320 ? 6.434 20.718 18.484 1.00 89.12 320 GLU A O 1
ATOM 2547 N N . GLY A 1 321 ? 4.758 19.242 18.707 1.00 88.12 321 GLY A N 1
ATOM 2548 C CA . GLY A 1 321 ? 3.970 19.694 17.561 1.00 88.12 321 GLY A CA 1
ATOM 2549 C C . GLY A 1 321 ? 3.254 21.036 17.756 1.00 88.12 321 GLY A C 1
ATOM 2550 O O . GLY A 1 321 ? 2.772 21.594 16.771 1.00 88.12 321 GLY A O 1
ATOM 2551 N N . GLY A 1 322 ? 3.188 21.564 18.984 1.00 91.06 322 GLY A N 1
ATOM 2552 C CA . GLY A 1 322 ? 2.573 22.857 19.300 1.00 91.06 322 GLY A CA 1
ATOM 2553 C C . GLY A 1 322 ? 1.201 22.784 19.978 1.00 91.06 322 GLY A C 1
ATOM 2554 O O . GLY A 1 322 ? 0.505 23.798 20.043 1.00 91.06 322 GLY A O 1
ATOM 2555 N N . CYS A 1 323 ? 0.787 21.618 20.486 1.00 92.94 323 CYS A N 1
ATOM 2556 C CA . CYS A 1 323 ? -0.376 21.538 21.372 1.00 92.94 323 CYS A CA 1
ATOM 2557 C C . CYS A 1 323 ? -0.103 22.271 22.694 1.00 92.94 323 CYS A C 1
ATOM 2559 O O . CYS A 1 323 ? 0.967 22.128 23.278 1.00 92.94 323 CYS A O 1
ATOM 2561 N N . PHE A 1 324 ? -1.089 23.017 23.198 1.00 90.62 324 PHE A N 1
ATOM 2562 C CA . PHE A 1 324 ? -0.965 23.762 24.468 1.00 90.62 324 PHE A CA 1
ATOM 2563 C C . PHE A 1 324 ? -1.426 22.960 25.701 1.00 90.62 324 PHE A C 1
ATOM 2565 O O . PHE A 1 324 ? -1.372 23.444 26.831 1.00 90.62 324 PHE A O 1
ATOM 2572 N N . GLY A 1 325 ? -1.932 21.752 25.474 1.00 93.19 325 GLY A N 1
ATOM 2573 C CA . GLY A 1 325 ? -2.474 20.845 26.476 1.00 93.19 325 GLY A CA 1
ATOM 2574 C C . GLY A 1 325 ? -3.022 19.593 25.806 1.00 93.19 325 GLY A C 1
ATOM 2575 O O . GLY A 1 325 ? -3.012 19.504 24.574 1.00 93.19 325 GLY A O 1
ATOM 2576 N N . LEU A 1 326 ? -3.506 18.636 26.595 1.00 92.75 326 LEU A N 1
ATOM 2577 C CA . LEU A 1 326 ? -4.019 17.365 26.085 1.00 92.75 326 LEU A CA 1
ATOM 2578 C C . LEU A 1 326 ? -5.354 16.994 26.700 1.00 92.75 326 LEU A C 1
ATOM 2580 O O . LEU A 1 326 ? -5.527 17.024 27.915 1.00 92.75 326 LEU A O 1
ATOM 2584 N N . LYS A 1 327 ? -6.255 16.521 25.850 1.00 90.62 327 LYS A N 1
ATOM 2585 C CA . LYS A 1 327 ? -7.559 16.009 26.222 1.00 90.62 327 LYS A CA 1
ATOM 2586 C C . LYS A 1 327 ? -7.563 14.483 26.201 1.00 90.62 327 LYS A C 1
ATOM 2588 O O . LYS A 1 327 ? -7.284 13.872 25.170 1.00 90.62 327 LYS A O 1
ATOM 2593 N N . ILE A 1 328 ? -7.907 13.884 27.331 1.00 89.19 328 ILE A N 1
ATOM 2594 C CA . ILE A 1 328 ? -8.289 12.482 27.480 1.00 89.19 328 ILE A CA 1
ATOM 2595 C C . ILE A 1 328 ? -9.815 12.408 27.385 1.00 89.19 328 ILE A C 1
ATOM 2597 O O . ILE A 1 328 ? -10.514 13.231 27.983 1.00 89.19 328 ILE A O 1
ATOM 2601 N N . HIS A 1 329 ? -10.316 11.447 26.621 1.00 85.69 329 HIS A N 1
ATOM 2602 C CA . HIS A 1 329 ? -11.742 11.201 26.434 1.00 85.69 329 HIS A CA 1
ATOM 2603 C C . HIS A 1 329 ? -12.087 9.734 26.691 1.00 85.69 329 HIS A C 1
ATOM 2605 O O . HIS A 1 329 ? -11.468 8.837 26.127 1.00 85.69 329 HIS A O 1
ATOM 2611 N N . GLU A 1 330 ? -13.052 9.496 27.554 1.00 74.69 330 GLU A N 1
ATOM 2612 C CA . GLU A 1 330 ? -13.511 8.194 28.025 1.00 74.69 330 GLU A CA 1
ATOM 2613 C C . GLU A 1 330 ? -14.014 7.275 26.899 1.00 74.69 330 GLU A C 1
ATOM 2615 O O . GLU A 1 330 ? -13.497 6.163 26.809 1.00 74.69 330 GLU A O 1
ATOM 2620 N N . ASP A 1 331 ? -14.824 7.758 25.941 1.00 72.44 331 ASP A N 1
ATOM 2621 C CA . ASP A 1 331 ? -15.198 7.011 24.716 1.00 72.44 331 ASP A CA 1
ATOM 2622 C C . ASP A 1 331 ? -13.999 6.433 23.935 1.00 72.44 331 ASP A C 1
ATOM 2624 O O . ASP A 1 331 ? -14.115 5.472 23.174 1.00 72.44 331 ASP A O 1
ATOM 2628 N N . TRP A 1 332 ? -12.820 7.033 24.109 1.00 68.38 332 TRP A N 1
ATOM 2629 C CA . TRP A 1 332 ? -11.586 6.683 23.406 1.00 68.38 332 TRP A CA 1
ATOM 2630 C C . TRP A 1 332 ? -10.560 5.995 24.321 1.00 68.38 332 TRP A C 1
ATOM 2632 O O . TRP A 1 332 ? -9.380 5.893 23.969 1.00 68.38 332 TRP A O 1
ATOM 2642 N N . GLY A 1 333 ? -11.006 5.521 25.489 1.00 72.56 333 GLY A N 1
ATOM 2643 C CA . GLY A 1 333 ? -10.223 4.791 26.481 1.00 72.56 333 GLY A CA 1
ATOM 2644 C C . GLY A 1 333 ? -9.445 5.714 27.417 1.00 72.56 333 GLY A C 1
ATOM 2645 O O . GLY A 1 333 ? -8.386 6.236 27.056 1.00 72.56 333 GLY A O 1
ATOM 2646 N N . ALA A 1 334 ? -9.935 5.860 28.649 1.00 79.31 334 ALA A N 1
ATOM 2647 C CA . ALA A 1 334 ? -9.357 6.696 29.705 1.00 79.31 334 ALA A CA 1
ATOM 2648 C C . ALA A 1 334 ? -8.937 5.863 30.934 1.00 79.31 334 ALA A C 1
ATOM 2650 O O . ALA A 1 334 ? -9.027 6.292 32.079 1.00 79.31 334 ALA A O 1
ATOM 2651 N N . MET A 1 335 ? -8.447 4.647 30.684 1.00 82.31 335 MET A N 1
ATOM 2652 C CA . MET A 1 335 ? -8.003 3.710 31.719 1.00 82.31 335 MET A CA 1
ATOM 2653 C C . MET A 1 335 ? -6.904 4.313 32.620 1.00 82.31 335 MET A C 1
ATOM 2655 O O . MET A 1 335 ? -6.132 5.153 32.150 1.00 82.31 335 MET A O 1
ATOM 2659 N N . PRO A 1 336 ? -6.723 3.824 33.862 1.00 85.31 336 PRO A N 1
ATOM 2660 C CA . PRO A 1 336 ? -5.738 4.358 34.808 1.00 85.31 336 PRO A CA 1
ATOM 2661 C C . PRO A 1 336 ? -4.329 4.578 34.239 1.00 85.31 336 PRO A C 1
ATOM 2663 O O . PRO A 1 336 ? -3.727 5.623 34.461 1.00 85.31 336 PRO A O 1
ATOM 2666 N N . ALA A 1 337 ? -3.819 3.642 33.430 1.00 84.94 337 ALA A N 1
ATOM 2667 C CA . ALA A 1 337 ? -2.499 3.771 32.808 1.00 84.94 337 ALA A CA 1
ATOM 2668 C C . AL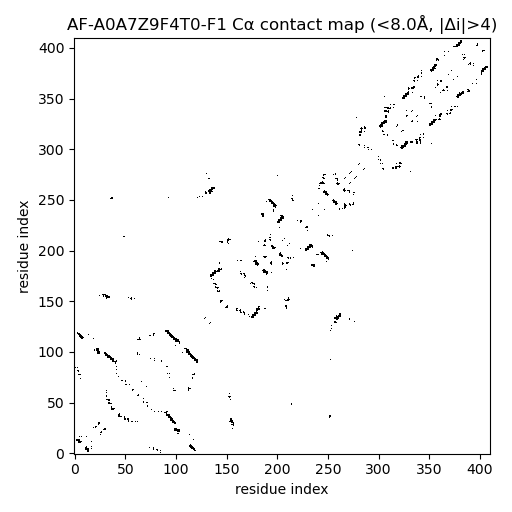A A 1 337 ? -2.401 4.937 31.806 1.00 84.94 337 ALA A C 1
ATOM 2670 O O . ALA A 1 337 ? -1.326 5.502 31.630 1.00 84.94 337 ALA A O 1
ATOM 2671 N N . VAL A 1 338 ? -3.501 5.288 31.135 1.00 89.00 338 VAL A N 1
ATOM 2672 C CA . VAL A 1 338 ? -3.577 6.430 30.211 1.00 89.00 338 VAL A CA 1
ATOM 2673 C C . VAL A 1 338 ? -3.554 7.739 30.994 1.00 89.00 338 VAL A C 1
ATOM 2675 O O . VAL A 1 338 ? -2.774 8.629 30.663 1.00 89.00 338 VAL A O 1
ATOM 2678 N N . ILE A 1 339 ? -4.362 7.829 32.055 1.00 92.19 339 ILE A N 1
ATOM 2679 C CA . ILE A 1 339 ? -4.405 8.996 32.946 1.00 92.19 339 ILE A CA 1
ATOM 2680 C C . ILE A 1 339 ? -3.026 9.222 33.573 1.00 92.19 339 ILE A C 1
ATOM 2682 O O . ILE A 1 339 ? -2.470 10.311 33.447 1.00 92.19 339 ILE A O 1
ATOM 2686 N N . ASP A 1 340 ? -2.442 8.177 34.163 1.00 94.06 340 ASP A N 1
ATOM 2687 C CA . ASP A 1 340 ? -1.132 8.240 34.811 1.00 94.06 340 ASP A CA 1
ATOM 2688 C C . ASP A 1 340 ? -0.015 8.613 33.828 1.00 94.06 340 ASP A C 1
ATOM 2690 O O . ASP A 1 340 ? 0.772 9.516 34.103 1.00 94.06 340 ASP A O 1
ATOM 2694 N N . THR A 1 341 ? 0.019 7.988 32.645 1.00 93.94 341 THR A N 1
ATOM 2695 C CA . THR A 1 341 ? 1.019 8.316 31.617 1.00 93.94 341 THR A CA 1
ATOM 2696 C C . THR A 1 341 ? 0.898 9.771 31.176 1.00 93.94 341 THR A C 1
ATOM 2698 O O . THR A 1 341 ? 1.904 10.469 31.058 1.00 93.94 341 THR A O 1
ATOM 2701 N N . CYS A 1 342 ? -0.325 10.242 30.922 1.00 94.94 342 CYS A N 1
ATOM 2702 C CA . CYS A 1 342 ? -0.553 11.597 30.445 1.00 94.94 342 CYS A CA 1
ATOM 2703 C C . CYS A 1 342 ? -0.189 12.645 31.495 1.00 94.94 342 CYS A C 1
ATOM 2705 O O . CYS A 1 342 ? 0.462 13.632 31.157 1.00 94.94 342 CYS A O 1
ATOM 2707 N N . LEU A 1 343 ? -0.557 12.416 32.757 1.00 96.56 343 LEU A N 1
ATOM 2708 C CA . LEU A 1 343 ? -0.196 13.300 33.861 1.00 96.56 343 LEU A CA 1
ATOM 2709 C C . LEU A 1 343 ? 1.302 13.241 34.181 1.00 96.56 343 LEU A C 1
ATOM 2711 O O . LEU A 1 343 ? 1.901 14.276 34.433 1.00 96.56 343 LEU A O 1
ATOM 2715 N N . GLY A 1 344 ? 1.941 12.072 34.092 1.00 96.75 344 GLY A N 1
ATOM 2716 C CA . GLY A 1 344 ? 3.387 11.944 34.292 1.00 96.75 344 GLY A CA 1
ATOM 2717 C C . GLY A 1 344 ? 4.202 12.727 33.259 1.00 96.75 344 GLY A C 1
ATOM 2718 O O . GLY A 1 344 ? 5.187 13.372 33.606 1.00 96.75 344 GLY A O 1
ATOM 2719 N N . VAL A 1 345 ? 3.770 12.731 31.993 1.00 96.06 345 VAL A N 1
ATOM 2720 C CA . VAL A 1 345 ? 4.401 13.570 30.960 1.00 96.06 345 VAL A CA 1
ATOM 2721 C C . VAL A 1 345 ? 4.042 15.052 31.141 1.00 96.06 345 VAL A C 1
ATOM 2723 O O . VAL A 1 345 ? 4.865 15.920 30.850 1.00 96.06 345 VAL A O 1
ATOM 2726 N N . ALA A 1 346 ? 2.845 15.356 31.649 1.00 96.44 346 ALA A N 1
ATOM 2727 C CA . ALA A 1 346 ? 2.443 16.719 31.992 1.00 96.44 346 ALA A CA 1
ATOM 2728 C C . ALA A 1 346 ? 3.294 17.320 33.116 1.00 96.44 346 ALA A C 1
ATOM 2730 O O . ALA A 1 346 ? 3.689 18.475 33.001 1.00 96.44 346 ALA A O 1
ATOM 2731 N N . ASP A 1 347 ? 3.645 16.538 34.138 1.00 95.38 347 ASP A N 1
ATOM 2732 C CA . ASP A 1 347 ? 4.554 16.964 35.209 1.00 95.38 347 ASP A CA 1
ATOM 2733 C C . ASP A 1 347 ? 5.978 17.234 34.688 1.00 95.38 347 ASP A C 1
ATOM 2735 O O . ASP A 1 347 ? 6.676 18.111 35.197 1.00 95.38 347 ASP A O 1
ATOM 2739 N N . GLU A 1 348 ? 6.425 16.492 33.667 1.00 95.56 348 GLU A N 1
ATOM 2740 C CA . GLU A 1 348 ? 7.743 16.689 33.051 1.00 95.56 348 GLU A CA 1
ATOM 2741 C C . GLU A 1 348 ? 7.807 17.960 32.192 1.00 95.56 348 GLU A C 1
ATOM 2743 O O . GLU A 1 348 ? 8.806 18.681 32.227 1.00 95.56 348 GLU A O 1
ATOM 2748 N N . LEU A 1 349 ? 6.765 18.213 31.393 1.00 95.00 349 LEU A N 1
ATOM 2749 C CA . LEU A 1 349 ? 6.754 19.268 30.374 1.00 95.00 349 LEU A CA 1
ATOM 2750 C C . LEU A 1 349 ? 5.924 20.507 30.738 1.00 95.00 349 LEU A C 1
ATOM 2752 O O . LEU A 1 349 ? 5.912 21.458 29.960 1.00 95.00 349 LEU A O 1
ATOM 2756 N N . ASP A 1 350 ? 5.260 20.499 31.892 1.00 94.12 350 ASP A N 1
ATOM 2757 C CA . ASP A 1 350 ? 4.438 21.590 32.427 1.00 94.12 350 ASP A CA 1
ATOM 2758 C C . ASP A 1 350 ? 3.314 22.037 31.468 1.00 94.12 350 ASP A C 1
ATOM 2760 O O . ASP A 1 350 ? 3.278 23.166 30.974 1.00 94.12 350 ASP A O 1
ATOM 2764 N N . PHE A 1 351 ? 2.375 21.127 31.175 1.00 93.75 351 PHE A N 1
ATOM 2765 C CA . PHE A 1 351 ? 1.168 21.434 30.394 1.00 93.75 351 PHE A CA 1
ATOM 2766 C C . PHE A 1 351 ? -0.113 20.933 31.068 1.00 93.75 351 PHE A C 1
ATOM 2768 O O . PHE A 1 351 ? -0.112 20.042 31.909 1.00 93.75 351 PHE A O 1
ATOM 2775 N N . GLN A 1 352 ? -1.251 21.493 30.661 1.00 92.81 352 GLN A N 1
ATOM 2776 C CA . GLN A 1 352 ? -2.553 21.123 31.218 1.00 92.81 352 GLN A CA 1
ATOM 2777 C C . GLN A 1 352 ? -3.128 19.849 30.586 1.00 92.81 352 GLN A C 1
ATOM 2779 O O . GLN A 1 352 ? -3.196 19.723 29.359 1.00 92.81 352 GLN A O 1
ATOM 2784 N N . VAL A 1 353 ? -3.653 18.959 31.428 1.00 94.00 353 VAL A N 1
ATOM 2785 C CA . VAL A 1 353 ? -4.421 17.781 31.007 1.00 94.00 353 VAL A CA 1
ATOM 2786 C C . VAL A 1 353 ? -5.894 17.989 31.323 1.00 94.00 353 VAL A C 1
ATOM 2788 O O . VAL A 1 353 ? -6.261 18.424 32.415 1.00 94.00 353 VAL A O 1
ATOM 2791 N N . GLN A 1 354 ? -6.744 17.670 30.357 1.00 91.69 354 GLN A N 1
ATOM 2792 C CA . GLN A 1 354 ? -8.188 17.674 30.497 1.00 91.69 354 GLN A CA 1
ATOM 2793 C C . GLN A 1 354 ? -8.700 16.241 30.423 1.00 91.69 354 GLN A C 1
ATOM 2795 O O . GLN A 1 354 ? -8.316 15.501 29.526 1.00 91.69 354 GLN A O 1
ATOM 2800 N N . LEU A 1 355 ? -9.640 15.875 31.285 1.00 87.94 355 LEU A N 1
ATOM 2801 C CA . LEU A 1 355 ? -10.331 14.590 31.256 1.00 87.94 355 LEU A CA 1
ATOM 2802 C C . LEU A 1 355 ? -11.812 14.820 30.945 1.00 87.94 355 LEU A C 1
ATOM 2804 O O . LEU A 1 355 ? -12.438 15.741 31.473 1.00 87.94 355 LEU A O 1
ATOM 2808 N N . HIS A 1 356 ? -12.329 14.115 29.943 1.00 83.81 356 HIS A N 1
ATOM 2809 C CA . HIS A 1 356 ? -13.758 13.837 29.803 1.00 83.81 356 HIS A CA 1
ATOM 2810 C C . HIS A 1 356 ? -13.931 12.475 30.471 1.00 83.81 356 HIS A C 1
ATOM 2812 O O . HIS A 1 356 ? -13.099 11.595 30.237 1.00 83.81 356 HIS A O 1
ATOM 2818 N N . THR A 1 357 ? -14.870 12.392 31.413 1.00 73.75 357 THR A N 1
ATOM 2819 C CA . THR A 1 357 ? -15.039 11.223 32.267 1.00 73.75 357 THR A CA 1
ATOM 2820 C C . THR A 1 357 ? -16.473 10.667 32.306 1.00 73.75 357 THR A C 1
ATOM 2822 O O . THR A 1 357 ? -17.418 11.459 32.374 1.00 73.75 357 THR A O 1
ATOM 2825 N N . ASP A 1 358 ? -16.628 9.330 32.302 1.00 65.25 358 ASP A N 1
ATOM 2826 C CA . ASP A 1 358 ? -17.903 8.579 32.409 1.00 65.25 358 ASP A CA 1
ATOM 2827 C C . ASP A 1 358 ? -17.905 7.407 33.418 1.00 65.25 358 ASP A C 1
ATOM 2829 O O . ASP A 1 358 ? -18.875 6.651 33.497 1.00 65.25 358 ASP A O 1
ATOM 2833 N N . THR A 1 359 ? -16.883 7.269 34.262 1.00 59.44 359 THR A N 1
ATOM 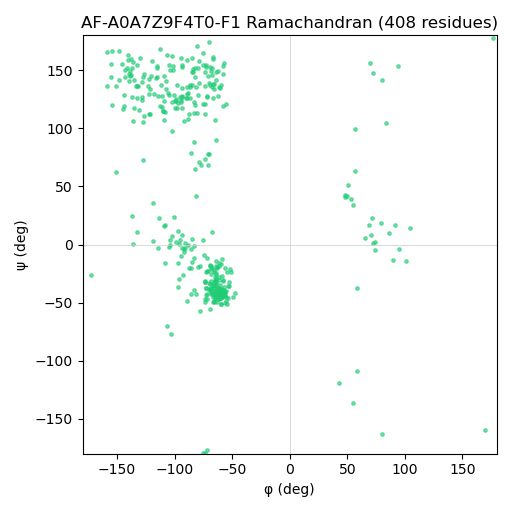2834 C CA . THR A 1 359 ? -16.597 6.139 35.177 1.00 59.44 359 THR A CA 1
ATOM 2835 C C . THR A 1 359 ? -16.439 4.764 34.521 1.00 59.44 359 THR A C 1
ATOM 2837 O O . THR A 1 359 ? -15.594 3.999 34.975 1.00 59.44 359 THR A O 1
ATOM 2840 N N . LEU A 1 360 ? -17.196 4.402 33.482 1.00 58.50 360 LEU A N 1
ATOM 2841 C CA . LEU A 1 360 ? -17.150 3.079 32.845 1.00 58.50 360 LEU A CA 1
ATOM 2842 C C . LEU A 1 360 ? -15.824 2.845 32.118 1.00 58.50 360 LEU A C 1
ATOM 2844 O O . LEU A 1 360 ? -15.242 1.761 32.225 1.00 58.50 360 LEU A O 1
ATOM 2848 N N . ASN A 1 361 ? -15.325 3.861 31.421 1.00 54.59 361 ASN A N 1
ATOM 2849 C CA . ASN A 1 361 ? -14.134 3.753 30.588 1.00 54.59 361 ASN A CA 1
ATOM 2850 C C . ASN A 1 361 ? -12.833 4.193 31.299 1.00 54.59 361 ASN A C 1
ATOM 2852 O O . ASN A 1 361 ? -11.749 4.143 30.706 1.00 54.59 361 ASN A O 1
ATOM 2856 N N . GLU A 1 362 ? -12.921 4.532 32.590 1.00 61.81 362 GLU A N 1
ATOM 2857 C CA . GLU A 1 362 ? -11.824 4.820 33.530 1.00 61.81 362 GLU A CA 1
ATOM 2858 C C . GLU A 1 362 ? -11.704 3.781 34.643 1.00 61.81 362 GLU A C 1
ATOM 2860 O O . GLU A 1 362 ? -11.100 4.076 35.672 1.00 61.81 362 GLU A O 1
ATOM 2865 N N . SER A 1 363 ? -12.220 2.567 34.409 1.00 65.81 363 SER A N 1
ATOM 2866 C CA . SER A 1 363 ? -12.182 1.363 35.266 1.00 65.81 363 SER A CA 1
ATOM 2867 C C . SER A 1 363 ? -13.338 1.130 36.253 1.00 65.81 363 SER A C 1
ATOM 2869 O O . SER A 1 363 ? -13.268 0.242 37.098 1.00 65.81 363 SER A O 1
ATOM 2871 N N . GLY A 1 364 ? -14.466 1.809 36.067 1.00 63.78 364 GLY A N 1
ATOM 2872 C CA . GLY A 1 364 ? -15.756 1.488 36.689 1.00 63.78 364 GLY A CA 1
ATOM 2873 C C . GLY A 1 364 ? -16.018 2.148 38.044 1.00 63.78 364 GLY A C 1
ATOM 2874 O O . GLY A 1 364 ? -17.165 2.142 38.488 1.00 63.78 364 GLY A O 1
ATOM 2875 N N . PHE A 1 365 ? -14.996 2.722 38.689 1.00 73.19 365 PHE A N 1
ATOM 2876 C CA . PHE A 1 365 ? -15.099 3.350 40.009 1.00 73.19 365 PHE A CA 1
ATOM 2877 C C . PHE A 1 365 ? -14.280 4.642 40.099 1.00 73.19 365 PHE A C 1
ATOM 2879 O O . PHE A 1 365 ? -13.140 4.715 39.638 1.00 73.19 365 PHE A O 1
ATOM 2886 N N . VAL A 1 366 ? -14.835 5.653 40.773 1.00 77.38 366 VAL A N 1
ATOM 2887 C CA . VAL A 1 366 ? -14.178 6.955 40.980 1.00 77.38 366 VAL A CA 1
ATOM 2888 C C . VAL A 1 366 ? -12.873 6.850 41.770 1.00 77.38 366 VAL A C 1
ATOM 2890 O O . VAL A 1 366 ? -11.957 7.641 41.559 1.00 77.38 366 VAL A O 1
ATOM 2893 N N . GLU A 1 367 ? -12.755 5.879 42.678 1.00 82.31 367 GLU A N 1
ATOM 2894 C CA . GLU A 1 367 ? -11.529 5.629 43.436 1.00 82.31 367 GLU A CA 1
ATOM 2895 C C . GLU A 1 367 ? -10.344 5.305 42.532 1.00 82.31 367 GLU A C 1
ATOM 2897 O O . GLU A 1 367 ? -9.251 5.809 42.781 1.00 82.31 367 GLU A O 1
ATOM 2902 N N . ASP A 1 368 ? -10.558 4.507 41.487 1.00 81.44 368 ASP A N 1
ATOM 2903 C CA . ASP A 1 368 ? -9.497 4.094 40.574 1.00 81.44 368 ASP A CA 1
ATOM 2904 C C . ASP A 1 368 ? -9.068 5.258 39.676 1.00 81.44 368 ASP A C 1
ATOM 2906 O O . ASP A 1 368 ? -7.875 5.470 39.450 1.00 81.44 368 ASP A O 1
ATOM 2910 N N . THR A 1 369 ? -10.024 6.088 39.246 1.00 83.88 369 THR A N 1
ATOM 2911 C CA . THR A 1 369 ? -9.729 7.345 38.548 1.00 83.88 369 THR A CA 1
ATOM 2912 C C . THR A 1 369 ? -8.918 8.292 39.435 1.00 83.88 369 THR A C 1
ATOM 2914 O O . THR A 1 369 ? -7.901 8.827 38.999 1.00 83.88 369 THR A O 1
ATOM 2917 N N . LEU A 1 370 ? -9.314 8.479 40.698 1.00 87.38 370 LEU A N 1
ATOM 2918 C CA . LEU A 1 370 ? -8.595 9.338 41.646 1.00 87.38 370 LEU A CA 1
ATOM 2919 C C . LEU A 1 370 ? -7.205 8.788 41.991 1.00 87.38 370 LEU A C 1
ATOM 2921 O O . LEU A 1 370 ? -6.260 9.567 42.117 1.00 87.38 370 LEU A O 1
ATOM 2925 N N . ALA A 1 371 ? -7.063 7.467 42.108 1.00 88.50 371 ALA A N 1
ATOM 2926 C CA . ALA A 1 371 ? -5.772 6.814 42.294 1.00 88.50 371 ALA A CA 1
ATOM 2927 C C . ALA A 1 371 ? -4.863 7.013 41.074 1.00 88.50 371 ALA A C 1
ATOM 2929 O O . ALA A 1 371 ? -3.678 7.276 41.240 1.00 88.50 371 ALA A O 1
ATOM 2930 N N . ALA A 1 372 ? -5.415 6.958 39.858 1.00 89.69 372 ALA A N 1
ATOM 2931 C CA . ALA A 1 372 ? -4.676 7.261 38.635 1.00 89.69 372 ALA A CA 1
ATOM 2932 C C . ALA A 1 372 ? -4.292 8.743 38.528 1.00 89.69 372 ALA A C 1
ATOM 2934 O O . ALA A 1 372 ? -3.249 9.065 37.972 1.00 89.69 372 ALA A O 1
ATOM 2935 N N . ILE A 1 373 ? -5.102 9.657 39.069 1.00 92.19 373 ILE A N 1
ATOM 2936 C CA . ILE A 1 373 ? -4.756 11.082 39.158 1.00 92.19 373 ILE A CA 1
ATOM 2937 C C . ILE A 1 373 ? -3.622 11.304 40.172 1.00 92.19 373 ILE A C 1
ATOM 2939 O O . ILE A 1 373 ? -2.776 12.165 39.951 1.00 92.19 373 ILE A O 1
ATOM 2943 N N . ASP A 1 374 ? -3.560 10.516 41.248 1.00 94.31 374 ASP A N 1
ATOM 2944 C CA . ASP A 1 374 ? -2.501 10.540 42.275 1.00 94.31 374 ASP A CA 1
ATOM 2945 C C . ASP A 1 374 ? -2.207 11.950 42.827 1.00 94.31 374 ASP A C 1
ATOM 2947 O O . ASP A 1 374 ? -1.068 12.389 42.964 1.00 94.31 374 ASP A O 1
ATOM 2951 N N . GLY A 1 375 ? -3.266 12.729 43.070 1.00 93.62 375 GLY A N 1
ATOM 2952 C CA . GLY A 1 375 ? -3.149 14.096 43.590 1.00 93.62 375 GLY A CA 1
ATOM 2953 C C . GLY A 1 375 ? -2.609 15.140 42.599 1.00 93.62 375 GLY A C 1
ATOM 2954 O O . GLY A 1 375 ? -2.493 16.307 42.972 1.00 93.62 375 GLY A O 1
ATOM 2955 N N . ARG A 1 376 ? -2.315 14.767 41.345 1.00 94.88 376 ARG A N 1
ATOM 2956 C CA . ARG A 1 376 ? -1.867 15.697 40.292 1.00 94.88 376 ARG A CA 1
ATOM 2957 C C . ARG A 1 376 ? -3.016 16.573 39.800 1.00 94.88 376 ARG A C 1
ATOM 2959 O O . ARG A 1 376 ? -4.187 16.194 39.862 1.00 94.88 376 ARG A O 1
ATOM 2966 N N . THR A 1 377 ? -2.684 17.766 39.317 1.00 93.38 377 THR A N 1
ATOM 2967 C CA . THR A 1 377 ? -3.685 18.720 38.824 1.00 93.38 377 THR A CA 1
ATOM 2968 C C . THR A 1 377 ? -4.274 18.244 37.501 1.00 93.38 377 THR A C 1
ATOM 2970 O O . THR A 1 377 ? -3.538 17.987 36.551 1.00 93.38 377 THR A O 1
ATOM 2973 N N . ILE A 1 378 ? -5.602 18.180 37.407 1.00 91.38 378 ILE A N 1
ATOM 2974 C CA . ILE A 1 378 ? -6.297 17.807 36.171 1.00 91.38 378 ILE A CA 1
ATOM 2975 C C . ILE A 1 378 ? -7.582 18.615 35.988 1.00 91.38 378 ILE A C 1
ATOM 2977 O O . ILE A 1 378 ? -8.279 18.935 36.951 1.00 91.38 378 ILE A O 1
ATOM 2981 N N . HIS A 1 379 ? -7.904 18.958 34.740 1.00 90.00 379 HIS A N 1
ATOM 2982 C CA . HIS A 1 379 ? -9.129 19.674 34.394 1.00 90.00 379 HIS A CA 1
ATOM 2983 C C . HIS A 1 379 ? -10.250 18.704 34.011 1.00 90.00 379 HIS A C 1
ATOM 2985 O O . HIS A 1 379 ? -10.192 18.036 32.980 1.00 90.00 379 HIS A O 1
ATOM 2991 N N . MET A 1 380 ? -11.329 18.696 34.779 1.00 82.69 380 MET A N 1
ATOM 2992 C CA . MET A 1 380 ? -12.514 17.880 34.522 1.00 82.69 380 MET A CA 1
ATOM 2993 C C . MET A 1 380 ? -13.447 18.634 33.559 1.00 82.69 380 MET A C 1
ATOM 2995 O O . MET A 1 380 ? -14.381 19.299 33.991 1.00 82.69 380 MET A O 1
ATOM 2999 N N . TYR A 1 381 ? -13.123 18.611 32.257 1.00 72.00 381 TYR A N 1
ATOM 3000 C CA . TYR A 1 381 ? -13.775 19.373 31.160 1.00 72.00 381 TYR A CA 1
ATOM 3001 C C . TYR A 1 381 ? -15.205 18.922 30.840 1.00 72.00 381 TYR A C 1
ATOM 3003 O O . TYR A 1 381 ? -15.981 19.669 30.241 1.00 72.00 381 TYR A O 1
ATOM 3011 N N . HIS A 1 382 ? -15.507 17.667 31.154 1.00 68.12 382 HIS A N 1
ATOM 3012 C CA . HIS A 1 382 ? -16.841 17.100 31.072 1.00 68.12 382 HIS A CA 1
ATOM 3013 C C . HIS A 1 382 ? -16.896 15.874 31.983 1.00 68.12 382 HIS A C 1
ATOM 3015 O O . HIS A 1 382 ? -15.959 15.074 31.998 1.00 68.12 382 HIS A O 1
ATOM 3021 N N . THR A 1 383 ? -17.975 15.736 32.742 1.00 53.53 383 THR A N 1
ATOM 3022 C CA . THR A 1 383 ? -18.243 14.556 33.562 1.00 53.53 383 THR A CA 1
ATOM 3023 C C . THR A 1 383 ? -19.701 14.215 33.355 1.00 53.53 383 THR A C 1
ATOM 3025 O O . THR A 1 383 ? -20.577 14.976 33.767 1.00 53.53 383 THR A O 1
ATOM 3028 N N . GLU A 1 384 ? -19.952 13.152 32.604 1.00 52.03 384 GLU A N 1
ATOM 3029 C CA . GLU A 1 384 ? -21.270 12.916 32.036 1.00 52.03 384 GLU A CA 1
ATOM 3030 C C . GLU A 1 384 ? -22.246 12.454 33.134 1.00 52.03 384 GLU A C 1
ATOM 3032 O O . GLU A 1 384 ? -22.023 11.469 33.840 1.00 52.03 384 GLU A O 1
ATOM 3037 N N . GLY A 1 385 ? -23.332 13.207 33.324 1.00 50.47 385 GLY A N 1
ATOM 3038 C CA . GLY A 1 385 ? -24.419 12.872 34.239 1.00 50.47 385 GLY A CA 1
ATOM 3039 C C . GLY A 1 385 ? -25.608 12.271 33.488 1.00 50.47 385 GLY A C 1
ATOM 3040 O O . GLY A 1 385 ? -26.116 12.862 32.543 1.00 50.47 385 GLY A O 1
ATOM 3041 N N . ALA A 1 386 ? -26.084 11.109 33.947 1.00 43.16 386 ALA A N 1
ATOM 3042 C CA . ALA A 1 386 ? -27.327 10.437 33.530 1.00 43.16 386 ALA A CA 1
ATOM 3043 C C . ALA A 1 386 ? -27.427 9.918 32.071 1.00 43.16 386 ALA A C 1
ATOM 3045 O O . ALA A 1 386 ? -28.483 9.395 31.709 1.00 43.16 386 ALA A O 1
ATOM 3046 N N . GLY A 1 387 ? -26.356 9.989 31.270 1.00 45.75 387 GLY A N 1
ATOM 3047 C CA . GLY A 1 387 ? -26.268 9.378 29.930 1.00 45.75 387 GLY A CA 1
ATOM 3048 C C . GLY A 1 387 ? -25.670 7.963 29.890 1.00 45.75 387 GLY A C 1
ATOM 3049 O O . GLY A 1 387 ? -26.038 7.174 29.021 1.00 45.75 387 GLY A O 1
ATOM 3050 N N . GLY A 1 388 ? -24.829 7.611 30.871 1.00 43.38 388 GLY A N 1
ATOM 3051 C CA . GLY A 1 388 ? -24.140 6.313 30.934 1.00 43.38 388 GLY A CA 1
ATOM 3052 C C . GLY A 1 388 ? -23.356 6.043 32.229 1.0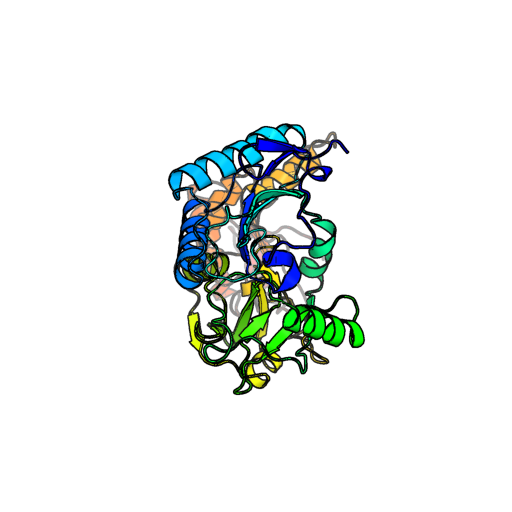0 43.38 388 GLY A C 1
ATOM 3053 O O . GLY A 1 388 ? -23.255 4.887 32.630 1.00 43.38 388 GLY A O 1
ATOM 3054 N N . GLY A 1 389 ? -22.889 7.081 32.936 1.00 43.00 389 GLY A N 1
ATOM 3055 C CA . GLY A 1 389 ? -22.149 6.975 34.204 1.00 43.00 389 GLY A CA 1
ATOM 3056 C C . GLY A 1 389 ? -22.955 7.348 35.459 1.00 43.00 389 GLY A C 1
ATOM 3057 O O . GLY A 1 389 ? -23.926 8.112 35.421 1.00 43.00 389 GLY A O 1
ATOM 3058 N N . HIS A 1 390 ? -22.561 6.791 36.607 1.00 47.00 390 HIS A N 1
ATOM 3059 C CA . HIS A 1 390 ? -23.195 7.008 37.908 1.00 47.00 390 HIS A CA 1
ATOM 3060 C C . HIS A 1 390 ? -23.049 8.473 38.380 1.00 47.00 390 HIS A C 1
ATOM 3062 O O . HIS A 1 390 ? -22.010 8.902 38.869 1.00 47.00 390 HIS A O 1
ATOM 3068 N N . ALA A 1 391 ? -24.149 9.232 38.344 1.00 47.34 391 ALA A N 1
ATOM 3069 C CA . ALA A 1 391 ? -24.229 10.612 38.842 1.00 47.34 391 ALA A CA 1
ATOM 3070 C C . ALA A 1 391 ? -23.744 10.887 40.302 1.00 47.34 391 ALA A C 1
ATOM 3072 O O . ALA A 1 391 ? -23.446 12.045 40.589 1.00 47.34 391 ALA A O 1
ATOM 3073 N N . PRO A 1 392 ? -23.652 9.927 41.255 1.00 49.03 392 PRO A N 1
ATOM 3074 C CA . PRO A 1 392 ? -23.105 10.193 42.595 1.00 49.03 392 PRO A CA 1
ATOM 3075 C C . PRO A 1 392 ? -21.606 10.549 42.658 1.00 49.03 392 PRO A C 1
ATOM 3077 O O . PRO A 1 392 ? -21.194 11.186 43.628 1.00 49.03 392 PRO A O 1
ATOM 3080 N N . ASP A 1 393 ? -20.798 10.187 41.657 1.00 61.09 393 ASP A N 1
ATOM 3081 C CA . ASP A 1 393 ? -19.329 10.280 41.742 1.00 61.09 393 ASP A CA 1
ATOM 3082 C C . ASP A 1 393 ? -18.753 11.645 41.317 1.00 61.09 393 ASP A C 1
ATOM 3084 O O . ASP A 1 393 ? -17.676 12.046 41.765 1.00 61.09 393 ASP A O 1
ATOM 3088 N N . ILE A 1 394 ? -19.512 12.436 40.553 1.00 59.22 394 ILE A N 1
ATOM 3089 C CA . ILE A 1 394 ? -19.100 13.767 40.066 1.00 59.22 394 ILE A CA 1
ATOM 3090 C C . ILE A 1 394 ? -18.902 14.789 41.194 1.00 59.22 394 ILE A C 1
ATOM 3092 O O . ILE A 1 394 ? -17.947 15.567 41.187 1.00 59.22 394 ILE A O 1
ATOM 3096 N N . ILE A 1 395 ? -19.781 14.767 42.204 1.00 68.62 395 ILE A N 1
ATOM 3097 C CA . ILE A 1 395 ? -19.702 15.669 43.363 1.00 68.62 395 ILE A CA 1
ATOM 3098 C C . ILE A 1 395 ? -18.436 15.374 44.159 1.00 68.62 395 ILE A C 1
ATOM 3100 O O . ILE A 1 395 ? -17.814 16.285 44.705 1.00 68.62 395 ILE A O 1
ATOM 3104 N N . ARG A 1 396 ? -18.045 14.099 44.215 1.00 78.62 396 ARG A N 1
ATOM 3105 C CA . ARG A 1 396 ? -16.841 13.691 44.922 1.00 78.62 396 ARG A CA 1
ATOM 3106 C C . ARG A 1 396 ? -15.604 14.255 44.248 1.00 78.62 396 ARG A C 1
ATOM 3108 O O . ARG A 1 396 ? -14.805 14.865 44.947 1.00 78.62 396 ARG A O 1
ATOM 3115 N N . VAL A 1 397 ? -15.477 14.111 42.928 1.00 78.12 397 VAL A N 1
ATOM 3116 C CA . VAL A 1 397 ? -14.341 14.662 42.173 1.00 78.12 397 VAL A CA 1
ATOM 3117 C C . VAL A 1 397 ? -14.292 16.188 42.286 1.00 78.12 397 VAL A C 1
ATOM 3119 O O . VAL A 1 397 ? -13.227 16.738 42.542 1.00 78.12 397 VAL A O 1
ATOM 3122 N N . ALA A 1 398 ? -15.437 16.876 42.208 1.00 76.06 398 ALA A N 1
ATOM 3123 C CA . ALA A 1 398 ? -15.511 18.327 42.416 1.00 76.06 398 ALA A CA 1
ATOM 3124 C C . ALA A 1 398 ? -15.118 18.776 43.841 1.00 76.06 398 ALA A C 1
ATOM 3126 O O . ALA A 1 398 ? -14.812 19.947 44.058 1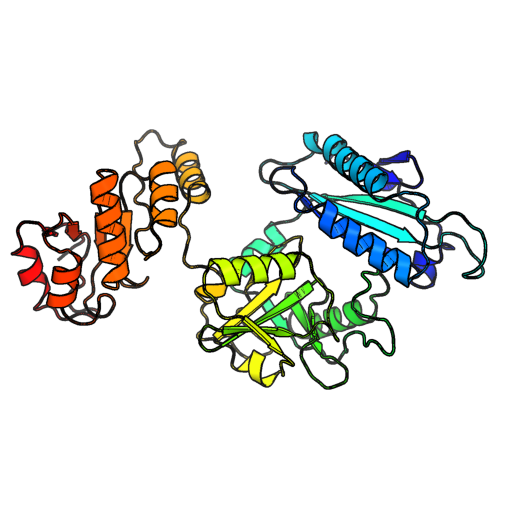.00 76.06 398 ALA A O 1
ATOM 3127 N N . GLY A 1 399 ? -15.137 17.863 44.818 1.00 80.69 399 GLY A N 1
ATOM 3128 C CA . GLY A 1 399 ? -14.660 18.093 46.181 1.00 80.69 399 GLY A CA 1
ATOM 3129 C C . GLY A 1 399 ? -13.155 17.872 46.377 1.00 80.69 399 GLY A C 1
ATOM 3130 O O . GLY A 1 399 ? -12.664 18.096 47.483 1.00 80.69 399 GLY A O 1
ATOM 3131 N N . ILE A 1 400 ? -12.425 17.425 45.350 1.00 88.25 400 ILE A N 1
ATOM 3132 C CA . ILE A 1 400 ? -10.980 17.185 45.401 1.00 88.25 400 ILE A CA 1
ATOM 3133 C C . ILE A 1 400 ? -10.233 18.427 44.900 1.00 88.25 400 ILE A C 1
ATOM 3135 O O . ILE A 1 400 ? -10.446 18.877 43.779 1.00 88.25 400 ILE A O 1
ATOM 3139 N N . GLU A 1 401 ? -9.328 18.969 45.719 1.00 90.19 401 GLU A N 1
ATOM 3140 C CA . GLU A 1 401 ? -8.659 20.262 45.482 1.00 90.19 401 GLU A CA 1
ATOM 3141 C C . GLU A 1 401 ? -7.896 20.334 44.145 1.00 90.19 401 GLU A C 1
ATOM 3143 O O . GLU A 1 401 ? -7.906 21.368 43.481 1.00 90.19 401 GLU A O 1
ATOM 3148 N N . ASN A 1 402 ? -7.278 19.228 43.720 1.00 90.44 402 ASN A N 1
ATOM 3149 C CA . ASN A 1 402 ? -6.502 19.132 42.479 1.00 90.44 402 ASN A CA 1
ATOM 3150 C C . ASN A 1 402 ? -7.336 18.743 41.238 1.00 90.44 402 ASN A C 1
ATOM 3152 O O . ASN A 1 402 ? -6.790 18.651 40.138 1.00 90.44 402 ASN A O 1
ATOM 3156 N N . CYS A 1 403 ? -8.646 18.527 41.381 1.00 89.19 403 CYS A N 1
ATOM 3157 C CA . CYS A 1 403 ? -9.551 18.231 40.269 1.00 89.19 403 CYS A CA 1
ATOM 3158 C C . CYS A 1 403 ? -10.355 19.485 39.911 1.00 89.19 403 CYS A C 1
ATOM 3160 O O . CYS A 1 403 ? -11.360 19.807 40.541 1.00 89.19 403 CYS A O 1
ATOM 3162 N N . LEU A 1 404 ? -9.905 20.214 38.890 1.00 88.00 404 LEU A N 1
ATOM 3163 C CA . LEU A 1 404 ? -10.466 21.511 38.527 1.00 88.00 404 LEU A CA 1
ATOM 3164 C C . LEU A 1 404 ? -11.718 21.328 37.656 1.00 88.00 404 LEU A C 1
ATOM 3166 O O . LEU A 1 404 ? -11.594 20.884 36.510 1.00 88.00 404 LEU A O 1
ATOM 3170 N N . PRO A 1 405 ? -12.920 21.682 38.138 1.00 78.31 405 PRO A N 1
ATOM 3171 C CA . PRO A 1 405 ? -14.137 21.518 37.358 1.00 78.31 405 PRO A CA 1
ATOM 3172 C C . PRO A 1 405 ? -14.151 22.490 36.174 1.00 78.31 405 PRO A C 1
ATOM 3174 O O . PRO A 1 405 ? -13.831 23.673 36.307 1.00 78.31 405 PRO A O 1
ATOM 3177 N N . SER A 1 406 ? -14.561 22.009 35.005 1.00 68.19 406 SER A N 1
ATOM 3178 C CA . SER A 1 406 ? -14.763 22.821 33.809 1.00 68.19 406 SER A CA 1
ATOM 3179 C C . SER A 1 406 ? -16.088 22.401 33.169 1.00 68.19 406 SER A C 1
ATOM 3181 O O . SER A 1 406 ? -16.298 21.241 32.843 1.00 68.19 406 SER A O 1
ATOM 3183 N N . SER A 1 407 ? -17.050 23.327 33.094 1.00 56.84 407 SER A N 1
ATOM 3184 C CA . SER A 1 407 ? -18.427 22.986 32.716 1.00 56.84 407 SER A CA 1
ATOM 3185 C C . SER A 1 407 ? -18.638 22.998 31.205 1.00 56.84 407 SER A C 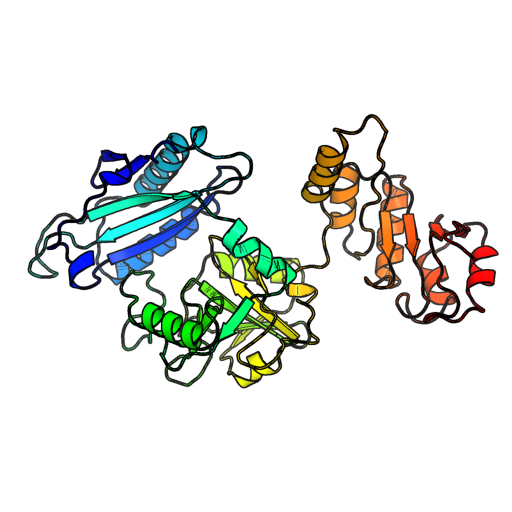1
ATOM 3187 O O . SER A 1 407 ? -18.320 23.995 30.552 1.00 56.84 407 SER A O 1
ATOM 3189 N N . THR A 1 408 ? -19.351 21.998 30.690 1.00 42.09 408 THR A N 1
ATOM 3190 C CA . THR A 1 408 ? -20.121 22.102 29.442 1.00 42.09 408 THR A CA 1
ATOM 3191 C C . THR A 1 408 ? -21.574 21.656 29.679 1.00 42.09 408 THR A C 1
ATOM 3193 O O . THR A 1 408 ? -22.007 20.617 29.209 1.00 42.09 408 THR A O 1
ATOM 3196 N N . ASN A 1 409 ? -22.325 22.522 30.380 1.00 39.78 409 ASN A N 1
ATOM 3197 C CA . ASN A 1 409 ? -23.777 22.482 30.663 1.00 39.78 409 ASN A CA 1
ATOM 3198 C C . ASN A 1 409 ? -24.302 21.388 31.640 1.00 39.78 409 ASN A C 1
ATOM 3200 O O . ASN A 1 409 ? -23.587 20.430 31.898 1.00 39.78 409 ASN A O 1
ATOM 3204 N N . PRO A 1 410 ? -25.475 21.629 32.276 1.00 40.00 410 PRO A N 1
ATOM 3205 C CA . PRO A 1 410 ? -25.770 21.303 33.682 1.00 40.00 410 PRO A CA 1
ATOM 3206 C C . PRO A 1 410 ? -26.260 19.886 33.977 1.00 40.00 410 PRO A C 1
ATOM 3208 O O . PRO A 1 410 ? -26.899 19.277 33.089 1.00 40.00 410 PRO A O 1
#

Mean predicted aligned error: 12.05 Å